Protein 7WN9 (pdb70)

Secondary structu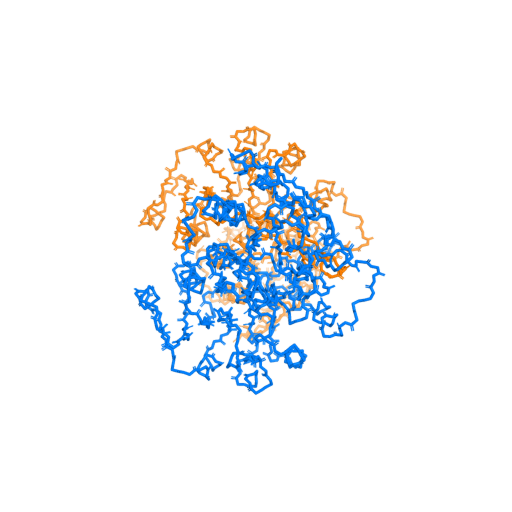re (DSSP, 8-state):
-GGGEEEE-S--HHHHHHHHHH-TT--EEEE--SPSSTTTGGGGTT-SEEEE-TT--B-HHHHHHHHHTT--EEEESSS--TTB-HHHHHHTT--EE------HHHHHHHHHHHHHHHHH-HHHHHHHHHTTB---TT--B--GGGSEEEEE--SHHHHHHHHIIIIIH--EEEEE-SS--HHHHTTTPEE-SSHHHHHHH-SEEEE-PPPSTTTTTSBSHHHHHHSPTTEEEEE-S-GGGB-HHHHHHHHHHTSEEEEEES--TTGGGTTTSB-TTS----HHHHHHHHSTTEEE--S-TT-BHHHHHHHHHHHHHHHHHHHTT---GGGB-S-----/-GGGEEEESS--HHHHHHHHHH--S--EEEE--SPSSTTTGGGGTT-SEEEE-TT--B-HHHHHHHHHTT--EEEESSS--TTB-HHHHHHTT--EE------HHHHHHHHHHHHHHHHH-HHHHHHHHHTTB---TT--B--GGGSEEEEE--SHHHHHHHHIIIIIH--EEEEE-SS--HHHHTTTPEE-SSHHHHHHH-SEEEE-PPPSTTTTTSBSHHHHHHSPTTEEEEE-S-GGGB-HHHHHHHHHHTSEEEEEES--TTGGGTTTSB-TTS----HHHHHHHHSTTEEE--S-TT-BHHHHHHHHHHHHHHHHHHHTT---GGGB-S-----

Nearest PDB structures (foldseek):
  8grv-assembly1_A  TM=9.891E-01  e=3.944E-65  Dictyostelium discoideum
  6abi-assembly1_A  TM=8.634E-01  e=7.869E-42  Fusobacterium nucleatum subsp. nucleatum ATCC 25586
  6abi-assembly1_B-2  TM=9.277E-01  e=2.124E-39  Fusobacterium nucleatum subsp. nucleatum ATCC 25586
  1j49-assembly1_B  TM=9.139E-01  e=1.122E-35  Lactobacillus delbrueckii subsp. bulgaricus
  7jp2-assembly1_B  TM=8.813E-01  e=4.056E-33  Treponema pallidum

Solvent-accessible surface area: 26877 Å² total; per-residue (Å²): 114,91,64,52,48,2,0,0,0,22,8,46,80,8,2,49,108,9,2,82,101,48,30,178,56,88,16,113,26,44,58,9,111,50,38,0,28,102,178,8,2,98,90,0,146,17,0,23,0,0,0,0,10,34,32,1,53,0,31,105,92,1,0,63,36,1,60,94,33,11,0,82,0,0,2,2,0,0,25,27,66,115,60,12,46,47,78,11,0,33,116,49,26,2,10,0,0,60,4,49,73,32,14,48,42,0,7,1,6,0,0,0,2,0,0,2,2,10,2,2,48,1,7,63,0,20,47,48,6,128,95,11,27,0,35,0,53,44,3,60,6,28,6,0,71,65,60,30,1,0,1,0,3,4,43,102,46,0,27,45,0,0,81,5,1,58,62,8,19,51,1,108,3,2,0,39,42,144,130,106,32,155,33,0,55,93,33,56,5,89,30,16,192,65,43,71,54,0,7,126,47,0,27,3,0,2,0,23,16,98,50,69,101,156,17,103,64,20,0,45,67,117,7,9,127,91,5,101,126,34,0,7,0,0,0,8,28,97,5,8,0,2,31,7,56,28,0,9,100,3,13,150,87,42,37,1,50,7,1,0,1,0,3,6,71,78,33,60,98,25,0,14,61,78,51,90,87,70,154,22,178,28,104,41,0,40,72,0,13,57,37,102,47,1,1,5,0,1,23,2,2,2,6,0,126,74,1,0,30,61,2,0,24,38,0,1,67,2,0,39,6,39,92,50,133,126,63,95,189,77,9,58,30,15,89,35,138,75,124,102,109,58,46,44,1,0,0,0,20,8,46,80,9,3,49,103,11,2,84,103,50,35,173,56,95,17,92,26,44,58,9,114,53,38,0,31,94,168,10,4,81,86,0,117,24,0,21,0,0,0,0,9,32,26,1,49,0,32,101,97,0,0,62,38,1,62,94,36,14,0,92,0,0,2,2,0,0,25,27,68,114,62,12,47,48,76,8,0,34,114,50,26,1,10,0,0,59,3,49,69,30,16,46,40,0,7,1,6,0,0,0,3,0,0,1,3,10,1,2,49,2,6,65,0,17,52,51,6,121,96,10,27,0,32,0,54,45,4,60,6,27,6,0,68,67,63,32,2,0,1,0,3,5,46,98,47,0,27,42,0,0,84,6,1,54,61,8,20,52,1,113,4,1,0,41,42,143,131,99,31,153,33,0,56,92,30,59,4,91,15,14,169,66,42,69,54,0,7,134,45,0,25,3,0,2,0,22,17,98,52,73,100,158,17,102,64,20,0,43,69,117,7,10,130,94,5,107,126,35,0,10,1,0,0,7,28,92,5,8,0,1,31,8,56,28,0,9,100,3,13,149,85,41,41,0,57,5,0,0,1,0,3,6,69,78,30,56,97,25,1,14,60,78,50,90,87,72,154,20,177,28,103,43,0,40,71,0,12,57,38,101,47,1,0,4,0,1,24,3,2,1,7,0,120,85,1,0,32,61,2,0,24,32,0,0,66,2,0,38,6,38,91,52,136,126,64,96,185,77,10,57,31,16,87,34,133,72,129

InterPro domains:
  IPR006139 D-isomer specific 2-hydroxyacid dehydrogenase, catalytic domain [PF00389] (6-327)
  IPR006140 D-isomer specific 2-hydroxyacid dehydrogenase, NAD-binding domain [PF02826] (109-298)
  IPR029753 D-isomer specific 2-hydroxyacid dehydrogenase, NAD-binding domain conserved site [PS00670] (195-217)
  IPR029753 D-isomer specific 2-hydroxyacid dehydrogenase, NAD-binding domain conserved site [PS00671] (224-240)
  IPR036291 NAD(P)-binding domain superfamily [SSF51735] (101-300)
  IPR058205 D-lactate dehydrogenase-like [PTHR43026] (1-331)

Radius of gyration: 28.36 Å; Cα contacts (8 Å, |Δi|>4): 1540; chains: 2; bounding box: 59×59×94 Å

Organism: Dictyostelium discoideum (NCBI:txid44689)

GO terms:
  GO:0045335 phagocytic vesicle (C, HDA)

B-factor: mean 32.54, std 12.62, range [12.67, 98.72]

Structure (mmCIF, N/CA/C/O backbone):
data_7WN9
#
_entry.id   7WN9
#
_cell.length_a   156.344
_cell.length_b   156.344
_cell.length_c   183.739
_cell.angle_alpha   90.00
_cell.angle_beta   90.00
_cell.angle_gamma   90.00
#
_symmetry.space_group_name_H-M   'I 41 2 2'
#
loop_
_entity.id
_entity.type
_entity.pdbx_description
1 polymer 'Putative D-lactate dehydrogenase'
2 non-polymer 'ACETATE ION'
3 water water
#
loop_
_atom_site.group_PDB
_atom_site.id
_atom_site.type_symbol
_atom_site.label_atom_id
_atom_site.label_alt_id
_atom_site.label_comp_id
_atom_site.label_asym_id
_atom_site.label_entity_id
_atom_site.label_seq_id
_atom_site.pdbx_PDB_ins_code
_atom_site.Cartn_x
_atom_site.Cartn_y
_atom_site.Cartn_z
_atom_site.occupancy
_atom_site.B_iso_or_equiv
_atom_site.auth_seq_id
_atom_site.auth_comp_id
_atom_site.auth_asym_id
_atom_site.auth_atom_id
_atom_site.pdbx_PDB_model_num
ATOM 1 N N . ALA A 1 2 ? 66.296 7.987 45.927 1.00 74.40 -2 ALA A N 1
ATOM 2 C CA . ALA A 1 2 ? 64.883 7.752 46.226 1.00 79.70 -2 ALA A CA 1
ATOM 3 C C . ALA A 1 2 ? 64.143 7.190 45.010 1.00 68.80 -2 ALA A C 1
ATOM 4 O O . ALA A 1 2 ? 64.107 7.838 43.965 1.00 54.54 -2 ALA A O 1
ATOM 6 N N . MET A 1 3 ? 63.561 5.990 45.162 1.00 72.91 -1 MET A N 1
ATOM 7 C CA . MET A 1 3 ? 62.824 5.359 44.064 1.00 75.77 -1 MET A CA 1
ATOM 8 C C . MET A 1 3 ? 61.827 6.327 43.441 1.00 65.05 -1 MET A C 1
ATOM 9 O O . MET A 1 3 ? 61.595 6.302 42.225 1.00 57.71 -1 MET A O 1
ATOM 14 N N . ASP A 1 4 ? 61.169 7.186 44.208 1.00 63.95 0 ASP A N 1
ATOM 15 C CA . ASP A 1 4 ? 60.092 8.020 43.606 1.00 65.01 0 ASP A CA 1
ATOM 16 C C . ASP A 1 4 ? 60.632 9.018 42.576 1.00 64.07 0 ASP A C 1
ATOM 17 O O . ASP A 1 4 ? 59.806 9.688 41.947 1.00 47.37 0 ASP A O 1
ATOM 22 N N . MET A 1 5 ? 61.953 9.136 42.448 1.00 49.32 1 MET A N 1
ATOM 23 C CA . MET A 1 5 ? 62.527 10.108 41.525 1.00 44.91 1 MET A CA 1
ATOM 24 C C . MET A 1 5 ? 63.375 9.451 40.441 1.00 47.17 1 MET A C 1
ATOM 25 O O . MET A 1 5 ? 64.199 10.124 39.812 1.00 48.23 1 MET A O 1
ATOM 30 N N . LYS A 1 6 ? 63.205 8.153 40.214 1.00 41.95 2 LYS A N 1
ATOM 31 C CA . LYS A 1 6 ? 64.115 7.403 39.370 1.00 39.70 2 LYS A CA 1
ATOM 32 C C . LYS A 1 6 ? 63.377 6.762 38.202 1.00 33.61 2 LYS A C 1
ATOM 33 O O . LYS A 1 6 ? 62.297 6.182 38.362 1.00 30.67 2 LYS A O 1
ATOM 39 N N . ILE A 1 7 ? 63.989 6.862 37.028 1.00 32.33 3 ILE A N 1
ATOM 40 C CA . ILE A 1 7 ? 63.501 6.249 35.803 1.00 25.87 3 ILE A CA 1
ATOM 41 C C . ILE A 1 7 ? 64.565 5.288 35.308 1.00 24.38 3 ILE A C 1
ATOM 42 O O . ILE A 1 7 ? 65.732 5.664 35.169 1.00 30.46 3 ILE A O 1
ATOM 47 N N . THR A 1 8 ? 64.166 4.069 35.012 1.00 27.09 4 THR A N 1
ATOM 48 C CA . THR A 1 8 ? 64.998 3.174 34.232 1.00 29.98 4 THR A CA 1
ATOM 49 C C . THR A 1 8 ? 64.503 3.220 32.791 1.00 25.63 4 THR A C 1
ATOM 50 O O . THR A 1 8 ? 63.344 2.899 32.525 1.00 24.98 4 THR A O 1
ATOM 54 N N . LEU A 1 9 ? 65.374 3.640 31.873 1.00 23.32 5 LEU A N 1
ATOM 55 C CA . LEU A 1 9 ? 65.049 3.760 30.453 1.00 25.03 5 LEU A CA 1
ATOM 56 C C . LEU A 1 9 ? 65.648 2.569 29.709 1.00 23.83 5 LEU A C 1
ATOM 57 O O . LEU A 1 9 ? 66.873 2.447 29.605 1.00 22.92 5 LEU A O 1
ATOM 62 N N . PHE A 1 10 ? 64.790 1.684 29.209 1.00 23.98 6 PHE A N 1
ATOM 63 C CA . PHE A 1 10 ? 65.242 0.509 28.478 1.00 20.65 6 PHE A CA 1
ATOM 64 C C . PHE A 1 10 ? 65.403 0.838 26.996 1.00 26.59 6 PHE A C 1
ATOM 65 O O . PHE A 1 10 ? 64.910 1.858 26.501 1.00 24.24 6 PHE A O 1
ATOM 73 N N . SER A 1 11 ? 66.087 -0.067 26.287 1.00 24.89 7 SER A N 1
ATOM 74 C CA . SER A 1 11 ? 66.406 0.090 24.869 1.00 27.03 7 SER A CA 1
ATOM 75 C C . SER A 1 11 ? 67.070 1.436 24.614 1.00 21.97 7 SER A C 1
ATOM 76 O O . SER A 1 11 ? 66.774 2.127 23.638 1.00 24.23 7 SER A O 1
ATOM 79 N N . SER A 1 12 ? 67.973 1.813 25.513 1.00 21.09 8 SER A N 1
ATOM 80 C CA . SER A 1 12 ? 68.627 3.107 25.414 1.00 19.71 8 SER A CA 1
ATOM 81 C C . SER A 1 12 ? 69.537 3.180 24.190 1.00 26.71 8 SER A C 1
ATOM 82 O O . SER A 1 12 ? 70.076 2.175 23.713 1.00 20.87 8 SER A O 1
ATOM 85 N N . LYS A 1 13 ? 69.689 4.393 23.680 1.00 22.65 9 LYS A N 1
ATOM 86 C CA . LYS A 1 13 ? 70.516 4.716 22.532 1.00 21.48 9 LYS A CA 1
ATOM 87 C C . LYS A 1 13 ? 71.119 6.078 22.811 1.00 25.25 9 LYS A C 1
ATOM 88 O O . LYS A 1 13 ? 70.603 6.827 23.649 1.00 22.88 9 LYS A O 1
ATOM 94 N N . PRO A 1 14 ? 72.205 6.436 22.120 1.00 27.19 10 PRO A N 1
ATOM 95 C CA . PRO A 1 14 ? 72.821 7.748 22.373 1.00 22.54 10 PRO A CA 1
ATOM 96 C C . PRO A 1 14 ? 71.875 8.910 22.139 1.00 22.30 10 PRO A C 1
ATOM 97 O O . PRO A 1 14 ? 72.001 9.932 22.819 1.00 25.84 10 PRO A O 1
ATOM 101 N N . TYR A 1 15 ? 70.925 8.800 21.207 1.00 20.35 11 TYR A N 1
ATOM 102 C CA . TYR A 1 15 ? 70.031 9.931 20.993 1.00 24.76 11 TYR A CA 1
ATOM 103 C C . TYR A 1 15 ? 68.989 10.043 22.111 1.00 28.20 11 TYR A C 1
ATOM 104 O O . TYR A 1 15 ? 68.555 11.153 22.442 1.00 23.55 11 TYR A O 1
ATOM 113 N N . TRP A 1 16 ? 68.596 8.926 22.731 1.00 22.88 12 TRP A N 1
ATOM 114 C CA . TRP A 1 16 ? 67.739 9.048 23.909 1.00 20.50 12 TRP A CA 1
ATOM 115 C C . TRP A 1 16 ? 68.507 9.636 25.083 1.00 23.41 12 TRP A C 1
ATOM 116 O O . TRP A 1 16 ? 67.971 10.467 25.829 1.00 23.50 12 TRP A O 1
ATOM 127 N N . VAL A 1 17 ? 69.760 9.214 25.280 1.00 21.76 13 VAL A N 1
ATOM 128 C CA . VAL A 1 17 ? 70.551 9.793 26.365 1.00 24.83 13 VAL A CA 1
ATOM 129 C C . VAL A 1 17 ? 70.666 11.299 26.187 1.00 28.24 13 VAL A C 1
ATOM 130 O O . VAL A 1 17 ? 70.483 12.080 27.132 1.00 30.87 13 VAL A O 1
ATOM 134 N N . LYS A 1 18 ? 70.976 11.730 24.968 1.00 26.22 14 LYS A N 1
ATOM 135 C CA . LYS A 1 18 ? 71.180 13.145 24.715 1.00 23.10 14 LYS A CA 1
ATOM 136 C C . LYS A 1 18 ? 69.923 13.947 25.050 1.00 29.24 14 LYS A C 1
ATOM 137 O O . LYS A 1 18 ? 69.985 14.971 25.742 1.00 26.03 14 LYS A O 1
ATOM 143 N N . TRP A 1 19 ? 68.766 13.486 24.579 1.00 25.42 15 TRP A N 1
ATOM 144 C CA . TRP A 1 19 ? 67.586 14.331 24.644 1.00 26.60 15 TRP A CA 1
ATOM 145 C C . TRP A 1 19 ? 66.908 14.264 25.999 1.00 30.07 15 TRP A C 1
ATOM 146 O O . TRP A 1 19 ? 66.423 15.291 26.482 1.00 24.03 15 TRP A O 1
ATOM 157 N N . PHE A 1 20 ? 66.892 13.089 26.644 1.00 23.16 16 PHE A N 1
ATOM 158 C CA . PHE A 1 20 ? 66.327 13.030 27.988 1.00 25.67 16 PHE A CA 1
ATOM 159 C C . PHE A 1 20 ? 67.164 13.832 28.975 1.00 29.30 16 PHE A C 1
ATOM 160 O O . PHE A 1 20 ? 66.606 14.533 29.823 1.00 34.92 16 PHE A O 1
ATOM 168 N N . ASN A 1 21 ? 68.499 13.767 28.875 1.00 33.40 17 ASN A N 1
ATOM 169 C CA . ASN A 1 21 ? 69.335 14.586 29.762 1.00 32.00 17 ASN A CA 1
ATOM 170 C C . ASN A 1 21 ? 69.157 16.073 29.476 1.00 30.63 17 ASN A C 1
ATOM 171 O O . ASN A 1 21 ? 69.072 16.887 30.402 1.00 39.16 17 ASN A O 1
ATOM 176 N N . GLU A 1 22 ? 69.108 16.453 28.203 1.00 32.72 18 GLU A N 1
ATOM 177 C CA . GLU A 1 22 ? 68.882 17.856 27.890 1.00 34.26 18 GLU A CA 1
ATOM 178 C C . GLU A 1 22 ? 67.571 18.351 28.492 1.00 37.37 18 GLU A C 1
ATOM 179 O O . GLU A 1 22 ? 67.512 19.454 29.045 1.00 38.70 18 GLU A O 1
ATOM 185 N N . LEU A 1 23 ? 66.510 17.551 28.402 1.00 30.78 19 LEU A N 1
ATOM 186 C CA . LEU A 1 23 ? 65.193 18.022 28.800 1.00 30.66 19 LEU A CA 1
ATOM 187 C C . LEU A 1 23 ? 64.841 17.686 30.248 1.00 32.21 19 LEU A C 1
ATOM 188 O O . LEU A 1 23 ? 63.810 18.154 30.745 1.00 34.62 19 LEU A O 1
ATOM 193 N N . ASN A 1 24 ? 65.674 16.909 30.942 1.00 36.75 20 ASN A N 1
ATOM 194 C CA . ASN A 1 24 ? 65.421 16.541 32.334 1.00 34.83 20 ASN A CA 1
ATOM 195 C C . ASN A 1 24 ? 65.800 17.729 33.213 1.00 45.25 20 ASN A C 1
ATOM 196 O O . ASN A 1 24 ? 66.879 17.795 33.811 1.00 39.69 20 ASN A O 1
ATOM 201 N N . LYS A 1 25 ? 64.897 18.701 33.268 1.00 38.96 21 LYS A N 1
ATOM 202 C CA . LYS A 1 25 ? 65.080 19.845 34.143 1.00 44.71 21 LYS A CA 1
ATOM 203 C C . LYS A 1 25 ? 64.496 19.607 35.530 1.00 47.27 21 LYS A C 1
ATOM 204 O O . LYS A 1 25 ? 64.560 20.499 36.376 1.00 49.70 21 LYS A O 1
ATOM 210 N N . PHE A 1 26 ? 63.958 18.420 35.790 1.00 48.06 22 PHE A N 1
ATOM 211 C CA . PHE A 1 26 ? 63.306 18.115 37.055 1.00 46.91 22 PHE A CA 1
ATOM 212 C C . PHE A 1 26 ? 64.211 17.330 37.999 1.00 45.37 22 PHE A C 1
ATOM 213 O O . PHE A 1 26 ? 63.752 16.880 39.053 1.00 50.59 22 PHE A O 1
ATOM 221 N N . SER A 1 27 ? 65.480 17.145 37.639 1.00 43.85 23 SER A N 1
ATOM 222 C CA . SER A 1 27 ? 66.434 16.414 38.471 1.00 56.98 23 SER A CA 1
ATOM 223 C C . SER A 1 27 ? 65.996 14.969 38.732 1.00 56.52 23 SER A C 1
ATOM 224 O O . SER A 1 27 ? 66.329 14.381 39.766 1.00 47.84 23 SER A O 1
ATOM 227 N N . TYR A 1 28 ? 65.240 14.365 37.823 1.00 43.22 24 TYR A N 1
ATOM 228 C CA . TYR A 1 28 ? 65.067 12.926 37.929 1.00 46.76 24 TYR A CA 1
ATOM 229 C C . TYR A 1 28 ? 66.428 12.262 37.796 1.00 45.58 24 TYR A C 1
ATOM 230 O O . TYR A 1 28 ? 67.355 12.807 37.195 1.00 41.49 24 TYR A O 1
ATOM 239 N N . GLU A 1 29 ? 66.553 11.087 38.383 1.00 35.97 25 GLU A N 1
ATOM 240 C CA . GLU A 1 29 ? 67.704 10.235 38.155 1.00 43.13 25 GLU A CA 1
ATOM 241 C C . GLU A 1 29 ? 67.316 9.227 37.088 1.00 33.14 25 GLU A C 1
ATOM 242 O O . GLU A 1 29 ? 66.255 8.603 37.187 1.00 35.93 25 GLU A O 1
ATOM 248 N N . ILE A 1 30 ? 68.146 9.078 36.061 1.00 31.51 26 ILE A N 1
ATOM 249 C CA . ILE A 1 30 ? 67.800 8.214 34.938 1.00 30.78 26 ILE A CA 1
ATOM 250 C C . ILE A 1 30 ? 68.870 7.144 34.772 1.00 25.05 26 ILE A C 1
ATOM 251 O O . ILE A 1 30 ? 70.048 7.456 34.573 1.00 32.01 26 ILE A O 1
ATOM 256 N N . ASN A 1 31 ? 68.445 5.886 34.843 1.00 22.13 27 ASN A N 1
ATOM 257 C CA . ASN A 1 31 ? 69.294 4.713 34.675 1.00 26.07 27 ASN A CA 1
ATOM 258 C C . ASN A 1 31 ? 69.085 4.179 33.254 1.00 27.96 27 ASN A C 1
ATOM 259 O O . ASN A 1 31 ? 68.077 3.531 32.966 1.00 30.77 27 ASN A O 1
ATOM 264 N N . TYR A 1 32 ? 70.047 4.449 32.370 1.00 29.14 28 TYR A N 1
ATOM 265 C CA . TYR A 1 32 ? 69.959 4.093 30.955 1.00 23.78 28 TYR A CA 1
ATOM 266 C C . TYR A 1 32 ? 70.422 2.663 30.734 1.00 31.66 28 TYR A C 1
ATOM 267 O O . TYR A 1 32 ? 71.590 2.341 30.973 1.00 31.00 28 TYR A O 1
ATOM 276 N N . VAL A 1 33 ? 69.526 1.823 30.231 1.00 27.75 29 VAL A N 1
ATOM 277 C CA . VAL A 1 33 ? 69.802 0.415 29.993 1.00 28.18 29 VAL A CA 1
ATOM 278 C C . VAL A 1 33 ? 69.738 0.168 28.494 1.00 29.74 29 VAL A C 1
ATOM 279 O O . VAL A 1 33 ? 68.725 0.470 27.849 1.00 29.94 29 VAL A O 1
ATOM 283 N N . THR A 1 34 ? 70.818 -0.386 27.944 1.00 28.84 30 THR A N 1
ATOM 284 C CA . THR A 1 34 ? 70.869 -0.680 26.517 1.00 25.05 30 THR A CA 1
ATOM 285 C C . THR A 1 34 ? 69.968 -1.852 26.169 1.00 29.87 30 THR A C 1
ATOM 286 O O . THR A 1 34 ? 69.286 -1.844 25.133 1.00 24.27 30 THR A O 1
ATOM 290 N N . SER A 1 35 ? 69.952 -2.866 27.023 1.00 26.36 31 SER A N 1
ATOM 291 C CA . SER A 1 35 ? 69.125 -4.031 26.769 1.00 32.96 31 SER A CA 1
ATOM 292 C C . SER A 1 35 ? 67.655 -3.634 26.636 1.00 32.01 31 SER A C 1
ATOM 293 O O . SER A 1 35 ? 67.169 -2.716 27.306 1.00 27.01 31 SER A O 1
ATOM 296 N N . ALA A 1 36 ? 66.950 -4.319 25.746 1.00 29.76 32 ALA A N 1
ATOM 297 C CA . ALA A 1 36 ? 65.500 -4.257 25.765 1.00 32.74 32 ALA A CA 1
ATOM 298 C C . ALA A 1 36 ? 64.992 -4.681 27.137 1.00 39.13 32 ALA A C 1
ATOM 299 O O . ALA A 1 36 ? 65.654 -5.422 27.867 1.00 37.30 32 ALA A O 1
ATOM 301 N N . CYS A 1 37 ? 63.809 -4.193 27.498 1.00 36.92 33 CYS A N 1
ATOM 302 C CA . CYS A 1 37 ? 63.144 -4.717 28.679 1.00 31.92 33 CYS A CA 1
ATOM 303 C C . CYS A 1 37 ? 62.581 -6.097 28.354 1.00 39.96 33 CYS A C 1
ATOM 304 O O . CYS A 1 37 ? 61.799 -6.259 27.404 1.00 32.42 33 CYS A O 1
ATOM 307 N N . ASP A 1 38 ? 63.007 -7.093 29.121 1.00 38.53 34 ASP A N 1
ATOM 308 C CA . ASP A 1 38 ? 62.474 -8.445 29.029 1.00 42.46 34 ASP A CA 1
ATOM 309 C C . ASP A 1 38 ? 62.714 -9.118 30.369 1.00 43.80 34 ASP A C 1
ATOM 310 O O . ASP A 1 38 ? 63.200 -8.493 31.318 1.00 47.10 34 ASP A O 1
ATOM 315 N N . ILE A 1 39 ? 62.377 -10.406 30.453 1.00 48.42 35 ILE A N 1
ATOM 316 C CA . ILE A 1 39 ? 62.443 -11.066 31.750 1.00 53.68 35 ILE A CA 1
ATOM 317 C C . ILE A 1 39 ? 63.878 -11.198 32.253 1.00 52.96 35 ILE A C 1
ATOM 318 O O . ILE A 1 39 ? 64.091 -11.353 33.463 1.00 49.43 35 ILE A O 1
ATOM 323 N N . LYS A 1 40 ? 64.873 -11.107 31.361 1.00 50.04 36 LYS A N 1
ATOM 324 C CA . LYS A 1 40 ? 66.271 -11.225 31.770 1.00 49.91 36 LYS A CA 1
ATOM 325 C C . LYS A 1 40 ? 66.849 -9.904 32.275 1.00 45.51 36 LYS A C 1
ATOM 326 O O . LYS A 1 40 ? 67.799 -9.913 33.065 1.00 44.87 36 LYS A O 1
ATOM 332 N N . SER A 1 41 ? 66.308 -8.765 31.835 1.00 48.98 37 SER A N 1
ATOM 333 C CA . SER A 1 41 ? 66.832 -7.456 32.216 1.00 43.46 37 SER A CA 1
ATOM 334 C C . SER A 1 41 ? 65.951 -6.705 33.207 1.00 48.67 37 SER A C 1
ATOM 335 O O . SER A 1 41 ? 66.411 -5.709 33.787 1.00 38.21 37 SER A O 1
ATOM 338 N N . VAL A 1 42 ? 64.702 -7.145 33.404 1.00 39.39 38 VAL A N 1
ATOM 339 C CA . VAL A 1 42 ? 63.734 -6.372 34.180 1.00 43.82 38 VAL A CA 1
ATOM 340 C C . VAL A 1 42 ? 64.299 -5.960 35.530 1.00 43.42 38 VAL A C 1
ATOM 341 O O . VAL A 1 42 ? 63.986 -4.876 36.035 1.00 42.96 38 VAL A O 1
ATOM 345 N N . ASN A 1 43 ? 65.158 -6.794 36.124 1.00 45.19 39 ASN A N 1
ATOM 346 C CA . ASN A 1 43 ? 65.712 -6.480 37.438 1.00 43.60 39 ASN A CA 1
ATOM 347 C C . ASN A 1 43 ? 66.536 -5.206 37.437 1.00 42.78 39 ASN A C 1
ATOM 348 O O . ASN A 1 43 ? 66.769 -4.633 38.509 1.00 40.45 39 ASN A O 1
ATOM 353 N N . GLU A 1 44 ? 66.998 -4.748 36.271 1.00 40.26 40 GLU A N 1
ATOM 354 C CA . GLU A 1 44 ? 67.711 -3.476 36.240 1.00 38.87 40 GLU A CA 1
ATOM 355 C C . GLU A 1 44 ? 66.827 -2.316 36.698 1.00 34.39 40 GLU A C 1
ATOM 356 O O . GLU A 1 44 ? 67.349 -1.273 37.109 1.00 34.27 40 GLU A O 1
ATOM 362 N N . ALA A 1 45 ? 65.506 -2.480 36.643 1.00 32.31 41 ALA A N 1
ATOM 363 C CA . ALA A 1 45 ? 64.556 -1.457 37.065 1.00 40.26 41 ALA A CA 1
ATOM 364 C C . ALA A 1 45 ? 64.192 -1.539 38.542 1.00 43.92 41 ALA A C 1
ATOM 365 O O . ALA A 1 45 ? 63.377 -0.731 39.004 1.00 43.59 41 ALA A O 1
ATOM 367 N N . LYS A 1 46 ? 64.762 -2.485 39.292 1.00 46.06 42 LYS A N 1
ATOM 368 C CA . LYS A 1 46 ? 64.441 -2.608 40.711 1.00 46.37 42 LYS A CA 1
ATOM 369 C C . LYS A 1 46 ? 64.643 -1.273 41.425 1.00 41.27 42 LYS A C 1
ATOM 370 O O . LYS A 1 46 ? 65.710 -0.658 41.338 1.00 40.39 42 LYS A O 1
ATOM 376 N N . GLY A 1 47 ? 63.601 -0.810 42.115 1.00 36.43 43 GLY A N 1
ATOM 377 C CA . GLY A 1 47 ? 63.676 0.472 42.790 1.00 40.47 43 GLY A CA 1
ATOM 378 C C . GLY A 1 47 ? 63.438 1.707 41.932 1.00 46.78 43 GLY A C 1
ATOM 379 O O . GLY A 1 47 ? 63.600 2.826 42.439 1.00 39.02 43 GLY A O 1
ATOM 380 N N . SER A 1 48 ? 63.068 1.556 40.657 1.00 36.93 44 SER A N 1
ATOM 381 C CA . SER A 1 48 ? 62.679 2.692 39.825 1.00 39.39 44 SER A CA 1
ATOM 382 C C . SER A 1 48 ? 61.165 2.863 39.883 1.00 28.15 44 SER A C 1
ATOM 383 O O . SER A 1 48 ? 60.410 1.946 39.536 1.00 28.97 44 SER A O 1
ATOM 386 N N . GLU A 1 49 ? 60.725 4.037 40.321 1.00 26.04 45 GLU A N 1
ATOM 387 C CA . GLU A 1 49 ? 59.301 4.336 40.293 1.00 37.10 45 GLU A CA 1
ATOM 388 C C . GLU A 1 49 ? 58.748 4.250 38.873 1.00 34.57 45 GLU A C 1
ATOM 389 O O . GLU A 1 49 ? 57.604 3.829 38.668 1.00 34.71 45 GLU A O 1
ATOM 395 N N . ALA A 1 50 ? 59.546 4.636 37.882 1.00 30.11 46 ALA A N 1
ATOM 396 C CA . ALA A 1 50 ? 59.118 4.628 36.490 1.00 30.96 46 ALA A CA 1
ATOM 397 C C . ALA A 1 50 ? 60.099 3.846 35.624 1.00 26.91 46 ALA A C 1
ATOM 398 O O . ALA A 1 50 ? 61.308 3.839 35.871 1.00 28.50 46 ALA A O 1
ATOM 400 N N . VAL A 1 51 ? 59.570 3.179 34.607 1.00 24.43 47 VAL A N 1
ATOM 401 C CA . VAL A 1 51 ? 60.396 2.702 33.510 1.00 27.44 47 VAL A CA 1
ATOM 402 C C . VAL A 1 51 ? 59.955 3.435 32.257 1.00 27.47 47 VAL A C 1
ATOM 403 O O . VAL A 1 51 ? 58.786 3.811 32.122 1.00 25.53 47 VAL A O 1
ATOM 407 N N . CYS A 1 52 ? 60.908 3.673 31.355 1.00 29.12 48 CYS A N 1
ATOM 408 C CA . CYS A 1 52 ? 60.634 4.313 30.073 1.00 23.37 48 CYS A CA 1
ATOM 409 C C . CYS A 1 52 ? 60.977 3.332 28.956 1.00 23.78 48 CYS A C 1
ATOM 410 O O . CYS A 1 52 ? 62.123 2.885 28.846 1.00 24.06 48 CYS A O 1
ATOM 413 N N . CYS A 1 53 ? 59.987 2.984 28.137 1.00 17.31 49 CYS A N 1
ATOM 414 C CA . CYS A 1 53 ? 60.168 1.933 27.149 1.00 21.74 49 CYS A CA 1
ATOM 415 C C . CYS A 1 53 ? 59.794 2.423 25.757 1.00 26.59 49 CYS A C 1
ATOM 416 O O . CYS A 1 53 ? 59.111 3.443 25.590 1.00 24.53 49 CYS A O 1
ATOM 419 N N . PHE A 1 54 ? 60.276 1.686 24.756 1.00 26.55 50 PHE A N 1
ATOM 420 C CA . PHE A 1 54 ? 60.049 1.988 23.346 1.00 27.03 50 PHE A CA 1
ATOM 421 C C . PHE A 1 54 ? 59.322 0.802 22.696 1.00 31.83 50 PHE A C 1
ATOM 422 O O . PHE A 1 54 ? 58.877 -0.124 23.377 1.00 32.75 50 PHE A O 1
ATOM 430 N N . VAL A 1 55 ? 59.213 0.828 21.364 1.00 35.61 51 VAL A N 1
ATOM 431 C CA . VAL A 1 55 ? 58.254 -0.043 20.676 1.00 45.56 51 VAL A CA 1
ATOM 432 C C . VAL A 1 55 ? 58.585 -1.521 20.858 1.00 45.56 51 VAL A C 1
ATOM 433 O O . VAL A 1 55 ? 57.681 -2.367 20.867 1.00 49.85 51 VAL A O 1
ATOM 437 N N . ASN A 1 56 ? 59.861 -1.865 21.010 1.00 36.06 52 ASN A N 1
ATOM 438 C CA . ASN A 1 56 ? 60.280 -3.259 21.016 1.00 40.34 52 ASN A CA 1
ATOM 439 C C . ASN A 1 56 ? 60.552 -3.809 22.412 1.00 42.05 52 ASN A C 1
ATOM 440 O O . ASN A 1 56 ? 61.031 -4.940 22.539 1.00 47.84 52 ASN A O 1
ATOM 445 N N . ASP A 1 57 ? 60.243 -3.060 23.464 1.00 41.56 53 ASP A N 1
ATOM 446 C CA . ASP A 1 57 ? 60.470 -3.565 24.808 1.00 35.35 53 ASP A CA 1
ATOM 447 C C . ASP A 1 57 ? 59.376 -4.554 25.178 1.00 38.43 53 ASP A C 1
ATOM 448 O O . ASP A 1 57 ? 58.201 -4.351 24.859 1.00 36.93 53 ASP A O 1
ATOM 453 N N . ASP A 1 58 ? 59.771 -5.644 25.831 1.00 35.30 54 ASP A N 1
ATOM 454 C CA . ASP A 1 58 ? 58.856 -6.761 26.073 1.00 47.39 54 ASP A CA 1
ATOM 455 C C . ASP A 1 58 ? 58.212 -6.575 27.442 1.00 42.40 54 ASP A C 1
ATOM 456 O O . ASP A 1 58 ? 58.721 -7.040 28.464 1.00 41.03 54 ASP A O 1
ATOM 461 N N . LEU A 1 59 ? 57.077 -5.882 27.461 1.00 38.88 55 LEU A N 1
ATOM 462 C CA . LEU A 1 59 ? 56.365 -5.590 28.708 1.00 43.82 55 LEU A CA 1
ATOM 463 C C . LEU A 1 59 ? 55.228 -6.591 28.909 1.00 49.17 55 LEU A C 1
ATOM 464 O O . LEU A 1 59 ? 54.033 -6.267 28.915 1.00 39.67 55 LEU A O 1
ATOM 469 N N . SER A 1 60 ? 55.640 -7.845 29.057 1.00 43.41 56 SER A N 1
ATOM 470 C CA . SER A 1 60 ? 54.726 -8.962 29.183 1.00 51.78 56 SER A CA 1
ATOM 471 C C . SER A 1 60 ? 54.169 -9.032 30.600 1.00 44.66 56 SER A C 1
ATOM 472 O O . SER A 1 60 ? 54.603 -8.317 31.512 1.00 42.74 56 SER A O 1
ATOM 475 N N . LYS A 1 61 ? 53.198 -9.929 30.776 1.00 50.89 57 LYS A N 1
ATOM 476 C CA . LYS A 1 61 ? 52.585 -10.130 32.085 1.00 45.80 57 LYS A CA 1
ATOM 477 C C . LYS A 1 61 ? 53.644 -10.345 33.161 1.00 46.65 57 LYS A C 1
ATOM 478 O O . LYS A 1 61 ? 53.631 -9.683 34.208 1.00 47.19 57 LYS A O 1
ATOM 484 N N . GLU A 1 62 ? 54.585 -11.260 32.909 1.00 50.62 58 GLU A N 1
ATOM 485 C CA . GLU A 1 62 ? 55.575 -11.611 33.926 1.00 43.70 58 GLU A CA 1
ATOM 486 C C . GLU A 1 62 ? 56.552 -10.471 34.160 1.00 42.63 58 GLU A C 1
ATOM 487 O O . GLU A 1 62 ? 57.041 -10.279 35.281 1.00 42.14 58 GLU A O 1
ATOM 493 N N . VAL A 1 63 ? 56.869 -9.721 33.106 1.00 39.10 59 VAL A N 1
ATOM 494 C CA . VAL A 1 63 ? 57.728 -8.555 33.253 1.00 41.66 59 VAL A CA 1
ATOM 495 C C . VAL A 1 63 ? 57.039 -7.490 34.101 1.00 38.98 59 VAL A C 1
ATOM 496 O O . VAL A 1 63 ? 57.621 -6.963 35.059 1.00 31.57 59 VAL A O 1
ATOM 500 N N . ILE A 1 64 ? 55.784 -7.162 33.771 1.00 37.46 60 ILE A N 1
ATOM 501 C CA . ILE A 1 64 ? 55.082 -6.127 34.533 1.00 41.23 60 ILE A CA 1
ATOM 502 C C . ILE A 1 64 ? 54.892 -6.565 35.983 1.00 39.60 60 ILE A C 1
ATOM 503 O O . ILE A 1 64 ? 55.047 -5.764 36.913 1.00 36.34 60 ILE A O 1
ATOM 508 N N . GLU A 1 65 ? 54.589 -7.847 36.206 1.00 42.86 61 GLU A N 1
ATOM 509 C CA . GLU A 1 65 ? 54.486 -8.341 37.580 1.00 45.34 61 GLU A CA 1
ATOM 510 C C . GLU A 1 65 ? 55.795 -8.137 38.327 1.00 39.98 61 GLU A C 1
ATOM 511 O O . GLU A 1 65 ? 55.805 -7.675 39.473 1.00 43.33 61 GLU A O 1
ATOM 517 N N . THR A 1 66 ? 56.917 -8.480 37.691 1.00 38.66 62 THR A N 1
ATOM 518 C CA . THR A 1 66 ? 58.206 -8.288 38.346 1.00 36.99 62 THR A CA 1
ATOM 519 C C . THR A 1 66 ? 58.476 -6.812 38.584 1.00 43.16 62 THR A C 1
ATOM 520 O O . THR A 1 66 ? 58.967 -6.428 39.653 1.00 46.73 62 THR A O 1
ATOM 524 N N . LEU A 1 67 ? 58.172 -5.969 37.590 1.00 42.75 63 LEU A N 1
ATOM 525 C CA . LEU A 1 67 ? 58.330 -4.527 37.762 1.00 41.48 63 LEU A CA 1
ATOM 526 C C . LEU A 1 67 ? 57.575 -4.044 38.983 1.00 33.72 63 LEU A C 1
ATOM 527 O O . LEU A 1 67 ? 58.114 -3.306 39.817 1.00 34.34 63 LEU A O 1
ATOM 532 N N . HIS A 1 68 ? 56.303 -4.430 39.086 1.00 37.65 64 HIS A N 1
ATOM 533 C CA . HIS A 1 68 ? 55.498 -3.996 40.221 1.00 44.27 64 HIS A CA 1
ATOM 534 C C . HIS A 1 68 ? 56.100 -4.472 41.540 1.00 44.13 64 HIS A C 1
ATOM 535 O O . HIS A 1 68 ? 56.184 -3.704 42.508 1.00 40.29 64 HIS A O 1
ATOM 542 N N . SER A 1 69 ? 56.547 -5.733 41.586 1.00 48.19 65 SER A N 1
ATOM 543 C CA . SER A 1 69 ? 57.126 -6.268 42.816 1.00 46.14 65 SER A CA 1
ATOM 544 C C . SER A 1 69 ? 58.307 -5.443 43.279 1.00 53.45 65 SER A C 1
ATOM 545 O O . SER A 1 69 ? 58.564 -5.348 44.485 1.00 55.21 65 SER A O 1
ATOM 548 N N . ASN A 1 70 ? 59.036 -4.839 42.343 1.00 49.64 66 ASN A N 1
ATOM 549 C CA . ASN A 1 70 ? 60.282 -4.159 42.663 1.00 39.69 66 ASN A CA 1
ATOM 550 C C . ASN A 1 70 ? 60.115 -2.657 42.803 1.00 36.21 66 ASN A C 1
ATOM 551 O O . ASN A 1 70 ? 61.117 -1.942 42.907 1.00 43.72 66 ASN A O 1
ATOM 556 N N . GLY A 1 71 ? 58.879 -2.162 42.816 1.00 41.24 67 GLY A N 1
ATOM 557 C CA . GLY A 1 71 ? 58.612 -0.776 43.137 1.00 43.69 67 GLY A CA 1
ATOM 558 C C . GLY A 1 71 ? 58.240 0.132 41.980 1.00 40.62 67 GLY A C 1
ATOM 559 O O . GLY A 1 71 ? 58.113 1.346 42.190 1.00 42.28 67 GLY A O 1
ATOM 560 N N . THR A 1 72 ? 58.059 -0.404 40.779 1.00 36.41 68 THR A N 1
ATOM 561 C CA . THR A 1 72 ? 57.708 0.417 39.627 1.00 37.71 68 THR A CA 1
ATOM 562 C C . THR A 1 72 ? 56.219 0.747 39.664 1.00 29.61 68 THR A C 1
ATOM 563 O O . THR A 1 72 ? 55.381 -0.156 39.728 1.00 30.30 68 THR A O 1
ATOM 567 N N . LYS A 1 73 ? 55.886 2.038 39.597 1.00 27.36 69 LYS A N 1
ATOM 568 C CA . LYS A 1 73 ? 54.493 2.469 39.650 1.00 31.78 69 LYS A CA 1
ATOM 569 C C . LYS A 1 73 ? 53.915 2.929 38.315 1.00 35.86 69 LYS A C 1
ATOM 570 O O . LYS A 1 73 ? 52.686 2.991 38.184 1.00 33.25 69 LYS A O 1
ATOM 576 N N . VAL A 1 74 ? 54.745 3.256 37.328 1.00 27.94 70 VAL A N 1
ATOM 577 C CA . VAL A 1 74 ? 54.243 3.871 36.101 1.00 27.15 70 VAL A CA 1
ATOM 578 C C . VAL A 1 74 ? 55.144 3.468 34.944 1.00 27.82 70 VAL A C 1
ATOM 579 O O . VAL A 1 74 ? 56.366 3.369 35.094 1.00 26.09 70 VAL A O 1
ATOM 583 N N . ILE A 1 75 ? 54.523 3.223 33.790 1.00 28.98 71 ILE A N 1
ATOM 584 C CA . ILE A 1 75 ? 55.211 2.891 32.550 1.00 24.68 71 ILE A CA 1
ATOM 585 C C . ILE A 1 75 ? 55.093 4.091 31.613 1.00 27.29 71 ILE A C 1
ATOM 586 O O . ILE A 1 75 ? 53.982 4.509 31.263 1.00 24.79 71 ILE A O 1
ATOM 591 N N . LEU A 1 76 ? 56.239 4.655 31.221 1.00 22.40 72 LEU A N 1
ATOM 592 C CA . LEU A 1 76 ? 56.306 5.762 30.266 1.00 20.70 72 LEU A CA 1
ATOM 593 C C . LEU A 1 76 ? 56.716 5.201 28.912 1.00 23.18 72 LEU A C 1
ATOM 594 O O . LEU A 1 76 ? 57.879 4.831 28.714 1.00 25.29 72 LEU A O 1
ATOM 599 N N . MET A 1 77 ? 55.762 5.107 27.994 1.00 21.37 73 MET A N 1
ATOM 600 C CA . MET A 1 77 ? 56.071 4.745 26.619 1.00 22.97 73 MET A CA 1
ATOM 601 C C . MET A 1 77 ? 56.516 5.997 25.879 1.00 24.39 73 MET A C 1
ATOM 602 O O . MET A 1 77 ? 55.739 6.949 25.750 1.00 21.54 73 MET A O 1
ATOM 607 N N . ARG A 1 78 ? 57.766 6.014 25.420 1.00 18.52 74 ARG A N 1
ATOM 608 C CA . ARG A 1 78 ? 58.254 7.164 24.665 1.00 20.11 74 ARG A CA 1
ATOM 609 C C . ARG A 1 78 ? 57.923 7.009 23.182 1.00 24.62 74 ARG A C 1
ATOM 610 O O . ARG A 1 78 ? 58.774 7.164 22.311 1.00 23.40 74 ARG A O 1
ATOM 618 N N . CYS A 1 79 ? 56.653 6.712 22.908 1.00 27.51 75 CYS A N 1
ATOM 619 C CA . CYS A 1 79 ? 56.153 6.364 21.581 1.00 29.43 75 CYS A CA 1
ATOM 620 C C . CYS A 1 79 ? 54.635 6.266 21.654 1.00 33.75 75 CYS A C 1
ATOM 621 O O . CYS A 1 79 ? 54.042 6.295 22.736 1.00 27.27 75 CYS A O 1
ATOM 624 N N . ALA A 1 80 ? 54.018 6.135 20.480 1.00 28.02 76 ALA A N 1
ATOM 625 C CA . ALA A 1 80 ? 52.572 6.025 20.358 1.00 31.50 76 ALA A CA 1
ATOM 626 C C . ALA A 1 80 ? 52.082 4.591 20.478 1.00 35.00 76 ALA A C 1
ATOM 627 O O . ALA A 1 80 ? 50.944 4.367 20.916 1.00 35.12 76 ALA A O 1
ATOM 629 N N . GLY A 1 81 ? 52.919 3.612 20.111 1.00 32.98 77 GLY A N 1
ATOM 630 C CA . GLY A 1 81 ? 52.493 2.232 20.094 1.00 29.14 77 GLY A CA 1
ATOM 631 C C . GLY A 1 81 ? 52.695 1.534 21.420 1.00 41.49 77 GLY A C 1
ATOM 632 O O . GLY A 1 81 ? 53.491 1.962 22.257 1.00 36.55 77 GLY A O 1
ATOM 633 N N . PHE A 1 82 ? 51.956 0.429 21.598 1.00 35.31 78 PHE A N 1
ATOM 634 C CA . PHE A 1 82 ? 52.030 -0.305 22.857 1.00 35.70 78 PHE A CA 1
ATOM 635 C C . PHE A 1 82 ? 51.645 -1.774 22.696 1.00 38.30 78 PHE A C 1
ATOM 636 O O . PHE A 1 82 ? 51.267 -2.414 23.689 1.00 34.14 78 PHE A O 1
ATOM 644 N N . ASN A 1 83 ? 51.762 -2.334 21.491 1.00 38.87 79 ASN A N 1
ATOM 645 C CA . ASN A 1 83 ? 51.287 -3.690 21.251 1.00 40.85 79 ASN A CA 1
ATOM 646 C C . ASN A 1 83 ? 52.075 -4.748 22.008 1.00 42.78 79 ASN A C 1
ATOM 647 O O . ASN A 1 83 ? 51.576 -5.869 22.140 1.00 45.27 79 ASN A O 1
ATOM 652 N N . LYS A 1 84 ? 53.248 -4.424 22.554 1.00 43.48 80 LYS A N 1
ATOM 653 C CA . LYS A 1 84 ? 53.984 -5.370 23.384 1.00 34.91 80 LYS A CA 1
ATOM 654 C C . LYS A 1 84 ? 53.811 -5.102 24.870 1.00 37.79 80 LYS A C 1
ATOM 655 O O . LYS A 1 84 ? 54.520 -5.704 25.685 1.00 40.89 80 LYS A O 1
ATOM 661 N N . VAL A 1 85 ? 52.908 -4.205 25.251 1.00 29.57 81 VAL A N 1
ATOM 662 C CA . VAL A 1 85 ? 52.618 -3.960 26.656 1.00 36.39 81 VAL A CA 1
ATOM 663 C C . VAL A 1 85 ? 51.375 -4.754 27.030 1.00 36.03 81 VAL A C 1
ATOM 664 O O . VAL A 1 85 ? 50.342 -4.665 26.352 1.00 38.21 81 VAL A O 1
ATOM 668 N N . ASP A 1 86 ? 51.467 -5.537 28.097 1.00 40.76 82 ASP A N 1
ATOM 669 C CA . ASP A 1 86 ? 50.311 -6.298 28.568 1.00 38.57 82 ASP A CA 1
ATOM 670 C C . ASP A 1 86 ? 49.442 -5.361 29.402 1.00 37.75 82 ASP A C 1
ATOM 671 O O . ASP A 1 86 ? 49.595 -5.255 30.621 1.00 36.94 82 ASP A O 1
ATOM 676 N N . LEU A 1 87 ? 48.525 -4.661 28.724 1.00 34.59 83 LEU A N 1
ATOM 677 C CA . LEU A 1 87 ? 47.718 -3.640 29.390 1.00 41.30 83 LEU A CA 1
ATOM 678 C C . LEU A 1 87 ? 46.880 -4.235 30.514 1.00 43.89 83 LEU A C 1
ATOM 679 O O . LEU A 1 87 ? 46.687 -3.605 31.563 1.00 40.48 83 LEU A O 1
ATOM 684 N N . ASP A 1 88 ? 46.356 -5.441 30.303 1.00 42.02 84 ASP A N 1
ATOM 685 C CA . ASP A 1 88 ? 45.511 -6.064 31.310 1.00 42.15 84 ASP A CA 1
ATOM 686 C C . ASP A 1 88 ? 46.276 -6.281 32.606 1.00 45.63 84 ASP A C 1
ATOM 687 O O . ASP A 1 88 ? 45.736 -6.080 33.702 1.00 43.71 84 ASP A O 1
ATOM 692 N N . THR A 1 89 ? 47.543 -6.687 32.503 1.00 42.43 85 THR A N 1
ATOM 693 C CA . THR A 1 89 ? 48.354 -6.867 33.702 1.00 38.78 85 THR A CA 1
ATOM 694 C C . THR A 1 89 ? 48.662 -5.535 34.366 1.00 34.78 85 THR A C 1
ATOM 695 O O . THR A 1 89 ? 48.733 -5.451 35.596 1.00 35.24 85 THR A O 1
ATOM 699 N N . ALA A 1 90 ? 48.870 -4.485 33.564 1.00 39.05 86 ALA A N 1
ATOM 700 C CA . ALA A 1 90 ? 49.093 -3.161 34.135 1.00 42.22 86 ALA A CA 1
ATOM 701 C C . ALA A 1 90 ? 47.828 -2.639 34.798 1.00 30.99 86 ALA A C 1
ATOM 702 O O . ALA A 1 90 ? 47.889 -2.027 35.868 1.00 29.04 86 ALA A O 1
ATOM 704 N N . ASN A 1 91 ? 46.678 -2.862 34.166 1.00 33.91 87 ASN A N 1
ATOM 705 C CA . ASN A 1 91 ? 45.404 -2.558 34.808 1.00 39.88 87 ASN A CA 1
ATOM 706 C C . ASN A 1 91 ? 45.299 -3.272 36.147 1.00 46.79 87 ASN A C 1
ATOM 707 O O . ASN A 1 91 ? 45.149 -2.636 37.201 1.00 40.16 87 ASN A O 1
ATOM 712 N N . LYS A 1 92 ? 45.411 -4.604 36.126 1.00 45.82 88 LYS A N 1
ATOM 713 C CA . LYS A 1 92 ? 45.205 -5.370 37.351 1.00 43.45 88 LYS A CA 1
ATOM 714 C C . LYS A 1 92 ? 46.123 -4.903 38.463 1.00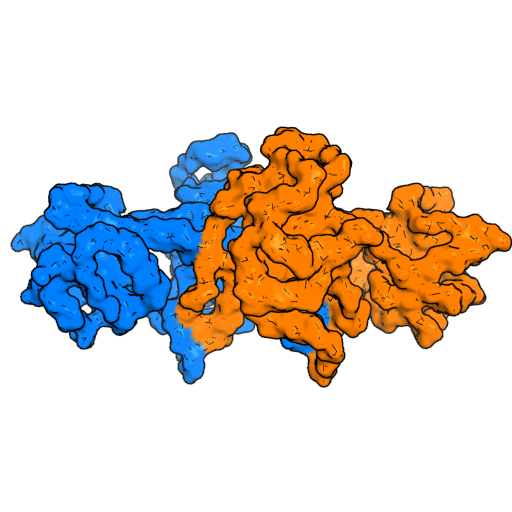 42.78 88 LYS A C 1
ATOM 715 O O . LYS A 1 92 ? 45.755 -4.989 39.639 1.00 49.46 88 LYS A O 1
ATOM 721 N N . LEU A 1 93 ? 47.314 -4.405 38.127 1.00 41.94 89 LEU A N 1
ATOM 722 C CA . LEU A 1 93 ? 48.252 -3.945 39.144 1.00 33.78 89 LEU A CA 1
ATOM 723 C C . LEU A 1 93 ? 48.177 -2.442 39.385 1.00 36.96 89 LEU A C 1
ATOM 724 O O . LEU A 1 93 ? 48.984 -1.913 40.158 1.00 33.90 89 LEU A O 1
ATOM 729 N N . GLY A 1 94 ? 47.239 -1.742 38.745 1.00 34.96 90 GLY A N 1
ATOM 730 C CA . GLY A 1 94 ? 47.120 -0.306 38.937 1.00 32.02 90 GLY A CA 1
ATOM 731 C C . GLY A 1 94 ? 48.295 0.514 38.432 1.00 40.66 90 GLY A C 1
ATOM 732 O O . GLY A 1 94 ? 48.609 1.557 39.018 1.00 29.93 90 GLY A O 1
ATOM 733 N N . ILE A 1 95 ? 48.962 0.070 37.368 1.00 32.95 91 ILE A N 1
ATOM 734 C CA . ILE A 1 95 ? 50.099 0.791 36.801 1.00 29.26 91 ILE A CA 1
ATOM 735 C C . ILE A 1 95 ? 49.608 1.548 35.573 1.00 25.50 91 ILE A C 1
ATOM 736 O O . ILE A 1 95 ? 49.181 0.912 34.593 1.00 29.42 91 ILE A O 1
ATOM 741 N N . PRO A 1 96 ? 49.624 2.875 35.578 1.00 20.94 92 PRO A N 1
ATOM 742 C CA . PRO A 1 96 ? 49.244 3.609 34.369 1.00 26.50 92 PRO A CA 1
ATOM 743 C C . PRO A 1 96 ? 50.301 3.444 33.287 1.00 28.46 92 PRO A C 1
ATOM 744 O O . PRO A 1 96 ? 51.500 3.383 33.564 1.00 23.67 92 PRO A O 1
ATOM 748 N N . VAL A 1 97 ? 49.841 3.356 32.046 1.00 25.55 93 VAL A N 1
ATOM 749 C CA . VAL A 1 97 ? 50.716 3.336 30.884 1.00 21.26 93 VAL A CA 1
ATOM 750 C C . VAL A 1 97 ? 50.502 4.657 30.165 1.00 24.28 93 VAL A C 1
ATOM 751 O O . VAL A 1 97 ? 49.433 4.892 29.585 1.00 25.56 93 VAL A O 1
ATOM 755 N N . LEU A 1 98 ? 51.510 5.529 30.222 1.00 20.23 94 LEU A N 1
ATOM 756 C CA . LEU A 1 98 ? 51.436 6.876 29.676 1.00 21.08 94 LEU A CA 1
ATOM 757 C C . LEU A 1 98 ? 52.278 6.964 28.406 1.00 24.95 94 LEU A C 1
ATOM 758 O O . LEU A 1 98 ? 53.458 6.597 28.412 1.00 22.86 94 LEU A O 1
ATOM 763 N N . ARG A 1 99 ? 51.693 7.480 27.333 1.00 22.45 95 ARG A N 1
ATOM 764 C CA . ARG A 1 99 ? 52.371 7.443 26.043 1.00 23.95 95 ARG A CA 1
ATOM 765 C C . ARG A 1 99 ? 52.522 8.838 25.449 1.00 25.71 95 ARG A C 1
ATOM 766 O O . ARG A 1 99 ? 52.112 9.850 26.024 1.00 19.32 95 ARG A O 1
ATOM 774 N N . VAL A 1 100 ? 53.169 8.863 24.290 1.00 23.20 96 VAL A N 1
ATOM 775 C CA . VAL A 1 100 ? 53.220 10.030 23.417 1.00 24.68 96 VAL A CA 1
ATOM 776 C C . VAL A 1 100 ? 52.229 9.777 22.284 1.00 32.99 96 VAL A C 1
ATOM 777 O O . VAL A 1 100 ? 52.516 8.955 21.395 1.00 31.89 96 VAL A O 1
ATOM 781 N N . PRO A 1 101 ? 51.049 10.404 22.287 1.00 30.51 97 PRO A N 1
ATOM 782 C CA . PRO A 1 101 ? 49.982 9.948 21.376 1.00 33.35 97 PRO A CA 1
ATOM 783 C C . PRO A 1 101 ? 50.208 10.290 19.906 1.00 34.65 97 PRO A C 1
ATOM 784 O O . PRO A 1 101 ? 49.693 9.560 19.050 1.00 39.50 97 PRO A O 1
ATOM 788 N N . ALA A 1 102 ? 50.955 11.345 19.574 1.00 31.45 98 ALA A N 1
ATOM 789 C CA . ALA A 1 102 ? 51.156 11.703 18.174 1.00 36.87 98 ALA A CA 1
ATOM 790 C C . ALA A 1 102 ? 52.564 12.255 17.974 1.00 37.34 98 ALA A C 1
ATOM 791 O O . ALA A 1 102 ? 53.126 12.901 18.868 1.00 33.46 98 ALA A O 1
ATOM 793 N N . TYR A 1 103 ? 53.130 12.017 16.790 1.00 31.93 99 TYR A N 1
ATOM 794 C CA . TYR A 1 103 ? 54.432 12.589 16.458 1.00 32.92 99 TYR A CA 1
ATOM 795 C C . TYR A 1 103 ? 54.249 13.864 15.641 1.00 27.21 99 TYR A C 1
ATOM 796 O O . TYR A 1 103 ? 53.216 14.077 15.007 1.00 25.42 99 TYR A O 1
ATOM 805 N N . SER A 1 104 ? 55.272 14.718 15.668 1.00 34.29 100 SER A N 1
ATOM 806 C CA . SER A 1 104 ? 55.300 15.916 14.837 1.00 30.84 100 SER A CA 1
ATOM 807 C C . SER A 1 104 ? 54.807 15.593 13.432 1.00 29.97 100 SER A C 1
ATOM 808 O O . SER A 1 104 ? 55.420 14.779 12.729 1.00 26.46 100 SER A O 1
ATOM 811 N N . PRO A 1 105 ? 53.693 16.182 12.992 1.00 26.86 101 PRO A N 1
ATOM 812 C CA . PRO A 1 105 ? 53.206 15.858 11.642 1.00 25.78 101 PRO A CA 1
ATOM 813 C C . PRO A 1 105 ? 54.068 16.452 10.538 1.00 25.24 101 PRO A C 1
ATOM 814 O O . PRO A 1 105 ? 54.079 15.912 9.424 1.00 27.29 101 PRO A O 1
ATOM 818 N N . ASN A 1 106 ? 54.800 17.536 10.802 1.00 21.96 102 ASN A N 1
ATOM 819 C CA . ASN A 1 106 ? 55.794 18.000 9.837 1.00 22.29 102 ASN A CA 1
ATOM 820 C C . ASN A 1 106 ? 56.890 16.958 9.634 1.00 22.79 102 ASN A C 1
ATOM 821 O O . ASN A 1 106 ? 57.260 16.642 8.497 1.00 27.18 102 ASN A O 1
ATOM 826 N N . ALA A 1 107 ? 57.418 16.406 10.728 1.00 23.08 103 ALA A N 1
ATOM 827 C CA . ALA A 1 107 ? 58.536 15.471 10.622 1.00 22.74 103 ALA A CA 1
ATOM 828 C C . ALA A 1 107 ? 58.152 14.257 9.786 1.00 21.64 103 ALA A C 1
ATOM 829 O O . ALA A 1 107 ? 58.892 13.849 8.875 1.00 17.27 103 ALA A O 1
ATOM 831 N N . VAL A 1 108 ? 56.985 13.674 10.073 1.00 24.17 104 VAL A N 1
ATOM 832 C CA . VAL A 1 108 ? 56.606 12.416 9.435 1.00 18.28 104 VAL A CA 1
ATOM 833 C C . VAL A 1 108 ? 56.147 12.650 8.009 1.00 18.42 104 VAL A C 1
ATOM 834 O O . VAL A 1 108 ? 56.446 11.852 7.115 1.00 21.22 104 VAL A O 1
ATOM 838 N N . SER A 1 109 ? 55.391 13.725 7.766 1.00 18.12 105 SER A N 1
ATOM 839 C CA . SER A 1 109 ? 54.946 13.982 6.398 1.00 17.78 105 SER A CA 1
ATOM 840 C C . SER A 1 109 ? 56.129 14.327 5.511 1.00 19.87 105 SER A C 1
ATOM 841 O O . SER A 1 109 ? 56.176 13.917 4.342 1.00 22.38 105 SER A O 1
ATOM 844 N N . GLU A 1 110 ? 57.106 15.059 6.059 1.00 18.17 106 GLU A N 1
ATOM 845 C CA . GLU A 1 110 ? 58.279 15.411 5.267 1.00 18.40 106 GLU A CA 1
ATOM 846 C C . GLU A 1 110 ? 59.159 14.196 5.013 1.00 24.21 106 GLU A C 1
ATOM 847 O O . GLU A 1 110 ? 59.789 14.100 3.947 1.00 21.19 106 GLU A O 1
ATOM 853 N N . TYR A 1 111 ? 59.165 13.226 5.939 1.00 18.86 107 TYR A N 1
ATOM 854 C CA . TYR A 1 111 ? 59.881 11.988 5.660 1.00 17.65 107 TYR A CA 1
ATOM 855 C C . TYR A 1 111 ? 59.196 11.195 4.552 1.00 17.88 107 TYR A C 1
ATOM 856 O O . TYR A 1 111 ? 59.867 10.620 3.688 1.00 18.02 107 TYR A O 1
ATOM 865 N N . ALA A 1 112 ? 57.862 11.140 4.553 1.00 14.88 108 ALA A N 1
ATOM 866 C CA . ALA A 1 112 ? 57.198 10.503 3.424 1.00 18.60 108 ALA A CA 1
ATOM 867 C C . ALA A 1 112 ? 57.551 11.218 2.122 1.00 23.20 108 ALA A C 1
ATOM 868 O O . ALA A 1 112 ? 57.762 10.574 1.088 1.00 18.00 108 ALA A O 1
ATOM 870 N N . LEU A 1 113 ? 57.646 12.552 2.158 1.00 18.83 109 LEU A N 1
ATOM 871 C CA . LEU A 1 113 ? 58.046 13.281 0.957 1.00 21.77 109 LEU A CA 1
ATOM 872 C C . LEU A 1 113 ? 59.482 12.937 0.566 1.00 22.46 109 LEU A C 1
ATOM 873 O O . LEU A 1 113 ? 59.791 12.794 -0.623 1.00 21.58 109 LEU A O 1
ATOM 878 N N . SER A 1 114 ? 60.371 12.783 1.553 1.00 20.80 110 SER A N 1
ATOM 879 C CA A SER A 1 114 ? 61.752 12.451 1.228 0.43 19.11 110 SER A CA 1
ATOM 880 C CA B SER A 1 114 ? 61.755 12.437 1.252 0.57 19.07 110 SER A CA 1
ATOM 881 C C . SER A 1 114 ? 61.854 11.080 0.575 1.00 21.98 110 SER A C 1
ATOM 882 O O . SER A 1 114 ? 62.752 10.854 -0.243 1.00 21.01 110 SER A O 1
ATOM 887 N N . LEU A 1 115 ? 60.951 10.160 0.911 1.00 16.91 111 LEU A N 1
ATOM 888 C CA . LEU A 1 115 ? 60.953 8.867 0.233 1.00 20.32 111 LEU A CA 1
ATOM 889 C C . LEU A 1 115 ? 60.469 9.004 -1.209 1.00 19.15 111 LEU A C 1
ATOM 890 O O . LEU A 1 115 ? 61.033 8.384 -2.118 1.00 19.27 111 LEU A O 1
ATOM 895 N N . ILE A 1 116 ? 59.413 9.797 -1.430 1.00 18.28 112 ILE A N 1
ATOM 896 C CA . ILE A 1 116 ? 58.940 10.066 -2.786 1.00 16.72 112 ILE A CA 1
ATOM 897 C C . ILE A 1 116 ? 60.063 10.656 -3.637 1.00 17.80 112 ILE A C 1
ATOM 898 O O . ILE A 1 116 ? 60.326 10.199 -4.748 1.00 16.69 112 ILE A O 1
ATOM 903 N N . MET A 1 117 ? 60.752 11.675 -3.116 1.00 19.80 113 MET A N 1
ATOM 904 C CA A MET A 1 117 ? 61.800 12.352 -3.880 0.58 20.58 113 MET A CA 1
ATOM 905 C CA B MET A 1 117 ? 61.775 12.334 -3.917 0.42 20.56 113 MET A CA 1
ATOM 906 C C . MET A 1 117 ? 62.976 11.423 -4.144 1.00 21.74 113 MET A C 1
ATOM 907 O O . MET A 1 117 ? 63.568 11.448 -5.224 1.00 21.80 113 MET A O 1
ATOM 916 N N . ALA A 1 118 ? 63.319 10.588 -3.166 1.00 18.78 114 ALA A N 1
ATOM 917 C CA . ALA A 1 118 ? 64.395 9.630 -3.362 1.00 19.59 114 ALA A CA 1
ATOM 918 C C . ALA A 1 118 ? 64.043 8.642 -4.465 1.00 21.34 114 ALA A C 1
ATOM 919 O O . ALA A 1 118 ? 64.847 8.396 -5.368 1.00 19.39 114 ALA A O 1
ATOM 921 N N . LEU A 1 119 ? 62.849 8.036 -4.393 1.00 20.47 115 LEU A N 1
ATOM 922 C CA . LEU A 1 119 ? 62.473 7.064 -5.418 1.00 21.15 115 LEU A CA 1
ATOM 923 C C . LEU A 1 119 ? 62.211 7.727 -6.759 1.00 24.88 115 LEU A C 1
ATOM 924 O O . LEU A 1 119 ? 62.287 7.065 -7.796 1.00 22.72 115 LEU A O 1
ATOM 929 N N . ASN A 1 120 ? 61.882 9.014 -6.753 1.00 21.22 116 ASN A N 1
ATOM 930 C CA . ASN A 1 120 ? 61.631 9.746 -7.990 1.00 18.84 116 ASN A CA 1
ATOM 931 C C . ASN A 1 120 ? 62.956 10.124 -8.654 1.00 20.15 116 ASN A C 1
ATOM 932 O O . ASN A 1 120 ? 63.300 9.604 -9.718 1.00 17.89 116 ASN A O 1
ATOM 937 N N . ARG A 1 121 ? 63.735 10.993 -8.007 1.00 17.05 117 ARG A N 1
ATOM 938 C CA . ARG A 1 121 ? 64.978 11.491 -8.586 1.00 22.02 117 ARG A CA 1
ATOM 939 C C . ARG A 1 121 ? 66.181 10.588 -8.317 1.00 23.79 117 ARG A C 1
ATOM 940 O O . ARG A 1 121 ? 67.238 10.812 -8.913 1.00 21.55 117 ARG A O 1
ATOM 948 N N . LYS A 1 122 ? 66.050 9.584 -7.448 1.00 20.13 118 LYS A N 1
ATOM 949 C CA . LYS A 1 122 ? 67.070 8.537 -7.272 1.00 23.61 118 LYS A CA 1
ATOM 950 C C . LYS A 1 122 ? 68.411 9.091 -6.787 1.00 21.63 118 LYS A C 1
ATOM 951 O O . LYS A 1 122 ? 69.481 8.634 -7.203 1.00 22.04 118 LYS A O 1
ATOM 957 N N . THR A 1 123 ? 68.357 10.073 -5.888 1.00 21.76 119 THR A N 1
ATOM 958 C CA . THR A 1 123 ? 69.586 10.623 -5.327 1.00 23.02 119 THR A CA 1
ATOM 959 C C . THR A 1 123 ? 70.428 9.553 -4.642 1.00 20.92 119 THR A C 1
ATOM 960 O O . THR A 1 123 ? 71.660 9.632 -4.672 1.00 24.14 119 THR A O 1
ATOM 964 N N . HIS A 1 124 ? 69.801 8.547 -4.021 1.00 23.82 120 HIS A N 1
ATOM 965 C CA . HIS A 1 124 ? 70.587 7.512 -3.337 1.00 26.51 120 HIS A CA 1
ATOM 966 C C . HIS A 1 124 ? 71.293 6.593 -4.336 1.00 23.49 120 HIS A C 1
ATOM 967 O O . HIS A 1 124 ? 72.434 6.175 -4.107 1.00 26.09 120 HIS A O 1
ATOM 974 N N . LYS A 1 125 ? 70.636 6.281 -5.452 1.00 25.14 121 LYS A N 1
ATOM 975 C CA . LYS A 1 125 ? 71.278 5.535 -6.532 1.00 25.09 121 LYS A CA 1
ATOM 976 C C . LYS A 1 125 ? 72.418 6.332 -7.159 1.00 25.34 121 LYS A C 1
ATOM 977 O O . LYS A 1 125 ? 73.478 5.774 -7.483 1.00 22.37 121 LYS A O 1
ATOM 983 N N . ALA A 1 126 ? 72.214 7.634 -7.353 1.00 21.76 122 ALA A N 1
ATOM 984 C CA . ALA A 1 126 ? 73.284 8.464 -7.888 1.00 18.64 122 ALA A CA 1
ATOM 985 C C . ALA A 1 126 ? 74.459 8.501 -6.923 1.00 23.91 122 ALA A C 1
ATOM 986 O O . ALA A 1 126 ? 75.622 8.417 -7.340 1.00 20.33 122 ALA A O 1
ATOM 988 N N . HIS A 1 127 ? 74.169 8.614 -5.621 1.00 19.56 123 HIS A N 1
ATOM 989 C CA . HIS A 1 127 ? 75.224 8.641 -4.613 1.00 24.01 123 HIS A CA 1
ATOM 990 C C . HIS A 1 127 ? 76.052 7.363 -4.647 1.00 25.10 123 HIS A C 1
ATOM 991 O O . HIS A 1 127 ? 77.286 7.415 -4.611 1.00 26.45 123 HIS A O 1
ATOM 998 N N . ASP A 1 128 ? 75.395 6.206 -4.746 1.00 22.56 124 ASP A N 1
ATOM 999 C CA . ASP A 1 128 ? 76.147 4.954 -4.792 1.00 25.42 124 ASP A CA 1
ATOM 1000 C C . ASP A 1 128 ? 76.974 4.851 -6.067 1.00 24.79 124 ASP A C 1
ATOM 1001 O O . ASP A 1 128 ? 78.114 4.379 -6.035 1.00 28.73 124 ASP A O 1
ATOM 1006 N N . ARG A 1 129 ? 76.431 5.299 -7.199 1.00 21.34 125 ARG A N 1
ATOM 1007 C CA . ARG A 1 129 ? 77.215 5.264 -8.432 1.00 20.52 125 ARG A CA 1
ATOM 1008 C C . ARG A 1 129 ? 78.443 6.157 -8.328 1.00 24.37 125 ARG A C 1
ATOM 1009 O O . ARG A 1 129 ? 79.560 5.741 -8.657 1.00 20.26 125 ARG A O 1
ATOM 1017 N N . VAL A 1 130 ? 78.250 7.398 -7.877 1.00 18.96 126 VAL A N 1
ATOM 1018 C CA . VAL A 1 130 ? 79.338 8.360 -7.893 1.00 21.05 126 VAL A CA 1
ATOM 1019 C C . VAL A 1 130 ? 80.419 7.966 -6.889 1.00 30.11 126 VAL A C 1
ATOM 1020 O O . VAL A 1 130 ? 81.611 8.193 -7.134 1.00 21.79 126 VAL A O 1
ATOM 1024 N N . ARG A 1 131 ? 80.031 7.363 -5.757 1.00 25.14 127 ARG A N 1
ATOM 1025 C CA . ARG A 1 131 ? 81.017 6.818 -4.828 1.00 31.20 127 ARG A CA 1
ATOM 1026 C C . ARG A 1 131 ? 81.928 5.810 -5.511 1.00 31.72 127 ARG A C 1
ATOM 1027 O O . ARG A 1 131 ? 83.082 5.649 -5.106 1.00 28.87 127 ARG A O 1
ATOM 1035 N N . ASP A 1 132 ? 81.429 5.121 -6.537 1.00 27.00 128 ASP A N 1
ATOM 1036 C CA . ASP A 1 132 ? 82.228 4.188 -7.316 1.00 29.18 128 ASP A CA 1
ATOM 1037 C C . ASP A 1 132 ? 82.848 4.833 -8.548 1.00 23.12 128 ASP A C 1
ATOM 1038 O O . ASP A 1 132 ? 83.246 4.118 -9.470 1.00 25.01 128 ASP A O 1
ATOM 1043 N N . ALA A 1 133 ? 82.948 6.163 -8.583 1.00 21.05 129 ALA A N 1
ATOM 1044 C CA . ALA A 1 133 ? 83.442 6.882 -9.763 1.00 22.58 129 ALA A CA 1
ATOM 1045 C C . ALA A 1 133 ? 82.632 6.548 -11.019 1.00 20.86 129 ALA A C 1
ATOM 1046 O O . ALA A 1 133 ? 83.153 6.577 -12.141 1.00 18.55 129 ALA A O 1
ATOM 1048 N N . ASN A 1 134 ? 81.355 6.229 -10.847 1.00 18.69 130 ASN A N 1
ATOM 1049 C CA . ASN A 1 134 ? 80.458 5.965 -11.967 1.00 22.09 130 ASN A CA 1
ATOM 1050 C C . ASN A 1 134 ? 79.540 7.177 -12.084 1.00 22.04 130 ASN A C 1
ATOM 1051 O O . ASN A 1 134 ? 78.603 7.346 -11.289 1.00 18.86 130 ASN A O 1
ATOM 1056 N N . PHE A 1 135 ? 79.820 8.026 -13.072 1.00 18.62 131 PHE A N 1
ATOM 1057 C CA . PHE A 1 135 ? 79.051 9.238 -13.298 1.00 16.79 131 PHE A CA 1
ATOM 1058 C C . PHE A 1 135 ? 78.007 9.065 -14.401 1.00 19.51 131 PHE A C 1
ATOM 1059 O O . PHE A 1 135 ? 77.501 10.059 -14.933 1.00 19.64 131 PHE A O 1
ATOM 1067 N N . GLU A 1 136 ? 77.665 7.828 -14.746 1.00 18.70 132 GLU A N 1
ATOM 1068 C CA . GLU A 1 136 ? 76.585 7.592 -15.699 1.00 20.87 132 GLU A CA 1
ATOM 1069 C C . GLU A 1 136 ? 75.228 7.856 -15.044 1.00 21.01 132 GLU A C 1
ATOM 1070 O O . GLU A 1 136 ? 75.005 7.512 -13.879 1.00 22.05 132 GLU A O 1
ATOM 1076 N N . ILE A 1 137 ? 74.308 8.456 -15.796 1.00 21.77 133 ILE A N 1
ATOM 1077 C CA . ILE A 1 137 ? 72.996 8.808 -15.256 1.00 20.53 133 ILE A CA 1
ATOM 1078 C C . ILE A 1 137 ? 71.863 8.054 -15.917 1.00 22.00 133 ILE A C 1
ATOM 1079 O O . ILE A 1 137 ? 70.708 8.250 -15.519 1.00 24.76 133 ILE A O 1
ATOM 1084 N N . ASN A 1 138 ? 72.142 7.190 -16.897 1.00 19.32 134 ASN A N 1
ATOM 1085 C CA . ASN A 1 138 ? 71.087 6.345 -17.445 1.00 23.02 134 ASN A CA 1
ATOM 1086 C C . ASN A 1 138 ? 70.426 5.546 -16.324 1.00 27.31 134 ASN A C 1
ATOM 1087 O O . ASN A 1 138 ? 71.098 5.016 -15.434 1.00 23.97 134 ASN A O 1
ATOM 1092 N N . GLY A 1 139 ? 69.098 5.459 -16.369 1.00 28.61 135 GLY A N 1
ATOM 1093 C CA . GLY A 1 139 ? 68.341 4.840 -15.298 1.00 19.44 135 GLY A CA 1
ATOM 1094 C C . GLY A 1 139 ? 67.854 5.791 -14.227 1.00 28.91 135 GLY A C 1
ATOM 1095 O O . GLY A 1 139 ? 67.178 5.351 -13.292 1.00 29.09 135 GLY A O 1
ATOM 1096 N N . MET A 1 140 ? 68.156 7.083 -14.328 1.00 22.89 136 MET A N 1
ATOM 1097 C CA . MET A 1 140 ? 67.770 8.021 -13.283 1.00 25.01 136 MET A CA 1
ATOM 1098 C C . MET A 1 140 ? 66.704 9.004 -13.727 1.00 22.35 136 MET A C 1
ATOM 1099 O O . MET A 1 140 ? 66.514 10.032 -13.070 1.00 27.94 136 MET A O 1
ATOM 1104 N N . GLU A 1 141 ? 65.999 8.711 -14.813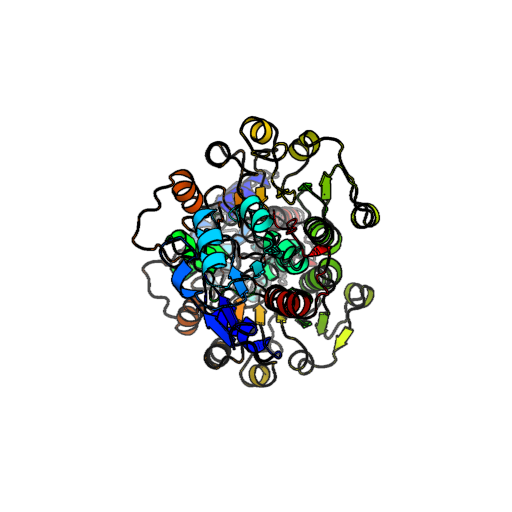 1.00 18.53 137 GLU A N 1
ATOM 1105 C CA . GLU A 1 141 ? 64.935 9.605 -15.249 1.00 28.44 137 GLU A CA 1
ATOM 1106 C C . GLU A 1 141 ? 63.872 9.755 -14.162 1.00 24.97 137 GLU A C 1
ATOM 1107 O O . GLU A 1 141 ? 63.301 8.770 -13.698 1.00 26.59 137 GLU A O 1
ATOM 1113 N N . GLY A 1 142 ? 63.587 10.994 -13.775 1.00 20.49 138 GLY A N 1
ATOM 1114 C CA . GLY A 1 142 ? 62.551 11.281 -12.811 1.00 21.78 138 GLY A CA 1
ATOM 1115 C C . GLY A 1 142 ? 61.291 11.821 -13.465 1.00 22.41 138 GLY A C 1
ATOM 1116 O O . GLY A 1 142 ? 61.096 11.743 -14.679 1.00 20.44 138 GLY A O 1
ATOM 1117 N N . PHE A 1 143 ? 60.412 12.363 -12.624 1.00 17.29 139 PHE A N 1
ATOM 1118 C CA . PHE A 1 143 ? 59.217 13.037 -13.090 1.00 18.22 139 PHE A CA 1
ATOM 1119 C C . PHE A 1 143 ? 59.111 14.378 -12.378 1.00 19.84 139 PHE A C 1
ATOM 1120 O O . PHE A 1 143 ? 59.615 14.547 -11.266 1.00 21.61 139 PHE A O 1
ATOM 1128 N N . ASN A 1 144 ? 58.530 15.357 -13.064 1.00 20.18 140 ASN A N 1
ATOM 1129 C CA . ASN A 1 144 ? 58.136 16.587 -12.395 1.00 23.36 140 ASN A CA 1
ATOM 1130 C C . ASN A 1 144 ? 56.996 16.276 -11.442 1.00 18.25 140 ASN A C 1
ATOM 1131 O O . ASN A 1 144 ? 56.073 15.537 -11.791 1.00 21.33 140 ASN A O 1
ATOM 1136 N N . MET A 1 145 ? 57.065 16.842 -10.236 1.00 16.30 141 MET A N 1
ATOM 1137 C CA . MET A 1 145 ? 56.112 16.467 -9.193 1.00 24.26 141 MET A CA 1
ATOM 1138 C C . MET A 1 145 ? 54.674 16.686 -9.654 1.00 27.06 141 MET A C 1
ATOM 1139 O O . MET A 1 145 ? 53.796 15.855 -9.386 1.00 18.76 141 MET A O 1
ATOM 1144 N N . VAL A 1 146 ? 54.416 17.793 -10.357 1.00 22.07 142 VAL A N 1
ATOM 1145 C CA . VAL A 1 146 ? 53.058 18.121 -10.776 1.00 18.59 142 VAL A CA 1
ATOM 1146 C C . VAL A 1 146 ? 52.525 17.159 -11.820 1.00 22.47 142 VAL A C 1
ATOM 1147 O O . VAL A 1 146 ? 51.322 17.153 -12.073 1.00 25.72 142 VAL A O 1
ATOM 1151 N N . SER A 1 147 ? 53.377 16.307 -12.401 1.00 25.26 143 SER A N 1
ATOM 1152 C CA A SER A 1 147 ? 52.921 15.393 -13.442 0.61 24.59 143 SER A CA 1
ATOM 1153 C CA B SER A 1 147 ? 52.950 15.375 -13.438 0.39 24.60 143 SER A CA 1
ATOM 1154 C C . SER A 1 147 ? 52.145 14.200 -12.903 1.00 23.88 143 SER A C 1
ATOM 1155 O O . SER A 1 147 ? 51.541 13.478 -13.697 1.00 22.89 143 SER A O 1
ATOM 1160 N N . LYS A 1 148 ? 52.131 13.972 -11.593 1.00 24.26 144 LYS A N 1
ATOM 1161 C CA . LYS A 1 148 ? 51.478 12.795 -11.034 1.00 22.88 144 LYS A CA 1
ATOM 1162 C C . LYS A 1 148 ? 50.249 13.176 -10.214 1.00 26.92 144 LYS A C 1
ATOM 1163 O O . LYS A 1 148 ? 50.174 14.273 -9.647 1.00 23.36 144 LYS A O 1
ATOM 1169 N N . VAL A 1 149 ? 49.287 12.250 -10.149 1.00 23.31 145 VAL A N 1
ATOM 1170 C CA . VAL A 1 149 ? 48.164 12.359 -9.218 1.00 23.52 145 VAL A CA 1
ATOM 1171 C C . VAL A 1 149 ? 48.511 11.602 -7.937 1.00 20.92 145 VAL A C 1
ATOM 1172 O O . VAL A 1 149 ? 48.898 10.425 -7.983 1.00 22.22 145 VAL A O 1
ATOM 1176 N N . TYR A 1 150 ? 48.336 12.262 -6.795 1.00 20.34 146 TYR A N 1
ATOM 1177 C CA . TYR A 1 150 ? 48.676 11.711 -5.488 1.00 19.92 146 TYR A CA 1
ATOM 1178 C C . TYR A 1 150 ? 47.415 11.308 -4.734 1.00 25.02 146 TYR A C 1
ATOM 1179 O O . TYR A 1 150 ? 46.424 12.046 -4.720 1.00 26.82 146 TYR A O 1
ATOM 1188 N N . GLY A 1 151 ? 47.456 10.132 -4.119 1.00 22.68 147 GLY A N 1
ATOM 1189 C CA . GLY A 1 151 ? 46.389 9.683 -3.241 1.00 23.40 147 GLY A CA 1
ATOM 1190 C C . GLY A 1 151 ? 46.848 9.567 -1.798 1.00 23.76 147 GLY A C 1
ATOM 1191 O O . GLY A 1 151 ? 47.809 8.853 -1.508 1.00 25.00 147 GLY A O 1
ATOM 1192 N N . ILE A 1 152 ? 46.200 10.302 -0.895 1.00 22.17 148 ILE A N 1
ATOM 1193 C CA . ILE A 1 152 ? 46.499 10.278 0.531 1.00 20.85 148 ILE A CA 1
ATOM 1194 C C . ILE A 1 152 ? 45.410 9.462 1.211 1.00 26.24 148 ILE A C 1
ATOM 1195 O O . ILE A 1 152 ? 44.237 9.855 1.206 1.00 23.01 148 ILE A O 1
ATOM 1200 N N . VAL A 1 153 ? 45.786 8.330 1.791 1.00 21.39 149 VAL A N 1
ATOM 1201 C CA . VAL A 1 153 ? 44.828 7.427 2.419 1.00 23.09 149 VAL A CA 1
ATOM 1202 C C . VAL A 1 153 ? 44.935 7.647 3.923 1.00 27.40 149 VAL A C 1
ATOM 1203 O O . VAL A 1 153 ? 45.894 7.207 4.559 1.00 26.71 149 VAL A O 1
ATOM 1207 N N . GLY A 1 154 ? 43.946 8.340 4.493 1.00 27.65 150 GLY A N 1
ATOM 1208 C CA . GLY A 1 154 ? 44.003 8.736 5.889 1.00 21.08 150 GLY A CA 1
ATOM 1209 C C . GLY A 1 154 ? 44.404 10.191 5.992 1.00 26.25 150 GLY A C 1
ATOM 1210 O O . GLY A 1 154 ? 45.519 10.546 5.594 1.00 22.40 150 GLY A O 1
ATOM 1211 N N . THR A 1 155 ? 43.474 11.016 6.467 1.00 23.46 151 THR A N 1
ATOM 1212 C CA . THR A 1 155 ? 43.662 12.486 6.487 1.00 21.67 151 THR A CA 1
ATOM 1213 C C . THR A 1 155 ? 43.773 13.020 7.915 1.00 25.24 151 THR A C 1
ATOM 1214 O O . THR A 1 155 ? 43.237 14.086 8.189 1.00 27.71 151 THR A O 1
ATOM 1218 N N . GLY A 1 156 ? 44.439 12.288 8.783 1.00 24.96 152 GLY A N 1
ATOM 1219 C CA . GLY A 1 156 ? 44.765 12.824 10.105 1.00 21.02 152 GLY A CA 1
ATOM 1220 C C . GLY A 1 156 ? 45.792 13.922 9.953 1.00 23.15 152 GLY A C 1
ATOM 1221 O O . GLY A 1 156 ? 46.016 14.370 8.839 1.00 26.28 152 GLY A O 1
ATOM 1222 N N . ASN A 1 157 ? 46.443 14.299 11.029 1.00 21.11 153 ASN A N 1
ATOM 1223 C CA . ASN A 1 157 ? 47.359 15.463 10.991 1.00 28.58 153 ASN A CA 1
ATOM 1224 C C . ASN A 1 157 ? 48.532 15.244 10.027 1.00 27.52 153 ASN A C 1
ATOM 1225 O O . ASN A 1 157 ? 48.894 16.188 9.349 1.00 27.15 153 ASN A O 1
ATOM 1230 N N . ILE A 1 158 ? 49.090 14.040 10.005 1.00 23.83 154 ILE A N 1
ATOM 1231 C CA . ILE A 1 158 ? 50.228 13.761 9.127 1.00 28.81 154 ILE A CA 1
ATOM 1232 C C . ILE A 1 158 ? 49.793 13.755 7.659 1.00 24.29 154 ILE A C 1
ATOM 1233 O O . ILE A 1 158 ? 50.429 14.379 6.803 1.00 21.89 154 ILE A O 1
ATOM 1238 N N . GLY A 1 159 ? 48.720 13.030 7.342 1.00 19.00 155 GLY A N 1
ATOM 1239 C CA . GLY A 1 159 ? 48.234 13.017 5.976 1.00 16.17 155 GLY A CA 1
ATOM 1240 C C . GLY A 1 159 ? 47.813 14.394 5.502 1.00 28.02 155 GLY A C 1
ATOM 1241 O O . GLY A 1 159 ? 48.014 14.750 4.334 1.00 23.61 155 GLY A O 1
ATOM 1242 N N . GLU A 1 160 ? 47.194 15.173 6.396 1.00 24.84 156 GLU A N 1
ATOM 1243 C CA . GLU A 1 160 ? 46.856 16.557 6.082 1.00 23.46 156 GLU A CA 1
ATOM 1244 C C . GLU A 1 160 ? 48.092 17.342 5.681 1.00 21.19 156 GLU A C 1
ATOM 1245 O O . GLU A 1 160 ? 48.079 18.056 4.673 1.00 22.94 156 GLU A O 1
ATOM 1251 N N . GLN A 1 161 ? 49.171 17.240 6.473 1.00 22.10 157 GLN A N 1
ATOM 1252 C CA . GLN A 1 161 ? 50.379 18.011 6.177 1.00 24.38 157 GLN A CA 1
ATOM 1253 C C . GLN A 1 161 ? 50.995 17.593 4.847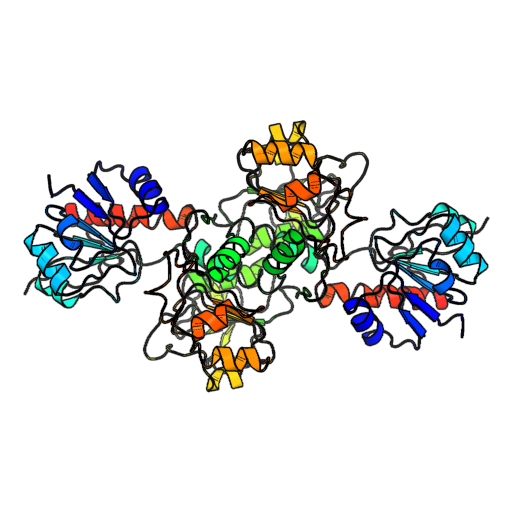 1.00 22.92 157 GLN A C 1
ATOM 1254 O O . GLN A 1 161 ? 51.509 18.434 4.107 1.00 23.01 157 GLN A O 1
ATOM 1260 N N . LEU A 1 162 ? 50.959 16.299 4.524 1.00 22.99 158 LEU A N 1
ATOM 1261 C CA . LEU A 1 162 ? 51.430 15.878 3.210 1.00 25.09 158 LEU A CA 1
ATOM 1262 C C . LEU A 1 162 ? 50.523 16.413 2.103 1.00 28.28 158 LEU A C 1
ATOM 1263 O O . LEU A 1 162 ? 51.012 16.873 1.067 1.00 23.37 158 LEU A O 1
ATOM 1268 N N . CYS A 1 163 ? 49.199 16.374 2.303 1.00 23.55 159 CYS A N 1
ATOM 1269 C CA . CYS A 1 163 ? 48.291 17.004 1.347 1.00 25.10 159 CYS A CA 1
ATOM 1270 C C . CYS A 1 163 ? 48.727 18.429 1.036 1.00 25.23 159 CYS A C 1
ATOM 1271 O O . CYS A 1 163 ? 48.845 18.812 -0.131 1.00 25.23 159 CYS A O 1
ATOM 1274 N N . ARG A 1 164 ? 48.979 19.223 2.080 1.00 22.47 160 ARG A N 1
ATOM 1275 C CA . ARG A 1 164 ? 49.321 20.628 1.896 1.00 24.77 160 ARG A CA 1
ATOM 1276 C C . ARG A 1 164 ? 50.625 20.792 1.130 1.00 28.77 160 ARG A C 1
ATOM 1277 O O . ARG A 1 164 ? 50.731 21.662 0.259 1.00 30.27 160 ARG A O 1
ATOM 1285 N N . VAL A 1 165 ? 51.638 19.988 1.452 1.00 22.44 161 VAL A N 1
ATOM 1286 C CA . VAL A 1 165 ? 52.921 20.118 0.766 1.00 27.58 161 VAL A CA 1
ATOM 1287 C C . VAL A 1 165 ? 52.755 19.849 -0.725 1.00 22.45 161 VAL A C 1
ATOM 1288 O O . VAL A 1 165 ? 53.266 20.590 -1.573 1.00 25.39 161 VAL A O 1
ATOM 1292 N N . LEU A 1 166 ? 52.048 18.771 -1.064 1.00 22.12 162 LEU A N 1
ATOM 1293 C CA . LEU A 1 166 ? 51.885 18.387 -2.459 1.00 25.82 162 LEU A CA 1
ATOM 1294 C C . LEU A 1 166 ? 51.041 19.407 -3.220 1.00 28.88 162 LEU A C 1
ATOM 1295 O O . LEU A 1 166 ? 51.393 19.820 -4.333 1.00 24.50 162 LEU A O 1
ATOM 1300 N N . LYS A 1 167 ? 49.921 19.823 -2.632 1.00 26.20 163 LYS A N 1
ATOM 1301 C CA . LYS A 1 167 ? 48.983 20.714 -3.303 1.00 27.56 163 LYS A CA 1
ATOM 1302 C C . LYS A 1 167 ? 49.505 22.142 -3.346 1.00 23.68 163 LYS A C 1
ATOM 1303 O O . LYS A 1 167 ? 49.567 22.756 -4.412 1.00 25.33 163 LYS A O 1
ATOM 1309 N N . LEU A 1 168 ? 49.867 22.692 -2.196 1.00 25.79 164 LEU A N 1
ATOM 1310 C CA . LEU A 1 168 ? 50.301 24.079 -2.150 1.00 28.38 164 LEU A CA 1
ATOM 1311 C C . LEU A 1 168 ? 51.745 24.246 -2.594 1.00 30.86 164 LEU A C 1
ATOM 1312 O O . LEU A 1 168 ? 52.094 25.290 -3.146 1.00 28.78 164 LEU A O 1
ATOM 1317 N N . GLY A 1 169 ? 52.599 23.253 -2.354 1.00 32.40 165 GLY A N 1
ATOM 1318 C CA . GLY A 1 169 ? 53.999 23.387 -2.708 1.00 26.35 165 GLY A CA 1
ATOM 1319 C C . GLY A 1 169 ? 54.293 23.124 -4.171 1.00 29.37 165 GLY A C 1
ATOM 1320 O O . GLY A 1 169 ? 55.083 23.841 -4.784 1.00 26.35 165 GLY A O 1
ATOM 1321 N N . PHE A 1 170 ? 53.680 22.091 -4.745 1.00 26.07 166 PHE A N 1
ATOM 1322 C CA . PHE A 1 170 ? 53.912 21.740 -6.137 1.00 28.88 166 PHE A CA 1
ATOM 1323 C C . PHE A 1 170 ? 52.698 21.986 -7.015 1.00 31.85 166 PHE A C 1
ATOM 1324 O O . PHE A 1 170 ? 52.783 21.787 -8.231 1.00 27.41 166 PHE A O 1
ATOM 1332 N N . GLY A 1 171 ? 51.566 22.383 -6.437 1.00 29.23 167 GLY A N 1
ATOM 1333 C CA . GLY A 1 171 ? 50.365 22.524 -7.235 1.00 26.86 167 GLY A CA 1
ATOM 1334 C C . GLY A 1 171 ? 49.871 21.227 -7.825 1.00 26.28 167 GLY A C 1
ATOM 1335 O O . GLY A 1 171 ? 49.136 21.245 -8.812 1.00 27.01 167 GLY A O 1
ATOM 1336 N N . ALA A 1 172 ? 50.247 20.090 -7.243 1.00 24.82 168 ALA A N 1
ATOM 1337 C CA . ALA A 1 172 ? 49.823 18.811 -7.793 1.00 27.27 168 ALA A CA 1
ATOM 1338 C C . ALA A 1 172 ? 48.339 18.559 -7.522 1.00 25.22 168 ALA A C 1
ATOM 1339 O O . ALA A 1 172 ? 47.744 19.104 -6.597 1.00 27.07 168 ALA A O 1
ATOM 1341 N N . LYS A 1 173 ? 47.750 17.694 -8.333 1.00 21.91 169 LYS A N 1
ATOM 1342 C CA . LYS A 1 173 ? 46.442 17.149 -8.015 1.00 24.31 169 LYS A CA 1
ATOM 1343 C C . LYS A 1 173 ? 46.560 16.084 -6.926 1.00 25.73 169 LYS A C 1
ATOM 1344 O O . LYS A 1 173 ? 47.322 15.120 -7.064 1.00 24.44 169 LYS A O 1
ATOM 1350 N N . VAL A 1 174 ? 45.792 16.259 -5.850 1.00 26.25 170 VAL A N 1
ATOM 1351 C CA . VAL A 1 174 ? 45.767 15.350 -4.710 1.00 26.21 170 VAL A CA 1
ATOM 1352 C C . VAL A 1 174 ? 44.334 14.886 -4.484 1.00 29.32 170 VAL A C 1
ATOM 1353 O O . VAL A 1 174 ? 43.412 15.708 -4.466 1.00 24.50 170 VAL A O 1
ATOM 1357 N N . ILE A 1 175 ? 44.161 13.572 -4.296 1.00 29.37 171 ILE A N 1
ATOM 1358 C CA . ILE A 1 175 ? 42.893 12.923 -3.960 1.00 25.87 171 ILE A CA 1
ATOM 1359 C C . ILE A 1 175 ? 43.040 12.277 -2.585 1.00 30.31 171 ILE A C 1
ATOM 1360 O O . ILE A 1 175 ? 44.087 11.695 -2.277 1.00 23.90 171 ILE A O 1
ATOM 1365 N N . ALA A 1 176 ? 41.991 12.350 -1.766 1.00 21.72 172 ALA A N 1
ATOM 1366 C CA . ALA A 1 176 ? 42.064 11.851 -0.398 1.00 21.86 172 ALA A CA 1
ATOM 1367 C C . ALA A 1 176 ? 40.990 10.804 -0.119 1.00 25.58 172 ALA A C 1
ATOM 1368 O O . ALA A 1 176 ? 39.924 10.783 -0.746 1.00 24.82 172 ALA A O 1
ATOM 1370 N N . TYR A 1 177 ? 41.289 9.904 0.812 1.00 24.99 173 TYR A N 1
ATOM 1371 C CA . TYR A 1 177 ? 40.310 8.934 1.270 1.00 25.73 173 TYR A CA 1
ATOM 1372 C C . TYR A 1 177 ? 40.353 8.862 2.784 1.00 29.43 173 TYR A C 1
ATOM 1373 O O . TYR A 1 177 ? 41.426 8.718 3.377 1.00 26.01 173 TYR A O 1
ATOM 1382 N N . ASP A 1 178 ? 39.179 8.951 3.395 1.00 29.60 174 ASP A N 1
ATOM 1383 C CA . ASP A 1 178 ? 39.011 8.834 4.834 1.00 30.14 174 ASP A CA 1
ATOM 1384 C C . ASP A 1 178 ? 37.516 8.872 5.127 1.00 34.73 174 ASP A C 1
ATOM 1385 O O . ASP A 1 178 ? 36.784 9.664 4.524 1.00 31.15 174 ASP A O 1
ATOM 1390 N N . ILE A 1 179 ? 37.062 7.993 6.022 1.00 30.92 175 ILE A N 1
ATOM 1391 C CA . ILE A 1 179 ? 35.660 8.025 6.432 1.00 39.03 175 ILE A CA 1
ATOM 1392 C C . ILE A 1 179 ? 35.303 9.399 6.981 1.00 31.39 175 ILE A C 1
ATOM 1393 O O . ILE A 1 179 ? 34.190 9.893 6.781 1.00 30.36 175 ILE A O 1
ATOM 1398 N N . ILE A 1 180 ? 36.247 10.039 7.663 1.00 25.89 176 ILE A N 1
ATOM 1399 C CA . ILE A 1 180 ? 36.063 11.341 8.288 1.00 26.30 176 ILE A CA 1
ATOM 1400 C C . ILE A 1 180 ? 36.790 12.377 7.439 1.00 26.67 176 ILE A C 1
ATOM 1401 O O . ILE A 1 180 ? 38.026 12.403 7.401 1.00 28.84 176 ILE A O 1
ATOM 1406 N N . GLU A 1 181 ? 36.039 13.249 6.779 1.00 25.91 177 GLU A N 1
ATOM 1407 C CA . GLU A 1 181 ? 36.668 14.306 6.003 1.00 32.27 177 GLU A CA 1
ATOM 1408 C C . GLU A 1 181 ? 37.293 15.339 6.926 1.00 33.34 177 GLU A C 1
ATOM 1409 O O . GLU A 1 181 ? 36.722 15.706 7.957 1.00 35.53 177 GLU A O 1
ATOM 1415 N N . ASN A 1 182 ? 38.481 15.796 6.552 1.00 27.88 178 ASN A N 1
ATOM 1416 C CA . ASN A 1 182 ? 39.225 16.795 7.304 1.00 26.30 178 ASN A CA 1
ATOM 1417 C C . ASN A 1 182 ? 38.995 18.151 6.646 1.00 36.33 178 ASN A C 1
ATOM 1418 O O . ASN A 1 182 ? 39.352 18.352 5.479 1.00 34.27 178 ASN A O 1
ATOM 1423 N N . LYS A 1 183 ? 38.398 19.078 7.394 1.00 41.31 179 LYS A N 1
ATOM 1424 C CA . LYS A 1 183 ? 38.039 20.370 6.822 1.00 34.25 179 LYS A CA 1
ATOM 1425 C C . LYS A 1 183 ? 39.259 21.119 6.284 1.00 35.69 179 LYS A C 1
ATOM 1426 O O . LYS A 1 183 ? 39.145 21.843 5.289 1.00 34.30 179 LYS A O 1
ATOM 1432 N N . ALA A 1 184 ? 40.432 20.955 6.909 1.00 30.65 180 ALA A N 1
ATOM 1433 C CA . ALA A 1 184 ? 41.630 21.624 6.405 1.00 33.07 180 ALA A CA 1
ATOM 1434 C C . ALA A 1 184 ? 42.055 21.101 5.040 1.00 33.51 180 ALA A C 1
ATOM 1435 O O . ALA A 1 184 ? 42.741 21.810 4.301 1.00 40.28 180 ALA A O 1
ATOM 1437 N N . VAL A 1 185 ? 41.646 19.888 4.683 1.00 32.51 181 VAL A N 1
ATOM 1438 C CA . VAL A 1 185 ? 41.974 19.348 3.371 1.00 30.21 181 VAL A CA 1
ATOM 1439 C C . VAL A 1 185 ? 41.004 19.872 2.319 1.00 30.92 181 VAL A C 1
ATOM 1440 O O . VAL A 1 185 ? 41.417 20.369 1.264 1.00 29.44 181 VAL A O 1
ATOM 1444 N N . THR A 1 186 ? 39.699 19.788 2.590 1.00 29.25 182 THR A N 1
ATOM 1445 C CA . THR A 1 186 ? 38.732 20.335 1.640 1.00 32.14 182 THR A CA 1
ATOM 1446 C C . THR A 1 186 ? 38.930 21.836 1.444 1.00 29.80 182 THR A C 1
ATOM 1447 O O . THR A 1 186 ? 38.760 22.339 0.328 1.00 34.57 182 THR A O 1
ATOM 1451 N N . ASP A 1 187 ? 39.341 22.556 2.494 1.00 29.61 183 ASP A N 1
ATOM 1452 C CA . ASP A 1 187 ? 39.567 23.996 2.378 1.00 31.75 183 ASP A CA 1
ATOM 1453 C C . ASP A 1 187 ? 40.636 24.378 1.355 1.00 39.66 183 ASP A C 1
ATOM 1454 O O . ASP A 1 187 ? 40.626 25.514 0.876 1.00 39.22 183 ASP A O 1
ATOM 1459 N N . ILE A 1 188 ? 41.579 23.500 1.023 1.00 35.47 184 ILE A N 1
ATOM 1460 C CA . ILE A 1 188 ? 42.571 23.829 0.001 1.00 35.39 184 ILE A CA 1
ATOM 1461 C C . ILE A 1 188 ? 42.247 23.148 -1.326 1.00 31.27 184 ILE A C 1
ATOM 1462 O O . ILE A 1 188 ? 43.123 22.984 -2.172 1.00 37.01 184 ILE A O 1
ATOM 1467 N N . GLY A 1 189 ? 41.001 22.735 -1.514 1.00 29.92 185 GLY A N 1
ATOM 1468 C CA . GLY A 1 189 ? 40.560 22.289 -2.815 1.00 33.09 185 GLY A CA 1
ATOM 1469 C C . GLY A 1 189 ? 40.777 20.829 -3.102 1.00 36.30 185 GLY A C 1
ATOM 1470 O O . GLY A 1 189 ? 40.690 20.428 -4.268 1.00 38.47 185 GLY A O 1
ATOM 1471 N N . ILE A 1 190 ? 41.051 20.014 -2.087 1.00 33.15 186 ILE A N 1
ATOM 1472 C CA . ILE A 1 190 ? 41.336 18.600 -2.297 1.00 34.02 186 ILE A CA 1
ATOM 1473 C C . ILE A 1 190 ? 40.041 17.811 -2.189 1.00 27.40 186 ILE A C 1
ATOM 1474 O O . ILE A 1 190 ? 39.278 17.971 -1.230 1.00 32.29 186 ILE A O 1
ATOM 1479 N N . GLU A 1 191 ? 39.796 16.960 -3.172 1.00 28.36 187 GLU A N 1
ATOM 1480 C CA . GLU A 1 191 ? 38.579 16.168 -3.239 1.00 31.27 187 GLU A CA 1
ATOM 1481 C C . GLU A 1 191 ? 38.764 14.828 -2.529 1.00 37.86 187 GLU A C 1
ATOM 1482 O O . GLU A 1 191 ? 39.830 14.204 -2.610 1.00 31.08 187 GLU A O 1
ATOM 1488 N N . TYR A 1 192 ? 37.716 14.394 -1.826 1.00 30.94 188 TYR A N 1
ATOM 1489 C CA . TYR A 1 192 ? 37.655 13.062 -1.243 1.00 28.89 188 TYR A CA 1
ATOM 1490 C C . TYR A 1 192 ? 36.901 12.134 -2.184 1.00 28.19 188 TYR A C 1
ATOM 1491 O O . TYR A 1 192 ? 35.983 12.554 -2.889 1.00 37.58 188 TYR A O 1
ATOM 1500 N N . VAL A 1 193 ? 37.310 10.872 -2.215 1.00 26.20 189 VAL A N 1
ATOM 1501 C CA . VAL A 1 193 ? 36.607 9.861 -2.991 1.00 33.11 189 VAL A CA 1
ATOM 1502 C C . VAL A 1 193 ? 35.925 8.897 -2.029 1.00 36.15 189 VAL A C 1
ATOM 1503 O O . VAL A 1 193 ? 36.310 8.758 -0.860 1.00 35.24 189 VAL A O 1
ATOM 1507 N N . LYS A 1 194 ? 34.888 8.224 -2.540 1.00 35.96 190 LYS A N 1
ATOM 1508 C CA . LYS A 1 194 ? 34.001 7.418 -1.705 1.00 45.89 190 LYS A CA 1
ATOM 1509 C C . LYS A 1 194 ? 34.600 6.063 -1.352 1.00 47.47 190 LYS A C 1
ATOM 1510 O O . LYS A 1 194 ? 34.318 5.524 -0.273 1.00 44.01 190 LYS A O 1
ATOM 1516 N N . THR A 1 195 ? 35.396 5.490 -2.252 1.00 32.21 191 THR A N 1
ATOM 1517 C CA . THR A 1 195 ? 35.932 4.150 -2.084 1.00 36.41 191 THR A CA 1
ATOM 1518 C C . THR A 1 195 ? 37.442 4.158 -2.278 1.00 38.08 191 THR A C 1
ATOM 1519 O O . THR A 1 195 ? 37.991 5.007 -2.985 1.00 36.91 191 THR A O 1
ATOM 1523 N N . LEU A 1 196 ? 38.106 3.189 -1.646 1.00 38.25 192 LEU A N 1
ATOM 1524 C CA . LEU A 1 196 ? 39.506 2.944 -1.954 1.00 36.21 192 LEU A CA 1
ATOM 1525 C C . LEU A 1 196 ? 39.702 2.590 -3.417 1.00 35.09 192 LEU A C 1
ATOM 1526 O O . LEU A 1 196 ? 40.755 2.900 -3.990 1.00 33.80 192 LEU A O 1
ATOM 1531 N N . ASP A 1 197 ? 38.709 1.940 -4.039 1.00 31.31 193 ASP A N 1
ATOM 1532 C CA . ASP A 1 197 ? 38.830 1.591 -5.453 1.00 33.71 193 ASP A CA 1
ATOM 1533 C C . ASP A 1 197 ? 39.101 2.815 -6.316 1.00 33.03 193 ASP A C 1
ATOM 1534 O O . ASP A 1 197 ? 39.750 2.701 -7.361 1.00 35.54 193 ASP A O 1
ATOM 1539 N N . GLU A 1 198 ? 38.591 3.983 -5.927 1.00 28.35 194 GLU A N 1
ATOM 1540 C CA A GLU A 1 198 ? 38.865 5.180 -6.713 0.64 32.98 194 GLU A CA 1
ATOM 1541 C CA B GLU A 1 198 ? 38.857 5.195 -6.693 0.36 32.97 194 GLU A CA 1
ATOM 1542 C C . GLU A 1 198 ? 40.288 5.682 -6.506 1.00 33.39 194 GLU A C 1
ATOM 1543 O O . GLU A 1 198 ? 40.857 6.285 -7.423 1.00 30.88 194 GLU A O 1
ATOM 1554 N N . ILE A 1 199 ? 40.877 5.455 -5.322 1.00 29.68 195 ILE A N 1
ATOM 1555 C CA . ILE A 1 199 ? 42.296 5.757 -5.142 1.00 27.22 195 ILE A CA 1
ATOM 1556 C C . ILE A 1 199 ? 43.129 4.878 -6.068 1.00 25.27 195 ILE A C 1
ATOM 1557 O O . ILE A 1 199 ? 44.024 5.356 -6.772 1.00 22.93 195 ILE A O 1
ATOM 1562 N N . TRP A 1 200 ? 42.855 3.571 -6.075 1.00 24.71 196 TRP A N 1
ATOM 1563 C CA . TRP A 1 200 ? 43.623 2.694 -6.949 1.00 26.12 196 TRP A CA 1
ATOM 1564 C C . TRP A 1 200 ? 43.505 3.148 -8.394 1.00 31.84 196 TRP A C 1
ATOM 1565 O O . TRP A 1 200 ? 44.489 3.153 -9.145 1.00 31.58 196 TRP A O 1
ATOM 1576 N N . LYS A 1 201 ? 42.306 3.555 -8.794 1.00 30.24 197 LYS A N 1
ATOM 1577 C CA . LYS A 1 201 ? 42.040 3.830 -10.197 1.00 29.32 197 LYS A CA 1
ATOM 1578 C C . LYS A 1 201 ? 42.715 5.110 -10.665 1.00 29.36 197 LYS A C 1
ATOM 1579 O O . LYS A 1 201 ? 43.161 5.186 -11.814 1.00 27.99 197 LYS A O 1
ATOM 1585 N N . GLN A 1 202 ? 42.832 6.109 -9.794 1.00 27.45 198 GLN A N 1
ATOM 1586 C CA . GLN A 1 202 ? 43.198 7.447 -10.228 1.00 31.53 198 GLN A CA 1
ATOM 1587 C C . GLN A 1 202 ? 44.611 7.879 -9.867 1.00 29.04 198 GLN A C 1
ATOM 1588 O O . GLN A 1 202 ? 45.121 8.814 -10.482 1.00 32.12 198 GLN A O 1
ATOM 1594 N N . CYS A 1 203 ? 45.249 7.251 -8.895 1.00 26.89 199 CYS A N 1
ATOM 1595 C CA . CYS A 1 203 ? 46.451 7.811 -8.292 1.00 28.59 199 CYS A CA 1
ATOM 1596 C C . CYS A 1 203 ? 47.710 7.142 -8.833 1.00 24.90 199 CYS A C 1
ATOM 1597 O O . CYS A 1 203 ? 47.769 5.913 -8.928 1.00 21.80 199 CYS A O 1
ATOM 1600 N N . ASP A 1 204 ? 48.712 7.962 -9.177 1.00 23.55 200 ASP A N 1
ATOM 1601 C CA . ASP A 1 204 ? 50.029 7.484 -9.599 1.00 25.64 200 ASP A CA 1
ATOM 1602 C C . ASP A 1 204 ? 50.970 7.255 -8.424 1.00 26.30 200 ASP A C 1
ATOM 1603 O O . ASP A 1 204 ? 51.895 6.435 -8.519 1.00 21.37 200 ASP A O 1
ATOM 1608 N N . VAL A 1 205 ? 50.757 7.988 -7.334 1.00 18.27 201 VAL A N 1
ATOM 1609 C CA . VAL A 1 205 ? 51.573 7.925 -6.132 1.00 20.17 201 VAL A CA 1
ATOM 1610 C C . VAL A 1 205 ? 50.606 7.835 -4.967 1.00 23.75 201 VAL A C 1
ATOM 1611 O O . VAL A 1 205 ? 49.694 8.664 -4.855 1.00 22.99 201 VAL A O 1
ATOM 1615 N N . ILE A 1 206 ? 50.764 6.812 -4.134 1.00 22.86 202 ILE A N 1
ATOM 1616 C CA . ILE A 1 206 ? 49.864 6.577 -3.012 1.00 20.99 202 ILE A CA 1
ATOM 1617 C C . ILE A 1 206 ? 50.674 6.532 -1.728 1.00 24.18 202 ILE A C 1
ATOM 1618 O O . ILE A 1 206 ? 51.663 5.789 -1.634 1.00 20.96 202 ILE A O 1
ATOM 1623 N N . SER A 1 207 ? 50.246 7.317 -0.738 1.00 18.86 203 SER A N 1
ATOM 1624 C CA . SER A 1 207 ? 50.898 7.386 0.561 1.00 18.91 203 SER A CA 1
ATOM 1625 C C . SER A 1 207 ? 49.880 7.018 1.627 1.00 24.20 203 SER A C 1
ATOM 1626 O O . SER A 1 207 ? 48.769 7.565 1.646 1.00 24.32 203 SER A O 1
ATOM 1629 N N . LEU A 1 208 ? 50.252 6.090 2.502 1.00 24.67 204 LEU A N 1
ATOM 1630 C CA . LEU A 1 208 ? 49.330 5.511 3.473 1.00 25.45 204 LEU A CA 1
ATOM 1631 C C . LEU A 1 208 ? 49.534 6.161 4.834 1.00 25.22 204 LEU A C 1
ATOM 1632 O O . LEU A 1 208 ? 50.671 6.286 5.303 1.00 20.13 204 LEU A O 1
ATOM 1637 N N . HIS A 1 209 ? 48.427 6.561 5.469 1.00 21.77 205 HIS A N 1
ATOM 1638 C CA . HIS A 1 209 ? 48.482 7.235 6.758 1.00 27.44 205 HIS A CA 1
ATOM 1639 C C . HIS A 1 209 ? 47.312 6.837 7.657 1.00 30.52 205 HIS A C 1
ATOM 1640 O O . HIS A 1 209 ? 46.877 7.627 8.498 1.00 35.54 205 HIS A O 1
ATOM 1647 N N . THR A 1 210 ? 46.787 5.651 7.488 1.00 30.47 206 THR A N 1
ATOM 1648 C CA . THR A 1 210 ? 45.739 5.164 8.366 1.00 28.51 206 THR A CA 1
ATOM 1649 C C . THR A 1 210 ? 46.337 4.336 9.488 1.00 34.99 206 THR A C 1
ATOM 1650 O O . THR A 1 210 ? 47.444 3.801 9.358 1.00 26.55 206 THR A O 1
ATOM 1654 N N . PRO A 1 211 ? 45.609 4.173 10.593 1.00 31.79 207 PRO A N 1
ATOM 1655 C CA . PRO A 1 211 ? 46.027 3.199 11.601 1.00 31.73 207 PRO A CA 1
ATOM 1656 C C . PRO A 1 211 ? 45.872 1.780 11.074 1.00 22.48 207 PRO A C 1
ATOM 1657 O O . PRO A 1 211 ? 45.161 1.513 10.101 1.00 26.16 207 PRO A O 1
ATOM 1661 N N . LEU A 1 212 ? 46.558 0.857 11.740 1.00 26.11 208 LEU A N 1
ATOM 1662 C CA . LEU A 1 212 ? 46.420 -0.564 11.447 1.00 29.13 208 LEU A CA 1
ATOM 1663 C C . LEU A 1 212 ? 45.280 -1.159 12.267 1.00 28.15 208 LEU A C 1
ATOM 1664 O O . LEU A 1 212 ? 45.240 -1.013 13.489 1.00 26.14 208 LEU A O 1
ATOM 1669 N N . ASN A 1 213 ? 44.361 -1.834 11.591 1.00 25.31 209 ASN A N 1
ATOM 1670 C CA . ASN A 1 213 ? 43.263 -2.512 12.252 1.00 35.37 209 ASN A CA 1
ATOM 1671 C C . ASN A 1 213 ? 42.785 -3.603 11.313 1.00 34.31 209 ASN A C 1
ATOM 1672 O O . ASN A 1 213 ? 43.333 -3.785 10.221 1.00 31.31 209 ASN A O 1
ATOM 1677 N N . SER A 1 214 ? 41.749 -4.333 11.733 1.00 32.54 210 SER A N 1
ATOM 1678 C CA . SER A 1 214 ? 41.299 -5.455 10.917 1.00 30.99 210 SER A CA 1
ATOM 1679 C C . SER A 1 214 ? 40.788 -5.010 9.551 1.00 33.81 210 SER A C 1
ATOM 1680 O O . SER A 1 214 ? 40.715 -5.836 8.636 1.00 31.81 210 SER A O 1
ATOM 1683 N N . GLN A 1 215 ? 40.446 -3.729 9.373 1.00 32.64 211 GLN A N 1
ATOM 1684 C CA . GLN A 1 215 ? 39.960 -3.289 8.071 1.00 31.84 211 GLN A CA 1
ATOM 1685 C C . GLN A 1 215 ? 41.063 -2.731 7.177 1.00 32.29 211 GLN A C 1
ATOM 1686 O O . GLN A 1 215 ? 40.922 -2.769 5.950 1.00 26.77 211 GLN A O 1
ATOM 1692 N N . THR A 1 216 ? 42.162 -2.238 7.751 1.00 27.83 212 THR A N 1
ATOM 1693 C CA . THR A 1 216 ? 43.242 -1.687 6.944 1.00 27.76 212 THR A CA 1
ATOM 1694 C C . THR A 1 216 ? 44.407 -2.654 6.766 1.00 32.18 212 THR A C 1
ATOM 1695 O O . THR A 1 216 ? 45.246 -2.436 5.883 1.00 25.56 212 THR A O 1
ATOM 1699 N N . LYS A 1 217 ? 44.457 -3.726 7.550 1.00 26.64 213 LYS A N 1
ATOM 1700 C CA . LYS A 1 217 ? 45.497 -4.727 7.389 1.00 31.74 213 LYS A CA 1
ATOM 1701 C C . LYS A 1 217 ? 45.514 -5.257 5.960 1.00 27.72 213 LYS A C 1
ATOM 1702 O O . LYS A 1 217 ? 44.477 -5.635 5.407 1.00 28.63 213 LYS A O 1
ATOM 1708 N N . TYR A 1 218 ? 46.705 -5.273 5.362 1.00 25.41 214 TYR A N 1
ATOM 1709 C CA . TYR A 1 218 ? 46.887 -5.733 3.982 1.00 28.89 214 TYR A CA 1
ATOM 1710 C C . TYR A 1 218 ? 45.995 -4.972 3.006 1.00 27.36 214 TYR A C 1
ATOM 1711 O O . TYR A 1 218 ? 45.564 -5.511 1.987 1.00 28.60 214 TYR A O 1
ATOM 1720 N N . MET A 1 219 ? 45.703 -3.713 3.326 1.00 24.93 215 MET A N 1
ATOM 1721 C CA . MET A 1 219 ? 45.044 -2.832 2.368 1.00 26.69 215 MET A CA 1
ATOM 1722 C C . MET A 1 219 ? 45.706 -2.911 0.997 1.00 26.11 215 MET A C 1
ATOM 1723 O O . MET A 1 219 ? 45.028 -2.889 -0.038 1.00 26.47 215 MET A O 1
ATOM 1728 N N . VAL A 1 220 ? 47.035 -2.970 0.969 1.00 24.74 216 VAL A N 1
ATOM 1729 C CA . VAL A 1 220 ? 47.785 -3.195 -0.262 1.00 23.70 216 VAL A CA 1
ATOM 1730 C C . VAL A 1 220 ? 48.011 -4.695 -0.363 1.00 25.83 216 VAL A C 1
ATOM 1731 O O . VAL A 1 220 ? 48.759 -5.266 0.435 1.00 24.61 216 VAL A O 1
ATOM 1735 N N . ASN A 1 221 ? 47.359 -5.339 -1.326 1.00 24.15 217 ASN A N 1
ATOM 1736 C CA . ASN A 1 221 ? 47.518 -6.775 -1.514 1.00 23.38 217 ASN A CA 1
ATOM 1737 C C . ASN A 1 221 ? 47.243 -7.097 -2.977 1.00 22.65 217 ASN A C 1
ATOM 1738 O O . ASN A 1 221 ? 47.057 -6.197 -3.805 1.00 26.58 217 ASN A O 1
ATOM 1743 N N . SER A 1 222 ? 47.222 -8.394 -3.300 1.00 25.83 218 SER A N 1
ATOM 1744 C CA . SER A 1 222 ? 47.129 -8.805 -4.703 1.00 35.29 218 SER A CA 1
ATOM 1745 C C . SER A 1 222 ? 45.900 -8.211 -5.372 1.00 26.90 218 SER A C 1
ATOM 1746 O O . SER A 1 222 ? 45.969 -7.720 -6.506 1.00 30.62 218 SER A O 1
ATOM 1749 N N . GLU A 1 223 ? 44.759 -8.264 -4.684 1.00 34.70 219 GLU A N 1
ATOM 1750 C CA . GLU A 1 223 ? 43.525 -7.751 -5.258 1.00 37.66 219 GLU A CA 1
ATOM 1751 C C . GLU A 1 223 ? 43.628 -6.257 -5.545 1.00 30.01 219 GLU A C 1
ATOM 1752 O O . GLU A 1 223 ? 43.287 -5.801 -6.643 1.00 31.59 219 GLU A O 1
ATOM 1758 N N . SER A 1 224 ? 44.081 -5.469 -4.565 1.00 26.66 220 SER A N 1
ATOM 1759 C CA . SER A 1 224 ? 44.144 -4.029 -4.797 1.00 26.80 220 SER A CA 1
ATOM 1760 C C . SER A 1 224 ? 45.312 -3.660 -5.711 1.00 27.84 220 SER A C 1
ATOM 1761 O O . SER A 1 224 ? 45.187 -2.757 -6.548 1.00 23.64 220 SER A O 1
ATOM 1764 N N . ILE A 1 225 ? 46.455 -4.343 -5.581 1.00 27.83 221 ILE A N 1
ATOM 1765 C CA . ILE A 1 225 ? 47.558 -4.071 -6.505 1.00 27.32 221 ILE A CA 1
ATOM 1766 C C . ILE A 1 225 ? 47.087 -4.234 -7.944 1.00 26.23 221 ILE A C 1
ATOM 1767 O O . ILE A 1 225 ? 47.462 -3.458 -8.830 1.00 26.52 221 ILE A O 1
ATOM 1772 N N . GLU A 1 226 ? 46.227 -5.226 -8.193 1.00 27.84 222 GLU A N 1
ATOM 1773 C CA . GLU A 1 226 ? 45.754 -5.474 -9.553 1.00 28.32 222 GLU A CA 1
ATOM 1774 C C . GLU A 1 226 ? 44.918 -4.315 -10.091 1.00 30.54 22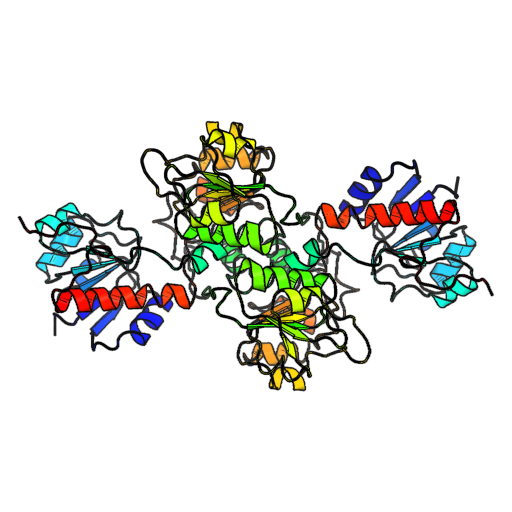2 GLU A C 1
ATOM 1775 O O . GLU A 1 226 ? 44.875 -4.090 -11.307 1.00 31.78 222 GLU A O 1
ATOM 1781 N N . LYS A 1 227 ? 44.269 -3.558 -9.218 1.00 28.03 223 LYS A N 1
ATOM 1782 C CA . LYS A 1 227 ? 43.457 -2.431 -9.657 1.00 29.53 223 LYS A CA 1
ATOM 1783 C C . LYS A 1 227 ? 44.252 -1.140 -9.796 1.00 30.93 223 LYS A C 1
ATOM 1784 O O . LYS A 1 227 ? 43.732 -0.172 -10.356 1.00 30.26 223 LYS A O 1
ATOM 1790 N N . MET A 1 228 ? 45.487 -1.096 -9.296 1.00 26.15 224 MET A N 1
ATOM 1791 C CA . MET A 1 228 ? 46.243 0.140 -9.303 1.00 25.59 224 MET A CA 1
ATOM 1792 C C . MET A 1 228 ? 46.743 0.455 -10.710 1.00 21.50 224 MET A C 1
ATOM 1793 O O . MET A 1 228 ? 46.710 -0.374 -11.616 1.00 24.48 224 MET A O 1
ATOM 1798 N N . ARG A 1 229 ? 47.222 1.678 -10.883 1.00 22.89 225 ARG A N 1
ATOM 1799 C CA . ARG A 1 229 ? 47.773 2.089 -12.165 1.00 27.78 225 ARG A CA 1
ATOM 1800 C C . ARG A 1 229 ? 49.125 1.426 -12.418 1.00 32.14 225 ARG A C 1
ATOM 1801 O O . ARG A 1 229 ? 49.917 1.216 -11.491 1.00 23.68 225 ARG A O 1
ATOM 1809 N N . ASP A 1 230 ? 49.361 1.040 -13.673 1.00 30.79 226 ASP A N 1
ATOM 1810 C CA . ASP A 1 230 ? 50.682 0.574 -14.086 1.00 29.61 226 ASP A CA 1
ATOM 1811 C C . ASP A 1 230 ? 51.739 1.584 -13.666 1.00 31.70 226 ASP A C 1
ATOM 1812 O O . ASP A 1 230 ? 51.637 2.772 -13.984 1.00 31.26 226 ASP A O 1
ATOM 1817 N N . GLY A 1 231 ? 52.760 1.109 -12.958 1.00 26.12 227 GLY A N 1
ATOM 1818 C CA . GLY A 1 231 ? 53.818 1.996 -12.533 1.00 26.16 227 GLY A CA 1
ATOM 1819 C C . GLY A 1 231 ? 53.533 2.786 -11.275 1.00 27.24 227 GLY A C 1
ATOM 1820 O O . GLY A 1 231 ? 54.201 3.795 -11.033 1.00 27.27 227 GLY A O 1
ATOM 1821 N N . VAL A 1 232 ? 52.568 2.358 -10.453 1.00 24.07 228 VAL A N 1
ATOM 1822 C CA . VAL A 1 232 ? 52.241 3.118 -9.256 1.00 18.86 228 VAL A CA 1
ATOM 1823 C C . VAL A 1 232 ? 53.437 3.142 -8.299 1.00 22.96 228 VAL A C 1
ATOM 1824 O O . VAL A 1 232 ? 54.214 2.182 -8.205 1.00 18.22 228 VAL A O 1
ATOM 1828 N N . MET A 1 233 ? 53.599 4.266 -7.604 1.00 20.08 229 MET A N 1
ATOM 1829 C CA . MET A 1 233 ? 54.537 4.381 -6.498 1.00 20.51 229 MET A CA 1
ATOM 1830 C C . MET A 1 233 ? 53.761 4.325 -5.182 1.00 25.97 229 MET A C 1
ATOM 1831 O O . MET A 1 233 ? 52.759 5.038 -5.011 1.00 19.29 229 MET A O 1
ATOM 1836 N N . ILE A 1 234 ? 54.224 3.487 -4.252 1.00 19.11 230 ILE A N 1
ATOM 1837 C CA . ILE A 1 234 ? 53.533 3.259 -2.987 1.00 14.63 230 ILE A CA 1
ATOM 1838 C C . ILE A 1 234 ? 54.451 3.637 -1.841 1.00 22.08 230 ILE A C 1
ATOM 1839 O O . ILE A 1 234 ? 55.588 3.146 -1.759 1.00 21.18 230 ILE A O 1
ATOM 1844 N N . ILE A 1 235 ? 53.940 4.486 -0.945 1.00 19.41 231 ILE A N 1
ATOM 1845 C CA . ILE A 1 235 ? 54.669 4.996 0.211 1.00 18.82 231 ILE A CA 1
ATOM 1846 C C . ILE A 1 235 ? 53.929 4.583 1.479 1.00 25.18 231 ILE A C 1
ATOM 1847 O O . ILE A 1 235 ? 52.700 4.712 1.557 1.00 18.17 231 ILE A O 1
ATOM 1852 N N . ASN A 1 236 ? 54.675 4.107 2.480 1.00 18.97 232 ASN A N 1
ATOM 1853 C CA . ASN A 1 236 ? 54.079 3.665 3.743 1.00 19.28 232 ASN A CA 1
ATOM 1854 C C . ASN A 1 236 ? 55.015 4.018 4.900 1.00 18.33 232 ASN A C 1
ATOM 1855 O O . ASN A 1 236 ? 55.968 3.284 5.183 1.00 22.00 232 ASN A O 1
ATOM 1860 N N . VAL A 1 237 ? 54.739 5.140 5.565 1.00 18.47 233 VAL A N 1
ATOM 1861 C CA . VAL A 1 237 ? 55.417 5.506 6.806 1.00 15.06 233 VAL A CA 1
ATOM 1862 C C . VAL A 1 237 ? 54.531 5.268 8.031 1.00 21.61 233 VAL A C 1
ATOM 1863 O O . VAL A 1 237 ? 54.868 5.714 9.134 1.00 21.39 233 VAL A O 1
ATOM 1867 N N . SER A 1 238 ? 53.405 4.575 7.867 1.00 18.92 234 SER A N 1
ATOM 1868 C CA . SER A 1 238 ? 52.434 4.494 8.953 1.00 21.26 234 SER A CA 1
ATOM 1869 C C . SER A 1 238 ? 52.557 3.199 9.763 1.00 18.80 234 SER A C 1
ATOM 1870 O O . SER A 1 238 ? 53.014 3.231 10.904 1.00 25.18 234 SER A O 1
ATOM 1873 N N . ARG A 1 239 ? 52.160 2.059 9.195 1.00 20.32 235 ARG A N 1
ATOM 1874 C CA A ARG A 1 239 ? 52.194 0.774 9.890 0.58 25.69 235 ARG A CA 1
ATOM 1875 C CA B ARG A 1 239 ? 52.241 0.790 9.897 0.42 25.63 235 ARG A CA 1
ATOM 1876 C C . ARG A 1 239 ? 52.610 -0.307 8.909 1.00 21.09 235 ARG A C 1
ATOM 1877 O O . ARG A 1 239 ? 52.062 -0.379 7.800 1.00 18.45 235 ARG A O 1
ATOM 1892 N N . GLY A 1 240 ? 53.547 -1.159 9.329 1.00 22.18 236 GLY A N 1
ATOM 1893 C CA . GLY A 1 240 ? 54.072 -2.182 8.434 1.00 19.61 236 GLY A CA 1
ATOM 1894 C C . GLY A 1 240 ? 52.994 -2.985 7.734 1.00 26.42 236 GLY A C 1
ATOM 1895 O O . GLY A 1 240 ? 53.014 -3.142 6.507 1.00 23.19 236 GLY A O 1
ATOM 1896 N N . ALA A 1 241 ? 52.021 -3.488 8.497 1.00 23.05 237 ALA A N 1
ATOM 1897 C CA . ALA A 1 241 ? 51.098 -4.480 7.959 1.00 23.13 237 ALA A CA 1
ATOM 1898 C C . ALA A 1 241 ? 49.962 -3.883 7.131 1.00 22.12 237 ALA A C 1
ATOM 1899 O O . ALA A 1 241 ? 49.061 -4.633 6.742 1.00 25.17 237 ALA A O 1
ATOM 1901 N N . LEU A 1 242 ? 49.970 -2.577 6.844 1.00 20.13 238 LEU A N 1
ATOM 1902 C CA . LEU A 1 242 ? 49.093 -2.085 5.783 1.00 19.13 238 LEU A CA 1
ATOM 1903 C C . LEU A 1 242 ? 49.451 -2.697 4.441 1.00 21.99 238 LEU A C 1
ATOM 1904 O O . LEU A 1 242 ? 48.594 -2.765 3.552 1.00 21.31 238 LEU A O 1
ATOM 1909 N N . VAL A 1 243 ? 50.687 -3.161 4.275 1.00 20.68 239 VAL A N 1
ATOM 1910 C CA . VAL A 1 243 ? 51.149 -3.736 3.017 1.00 20.50 239 VAL A CA 1
ATOM 1911 C C . VAL A 1 243 ? 51.421 -5.218 3.219 1.00 22.65 239 VAL A C 1
ATOM 1912 O O . VAL A 1 243 ? 52.119 -5.608 4.160 1.00 25.13 239 VAL A O 1
ATOM 1916 N N . ASN A 1 244 ? 50.886 -6.042 2.332 1.00 24.82 240 ASN A N 1
ATOM 1917 C CA . ASN A 1 244 ? 51.240 -7.456 2.297 1.00 28.03 240 ASN A CA 1
ATOM 1918 C C . ASN A 1 244 ? 52.531 -7.567 1.491 1.00 22.77 240 ASN A C 1
ATOM 1919 O O . ASN A 1 244 ? 52.520 -7.467 0.263 1.00 22.49 240 ASN A O 1
ATOM 1924 N N . ALA A 1 245 ? 53.651 -7.763 2.193 1.00 21.21 241 ALA A N 1
ATOM 1925 C CA . ALA A 1 245 ? 54.958 -7.745 1.536 1.00 23.65 241 ALA A CA 1
ATOM 1926 C C . ALA A 1 245 ? 55.060 -8.802 0.441 1.00 26.30 241 ALA A C 1
ATOM 1927 O O . ALA A 1 245 ? 55.639 -8.545 -0.620 1.00 27.46 241 ALA A O 1
ATOM 1929 N N . SER A 1 246 ? 54.521 -10.002 0.680 1.00 24.92 242 SER A N 1
ATOM 1930 C CA A SER A 1 246 ? 54.538 -11.037 -0.352 0.73 27.57 242 SER A CA 1
ATOM 1931 C CA B SER A 1 246 ? 54.549 -11.033 -0.350 0.27 27.59 242 SER A CA 1
ATOM 1932 C C . SER A 1 246 ? 53.878 -10.544 -1.628 1.00 23.54 242 SER A C 1
ATOM 1933 O O . SER A 1 246 ? 54.413 -10.715 -2.728 1.00 31.20 242 SER A O 1
ATOM 1938 N N . ASP A 1 247 ? 52.700 -9.934 -1.502 1.00 27.35 243 ASP A N 1
ATOM 1939 C CA . ASP A 1 247 ? 51.996 -9.447 -2.685 1.00 27.34 243 ASP A CA 1
ATOM 1940 C C . ASP A 1 247 ? 52.718 -8.253 -3.311 1.00 25.99 243 ASP A C 1
ATOM 1941 O O . ASP A 1 247 ? 52.776 -8.128 -4.539 1.00 24.88 243 ASP A O 1
ATOM 1946 N N . ALA A 1 248 ? 53.245 -7.349 -2.483 1.00 20.29 244 ALA A N 1
ATOM 1947 C CA . ALA A 1 248 ? 54.027 -6.226 -3.001 1.00 24.14 244 ALA A CA 1
ATOM 1948 C C . ALA A 1 248 ? 55.178 -6.725 -3.869 1.00 23.28 244 ALA A C 1
ATOM 1949 O O . ALA A 1 248 ? 55.429 -6.187 -4.953 1.00 26.09 244 ALA A O 1
ATOM 1951 N N . ILE A 1 249 ? 55.876 -7.768 -3.412 1.00 24.85 245 ILE A N 1
ATOM 1952 C CA . ILE A 1 249 ? 56.985 -8.328 -4.184 1.00 24.92 245 ILE A CA 1
ATOM 1953 C C . ILE A 1 249 ? 56.496 -8.805 -5.547 1.00 25.96 245 ILE A C 1
ATOM 1954 O O . ILE A 1 249 ? 57.088 -8.479 -6.587 1.00 25.26 245 ILE A O 1
ATOM 1959 N N . VAL A 1 250 ? 55.390 -9.559 -5.572 1.00 22.95 246 VAL A N 1
ATOM 1960 C CA . VAL A 1 250 ? 54.820 -9.955 -6.859 1.00 24.01 246 VAL A CA 1
ATOM 1961 C C . VAL A 1 250 ? 54.577 -8.733 -7.736 1.00 23.46 246 VAL A C 1
ATOM 1962 O O . VAL A 1 250 ? 54.874 -8.740 -8.935 1.00 26.46 246 VAL A O 1
ATOM 1966 N N . GLY A 1 251 ? 54.034 -7.659 -7.158 1.00 24.88 247 GLY A N 1
ATOM 1967 C CA . GLY A 1 251 ? 53.749 -6.483 -7.965 1.00 23.18 247 GLY A CA 1
ATOM 1968 C C . GLY A 1 251 ? 54.995 -5.739 -8.412 1.00 25.50 247 GLY A C 1
ATOM 1969 O O . GLY A 1 251 ? 55.020 -5.161 -9.503 1.00 22.47 247 GLY A O 1
ATOM 1970 N N . LEU A 1 252 ? 56.039 -5.722 -7.578 1.00 23.99 248 LEU A N 1
ATOM 1971 C CA . LEU A 1 252 ? 57.308 -5.136 -8.008 1.00 26.13 248 LEU A CA 1
ATOM 1972 C C . LEU A 1 252 ? 57.928 -5.941 -9.145 1.00 26.56 248 LEU A C 1
ATOM 1973 O O . LEU A 1 252 ? 58.385 -5.367 -10.143 1.00 21.66 248 LEU A O 1
ATOM 1978 N N . LYS A 1 253 ? 57.923 -7.274 -9.025 1.00 27.31 249 LYS A N 1
ATOM 1979 C CA . LYS A 1 253 ? 58.502 -8.120 -10.069 1.00 28.09 249 LYS A CA 1
ATOM 1980 C C . LYS A 1 253 ? 57.820 -7.907 -11.415 1.00 28.79 249 LYS A C 1
ATOM 1981 O O . LYS A 1 253 ? 58.489 -7.837 -12.452 1.00 31.57 249 LYS A O 1
ATOM 1987 N N . SER A 1 254 ? 56.491 -7.823 -11.430 1.00 32.48 250 SER A N 1
ATOM 1988 C CA . SER A 1 254 ? 55.812 -7.705 -12.716 1.00 28.42 250 SER A CA 1
ATOM 1989 C C . SER A 1 254 ? 55.943 -6.312 -13.299 1.00 34.10 250 SER A C 1
ATOM 1990 O O . SER A 1 254 ? 55.657 -6.125 -14.482 1.00 29.42 250 SER A O 1
ATOM 1993 N N . GLY A 1 255 ? 56.350 -5.326 -12.503 1.00 30.26 251 GLY A N 1
ATOM 1994 C CA . GLY A 1 255 ? 56.353 -3.958 -12.977 1.00 23.35 251 GLY A CA 1
ATOM 1995 C C . GLY A 1 255 ? 55.077 -3.187 -12.706 1.00 26.77 251 GLY A C 1
ATOM 1996 O O . GLY A 1 255 ? 55.031 -1.984 -12.983 1.00 29.81 251 GLY A O 1
ATOM 1997 N N . LYS A 1 256 ? 54.039 -3.835 -12.176 1.00 26.01 252 LYS A N 1
ATOM 1998 C CA . LYS A 1 256 ? 52.831 -3.102 -11.817 1.00 25.99 252 LYS A CA 1
ATOM 1999 C C . LYS A 1 256 ? 53.154 -1.979 -10.831 1.00 28.15 252 LYS A C 1
ATOM 2000 O O . LYS A 1 256 ? 52.752 -0.824 -11.029 1.00 26.12 252 LYS A O 1
ATOM 2006 N N . ILE A 1 257 ? 53.886 -2.304 -9.767 1.00 24.52 253 ILE A N 1
ATOM 2007 C CA . ILE A 1 257 ? 54.404 -1.320 -8.818 1.00 25.77 253 ILE A CA 1
ATOM 2008 C C . ILE A 1 257 ? 55.779 -0.877 -9.294 1.00 21.12 253 ILE A C 1
ATOM 2009 O O . ILE A 1 257 ? 56.707 -1.685 -9.361 1.00 24.79 253 ILE A O 1
ATOM 2014 N N . SER A 1 258 ? 55.926 0.402 -9.600 1.00 22.27 254 SER A N 1
ATOM 2015 C CA A SER A 1 258 ? 57.229 0.876 -10.049 0.53 24.18 254 SER A CA 1
ATOM 2016 C CA B SER A 1 258 ? 57.216 0.913 -10.046 0.47 24.17 254 SER A CA 1
ATOM 2017 C C . SER A 1 258 ? 58.190 1.082 -8.888 1.00 22.63 254 SER A C 1
ATOM 2018 O O . SER A 1 258 ? 59.402 0.920 -9.067 1.00 20.49 254 SER A O 1
ATOM 2023 N N . SER A 1 259 ? 57.687 1.415 -7.701 1.00 18.46 255 SER A N 1
ATOM 2024 C CA . SER A 1 259 ? 58.589 1.583 -6.571 1.00 19.76 255 SER A CA 1
ATOM 2025 C C . SER A 1 259 ? 57.798 1.569 -5.271 1.00 21.60 255 SER A C 1
ATOM 2026 O O . SER A 1 259 ? 56.590 1.825 -5.250 1.00 18.40 255 SER A O 1
ATOM 2029 N N . LEU A 1 260 ? 58.513 1.275 -4.183 1.00 16.49 256 LEU A N 1
ATOM 2030 C CA . LEU A 1 260 ? 57.935 1.114 -2.857 1.00 18.01 256 LEU A CA 1
ATOM 2031 C C . LEU A 1 260 ? 58.870 1.773 -1.859 1.00 20.32 256 LEU A C 1
ATOM 2032 O O . LEU A 1 260 ? 60.061 1.446 -1.820 1.00 22.16 256 LEU A O 1
ATOM 2037 N N . GLY A 1 261 ? 58.349 2.709 -1.077 1.00 16.52 257 GLY A N 1
ATOM 2038 C CA . GLY A 1 261 ? 59.120 3.274 0.011 1.00 17.13 257 GLY A CA 1
ATOM 2039 C C . GLY A 1 261 ? 58.408 3.035 1.328 1.00 23.40 257 GLY A C 1
ATOM 2040 O O . GLY A 1 261 ? 57.271 3.488 1.485 1.00 20.73 257 GLY A O 1
ATOM 2041 N N . MET A 1 262 ? 59.032 2.326 2.277 1.00 17.31 258 MET A N 1
ATOM 2042 C CA . MET A 1 262 ? 58.417 2.113 3.582 1.00 20.49 258 MET A CA 1
ATOM 2043 C C . MET A 1 262 ? 59.393 2.448 4.699 1.00 22.07 258 MET A C 1
ATOM 2044 O O . MET A 1 262 ? 60.572 2.099 4.625 1.00 21.68 258 MET A O 1
ATOM 2049 N N . ASP A 1 263 ? 58.886 3.122 5.734 1.00 17.58 259 ASP A N 1
ATOM 2050 C CA . ASP A 1 263 ? 59.611 3.400 6.970 1.00 17.61 259 ASP A CA 1
ATOM 2051 C C . ASP A 1 263 ? 59.166 2.456 8.086 1.00 19.39 259 ASP A C 1
ATOM 2052 O O . ASP A 1 263 ? 59.502 2.676 9.262 1.00 19.29 259 ASP A O 1
ATOM 2057 N N . VAL A 1 264 ? 58.401 1.419 7.730 1.00 19.45 260 VAL A N 1
ATOM 2058 C CA . VAL A 1 264 ? 57.809 0.474 8.672 1.00 20.24 260 VAL A CA 1
ATOM 2059 C C . VAL A 1 264 ? 57.776 -0.880 7.979 1.00 23.06 260 VAL A C 1
ATOM 2060 O O . VAL A 1 264 ? 57.891 -0.969 6.758 1.00 24.27 260 VAL A O 1
ATOM 2064 N N . TYR A 1 265 ? 57.609 -1.945 8.762 1.00 20.58 261 TYR A N 1
ATOM 2065 C CA . TYR A 1 265 ? 57.570 -3.274 8.166 1.00 22.19 261 TYR A CA 1
ATOM 2066 C C . TYR A 1 265 ? 56.877 -4.233 9.131 1.00 22.37 261 TYR A C 1
ATOM 2067 O O . TYR A 1 265 ? 57.077 -4.150 10.342 1.00 26.51 261 TYR A O 1
ATOM 2076 N N . GLU A 1 266 ? 56.075 -5.143 8.581 1.00 25.35 262 GLU A N 1
ATOM 2077 C CA . GLU A 1 266 ? 55.221 -5.991 9.410 1.00 29.05 262 GLU A CA 1
ATOM 2078 C C . GLU A 1 266 ? 56.016 -6.733 10.483 1.00 33.49 262 GLU A C 1
ATOM 2079 O O . GLU A 1 266 ? 55.561 -6.869 11.624 1.00 27.06 262 GLU A O 1
ATOM 2085 N N . ASN A 1 267 ? 57.198 -7.241 10.143 1.00 25.04 263 ASN A N 1
ATOM 2086 C CA . ASN A 1 267 ? 57.945 -7.956 11.170 1.00 36.67 263 ASN A CA 1
ATOM 2087 C C . ASN A 1 267 ? 59.150 -7.157 11.648 1.00 34.65 263 ASN A C 1
ATOM 2088 O O . ASN A 1 267 ? 60.246 -7.717 11.760 1.00 31.39 263 ASN A O 1
ATOM 2093 N N . GLU A 1 268 ? 58.969 -5.860 11.940 1.00 29.26 264 GLU A N 1
ATOM 2094 C CA . GLU A 1 268 ? 60.131 -5.013 12.201 1.00 31.07 264 GLU A CA 1
ATOM 2095 C C . GLU A 1 268 ? 60.785 -5.315 13.547 1.00 33.46 264 GLU A C 1
ATOM 2096 O O . GLU A 1 268 ? 61.968 -4.998 13.731 1.00 30.43 264 GLU A O 1
ATOM 2102 N N . THR A 1 269 ? 60.076 -6.005 14.443 1.00 35.53 265 THR A N 1
ATOM 2103 C CA . THR A 1 269 ? 60.523 -6.176 15.827 1.00 39.24 265 THR A CA 1
ATOM 2104 C C . THR A 1 269 ? 61.937 -6.739 15.922 1.00 31.55 265 THR A C 1
ATOM 2105 O O . THR A 1 269 ? 62.744 -6.270 16.733 1.00 34.19 265 THR A O 1
ATOM 2109 N N . ASP A 1 270 ? 62.245 -7.776 15.143 1.00 32.58 266 ASP A N 1
ATOM 2110 C CA . ASP A 1 270 ? 63.558 -8.403 15.259 1.00 36.59 266 ASP A CA 1
ATOM 2111 C C . ASP A 1 270 ? 64.662 -7.631 14.557 1.00 37.24 266 ASP A C 1
ATOM 2112 O O . ASP A 1 270 ? 65.814 -8.076 14.592 1.00 31.73 266 ASP A O 1
ATOM 2117 N N . TYR A 1 271 ? 64.361 -6.500 13.922 1.00 22.79 267 TYR A N 1
ATOM 2118 C CA . TYR A 1 271 ? 65.389 -5.909 13.084 1.00 26.02 267 TYR A CA 1
ATOM 2119 C C . TYR A 1 271 ? 65.632 -4.440 13.383 1.00 21.54 267 TYR A C 1
ATOM 2120 O O . TYR A 1 271 ? 66.786 -4.021 13.512 1.00 24.73 267 TYR A O 1
ATOM 2129 N N . PHE A 1 272 ? 64.558 -3.656 13.486 1.00 21.16 268 PHE A N 1
ATOM 2130 C CA . PHE A 1 272 ? 64.677 -2.207 13.544 1.00 21.41 268 PHE A CA 1
ATOM 2131 C C . PHE A 1 272 ? 65.491 -1.754 14.755 1.00 23.32 268 PHE A C 1
ATOM 2132 O O . PHE A 1 272 ? 65.449 -2.368 15.823 1.00 22.90 268 PHE A O 1
ATOM 2140 N N . TYR A 1 273 ? 66.279 -0.691 14.554 1.00 18.88 269 TYR A N 1
ATOM 2141 C CA . TYR A 1 273 ? 67.081 0.010 15.551 1.00 28.20 269 TYR A CA 1
ATOM 2142 C C . TYR A 1 273 ? 68.343 -0.750 15.941 1.00 27.24 269 TYR A C 1
ATOM 2143 O O . TYR A 1 273 ? 69.148 -0.210 16.700 1.00 30.95 269 TYR A O 1
ATOM 2152 N N . GLN A 1 274 ? 68.563 -1.957 15.430 1.00 23.23 270 GLN A N 1
ATOM 2153 C CA A GLN A 1 274 ? 69.680 -2.819 15.802 0.54 27.15 270 GLN A CA 1
ATOM 2154 C CA B GLN A 1 274 ? 69.735 -2.722 15.814 0.46 27.12 270 GLN A CA 1
ATOM 2155 C C . GLN A 1 274 ? 70.597 -3.006 14.596 1.00 27.16 270 GLN A C 1
ATOM 2156 O O . GLN A 1 274 ? 70.114 -3.141 13.462 1.00 22.12 270 GLN A O 1
ATOM 2167 N N . ASP A 1 275 ? 71.899 -3.043 14.843 1.00 26.07 271 ASP A N 1
ATOM 2168 C CA . ASP A 1 275 ? 72.887 -3.314 13.804 1.00 25.36 271 ASP A CA 1
ATOM 2169 C C . ASP A 1 275 ? 73.047 -4.827 13.696 1.00 27.41 271 ASP A C 1
ATOM 2170 O O . ASP A 1 275 ? 73.689 -5.456 14.535 1.00 29.75 271 ASP A O 1
ATOM 2175 N N . HIS A 1 276 ? 72.474 -5.412 12.646 1.00 29.95 272 HIS A N 1
ATOM 2176 C CA . HIS A 1 276 ? 72.510 -6.851 12.431 1.00 29.09 272 HIS A CA 1
ATOM 2177 C C . HIS A 1 276 ? 73.443 -7.246 11.294 1.00 31.67 272 HIS A C 1
ATOM 2178 O O . HIS A 1 276 ? 73.264 -8.314 10.704 1.00 28.23 272 HIS A O 1
ATOM 2185 N N . ASN A 1 277 ? 74.429 -6.410 10.964 1.00 27.52 273 ASN A N 1
ATOM 2186 C CA . ASN A 1 277 ? 75.359 -6.784 9.903 1.00 32.77 273 ASN A CA 1
ATOM 2187 C C . ASN A 1 277 ? 76.085 -8.063 10.300 1.00 33.27 273 ASN A C 1
ATOM 2188 O O . ASN A 1 277 ? 76.359 -8.302 11.479 1.00 35.59 273 ASN A O 1
ATOM 2193 N N . GLY A 1 278 ? 76.366 -8.908 9.314 1.00 30.46 274 GLY A N 1
ATOM 2194 C CA . GLY A 1 278 ? 76.999 -10.179 9.601 1.00 38.01 274 GLY A CA 1
ATOM 2195 C C . GLY A 1 278 ? 76.071 -11.301 10.019 1.00 33.21 274 GLY A C 1
ATOM 2196 O O . GLY A 1 278 ? 76.520 -12.444 10.097 1.00 43.11 274 GLY A O 1
ATOM 2197 N N . SER A 1 279 ? 74.797 -11.026 10.293 1.00 35.80 275 SER A N 1
ATOM 2198 C CA . SER A 1 279 ? 73.795 -12.064 10.500 1.00 34.71 275 SER A CA 1
ATOM 2199 C C . SER A 1 279 ? 72.845 -12.109 9.309 1.00 30.73 275 SER A C 1
ATOM 2200 O O . SER A 1 279 ? 72.512 -11.072 8.724 1.00 32.91 275 SER A O 1
ATOM 2203 N N . ILE A 1 280 ? 72.410 -13.311 8.947 1.00 22.96 276 ILE A N 1
ATOM 2204 C CA . ILE A 1 280 ? 71.408 -13.439 7.899 1.00 24.25 276 ILE A CA 1
ATOM 2205 C C . ILE A 1 280 ? 70.076 -12.917 8.414 1.00 25.08 276 ILE A C 1
ATOM 2206 O O . ILE A 1 280 ? 69.625 -13.292 9.500 1.00 27.26 276 ILE A O 1
ATOM 2211 N N . ILE A 1 281 ? 69.448 -12.036 7.640 1.00 27.72 277 ILE A N 1
ATOM 2212 C CA . ILE A 1 281 ? 68.042 -11.687 7.837 1.00 29.64 277 ILE A CA 1
ATOM 2213 C C . ILE A 1 281 ? 67.204 -12.901 7.441 1.00 28.62 277 ILE A C 1
ATOM 2214 O O . ILE A 1 281 ? 67.104 -13.226 6.256 1.00 27.32 277 ILE A O 1
ATOM 2219 N N . LYS A 1 282 ? 66.602 -13.579 8.418 1.00 28.37 278 LYS A N 1
ATOM 2220 C CA . LYS A 1 282 ? 65.875 -14.810 8.118 1.00 29.06 278 LYS A CA 1
ATOM 2221 C C . LYS A 1 282 ? 64.525 -14.568 7.458 1.00 29.35 278 LYS A C 1
ATOM 2222 O O . LYS A 1 282 ? 64.021 -15.463 6.768 1.00 27.59 278 LYS A O 1
ATOM 2228 N N . ASP A 1 283 ? 63.934 -13.390 7.645 1.00 29.53 279 ASP A N 1
ATOM 2229 C CA . ASP A 1 283 ? 62.690 -13.020 6.967 1.00 25.09 279 ASP A CA 1
ATOM 2230 C C . ASP A 1 283 ? 62.985 -12.798 5.479 1.00 25.46 279 ASP A C 1
ATOM 2231 O O . ASP A 1 283 ? 63.533 -11.762 5.092 1.00 23.70 279 ASP A O 1
ATOM 2236 N N . ASP A 1 284 ? 62.598 -13.759 4.627 1.00 23.17 280 ASP A N 1
ATOM 2237 C CA . ASP A 1 284 ? 62.919 -13.677 3.200 1.00 20.88 280 ASP A CA 1
ATOM 2238 C C . ASP A 1 284 ? 62.318 -12.434 2.550 1.00 23.30 280 ASP A C 1
ATOM 2239 O O . ASP A 1 284 ? 62.952 -11.814 1.688 1.00 24.27 280 ASP A O 1
ATOM 2244 N N . ASN A 1 285 ? 61.079 -12.077 2.910 1.00 25.35 281 ASN A N 1
ATOM 2245 C CA . ASN A 1 285 ? 60.436 -10.934 2.263 1.00 24.40 281 ASN A CA 1
ATOM 2246 C C . ASN A 1 285 ? 61.220 -9.657 2.522 1.00 21.46 281 ASN A C 1
ATOM 2247 O O . ASN A 1 285 ? 61.361 -8.814 1.634 1.00 22.90 281 ASN A O 1
ATOM 2252 N N . LEU A 1 286 ? 61.717 -9.494 3.744 1.00 18.46 282 LEU A N 1
ATOM 2253 C CA . LEU A 1 286 ? 62.513 -8.324 4.077 1.00 23.74 282 LEU A CA 1
ATOM 2254 C C . LEU A 1 286 ? 63.842 -8.346 3.327 1.00 20.39 282 LEU A C 1
ATOM 2255 O O . LEU A 1 286 ? 64.246 -7.336 2.741 1.00 21.21 282 LEU A O 1
ATOM 2260 N N . SER A 1 287 ? 64.531 -9.495 3.320 1.00 19.90 283 SER A N 1
ATOM 2261 C CA . SER A 1 287 ? 65.773 -9.609 2.549 1.00 26.66 283 SER A CA 1
ATOM 2262 C C . SER A 1 287 ? 65.552 -9.211 1.099 1.00 20.49 283 SER A C 1
ATOM 2263 O O . SER A 1 287 ? 66.334 -8.448 0.521 1.00 22.16 283 SER A O 1
ATOM 2266 N N . LEU A 1 288 ? 64.488 -9.746 0.492 1.00 22.94 284 LEU A N 1
ATOM 2267 C CA . LEU A 1 288 ? 64.192 -9.458 -0.906 1.00 20.13 284 LEU A CA 1
ATOM 2268 C C . LEU A 1 288 ? 63.907 -7.979 -1.112 1.00 22.02 284 LEU A C 1
ATOM 2269 O O . LEU A 1 288 ? 64.556 -7.318 -1.933 1.00 25.22 284 LEU A O 1
ATOM 2274 N N . LEU A 1 289 ? 62.953 -7.434 -0.352 1.00 22.47 285 LEU A N 1
ATOM 2275 C CA . LEU A 1 289 ? 62.600 -6.025 -0.499 1.00 22.04 285 LEU A CA 1
ATOM 2276 C C . LEU A 1 289 ? 63.826 -5.133 -0.381 1.00 24.22 285 LEU A C 1
ATOM 2277 O O . LEU A 1 289 ? 64.071 -4.279 -1.240 1.00 24.40 285 LEU A O 1
ATOM 2282 N N . ILE A 1 290 ? 64.624 -5.328 0.674 1.00 21.48 286 ILE A N 1
ATOM 2283 C CA . ILE A 1 290 ? 65.822 -4.512 0.836 1.00 19.05 286 ILE A CA 1
ATOM 2284 C C . ILE A 1 290 ? 66.740 -4.626 -0.379 1.00 27.24 286 ILE A C 1
ATOM 2285 O O . ILE A 1 290 ? 67.432 -3.663 -0.732 1.00 24.81 286 ILE A O 1
ATOM 2290 N N . SER A 1 291 ? 66.765 -5.789 -1.042 1.00 24.12 287 SER A N 1
ATOM 2291 C CA . SER A 1 291 ? 67.717 -6.007 -2.125 1.00 27.06 287 SER A CA 1
ATOM 2292 C C . SER A 1 291 ? 67.266 -5.409 -3.461 1.00 28.17 287 SER A C 1
ATOM 2293 O O . SER A 1 291 ? 68.065 -5.362 -4.402 1.00 23.34 287 SER A O 1
ATOM 2296 N N . TYR A 1 292 ? 66.017 -4.946 -3.573 1.00 24.97 288 TYR A N 1
ATOM 2297 C CA . TYR A 1 292 ? 65.504 -4.511 -4.868 1.00 22.35 288 TYR A CA 1
ATOM 2298 C C . TYR A 1 292 ? 65.928 -3.075 -5.151 1.00 22.42 288 TYR A C 1
ATOM 2299 O O . TYR A 1 292 ? 66.007 -2.255 -4.233 1.00 19.12 288 TYR A O 1
ATOM 2308 N N . PRO A 1 293 ? 66.207 -2.745 -6.414 1.00 20.21 289 PRO A N 1
ATOM 2309 C CA . PRO A 1 293 ? 66.743 -1.411 -6.719 1.00 25.44 289 PRO A CA 1
ATOM 2310 C C . PRO A 1 293 ? 65.714 -0.297 -6.607 1.00 27.64 289 PRO A C 1
ATOM 2311 O O . PRO A 1 293 ? 66.113 0.863 -6.451 1.00 24.62 289 PRO A O 1
ATOM 2315 N N . ASN A 1 294 ? 64.414 -0.607 -6.695 1.00 19.17 290 ASN A N 1
ATOM 2316 C CA . ASN A 1 294 ? 63.349 0.390 -6.659 1.00 22.91 290 ASN A CA 1
ATOM 2317 C C . ASN A 1 294 ? 62.584 0.363 -5.335 1.00 22.38 290 ASN A C 1
ATOM 2318 O O . ASN A 1 294 ? 61.403 0.707 -5.283 1.00 22.19 290 ASN A O 1
ATOM 2323 N N . VAL A 1 295 ? 63.237 -0.066 -4.262 1.00 20.77 291 VAL A N 1
ATOM 2324 C CA . VAL A 1 295 ? 62.604 -0.192 -2.959 1.00 21.62 291 VAL A CA 1
ATOM 2325 C C . VAL A 1 295 ? 63.470 0.489 -1.918 1.00 22.02 291 VAL A C 1
ATOM 2326 O O . VAL A 1 295 ? 64.699 0.349 -1.922 1.00 20.47 291 VAL A O 1
ATOM 2330 N N . MET A 1 296 ? 62.821 1.219 -1.019 1.00 21.99 292 MET A N 1
ATOM 2331 C CA A MET A 1 296 ? 63.475 1.824 0.132 0.70 22.10 292 MET A CA 1
ATOM 2332 C CA B MET A 1 296 ? 63.477 1.818 0.132 0.30 22.21 292 MET A CA 1
ATOM 2333 C C . MET A 1 296 ? 62.764 1.344 1.390 1.00 25.48 292 MET A C 1
ATOM 2334 O O . MET A 1 296 ? 61.555 1.561 1.545 1.00 23.90 292 MET A O 1
ATOM 2343 N N . ILE A 1 297 ? 63.507 0.681 2.269 1.00 22.31 293 ILE A N 1
ATOM 2344 C CA . ILE A 1 297 ? 63.040 0.294 3.595 1.00 19.30 293 ILE A CA 1
ATOM 2345 C C . ILE A 1 297 ? 63.943 1.009 4.581 1.00 22.17 293 ILE A C 1
ATOM 2346 O O . ILE A 1 297 ? 65.168 0.859 4.512 1.00 21.86 293 ILE A O 1
ATOM 2351 N N . THR A 1 298 ? 63.363 1.795 5.488 1.00 16.49 294 THR A N 1
ATOM 2352 C CA . THR A 1 298 ? 64.179 2.419 6.517 1.00 19.33 294 THR A CA 1
ATOM 2353 C C . THR A 1 298 ? 63.585 2.093 7.880 1.00 21.46 294 THR A C 1
ATOM 2354 O O . THR A 1 298 ? 62.436 1.664 7.994 1.00 20.86 294 THR A O 1
ATOM 2358 N N . SER A 1 299 ? 64.396 2.266 8.918 1.00 20.45 295 SER A N 1
ATOM 2359 C CA . SER A 1 299 ? 64.099 1.651 10.211 1.00 23.09 295 SER A CA 1
ATOM 2360 C C . SER A 1 299 ? 63.286 2.587 11.101 1.00 20.26 295 SER A C 1
ATOM 2361 O O . SER A 1 299 ? 63.691 2.960 12.200 1.00 19.22 295 SER A O 1
ATOM 2364 N N . HIS A 1 300 ? 62.109 2.941 10.605 1.00 23.97 296 HIS A N 1
ATOM 2365 C CA . HIS A 1 300 ? 61.138 3.728 11.352 1.00 23.51 296 HIS A CA 1
ATOM 2366 C C . HIS A 1 300 ? 61.791 4.970 11.955 1.00 21.98 296 HIS A C 1
ATOM 2367 O O . HIS A 1 300 ? 61.817 5.178 13.170 1.00 19.99 296 HIS A O 1
ATOM 2374 N N . GLN A 1 301 ? 62.322 5.811 11.073 1.00 21.87 297 GLN A N 1
ATOM 2375 C CA . GLN A 1 301 ? 63.008 7.021 11.500 1.00 18.68 297 GLN A CA 1
ATOM 2376 C C . GLN A 1 301 ? 62.269 8.288 11.088 1.00 16.45 297 GLN A C 1
ATOM 2377 O O . GLN A 1 301 ? 62.840 9.381 11.178 1.00 17.97 297 GLN A O 1
ATOM 2383 N N . ALA A 1 302 ? 61.000 8.176 10.673 1.00 16.22 298 ALA A N 1
ATOM 2384 C CA . ALA A 1 302 ? 60.290 9.349 10.154 1.00 18.20 298 ALA A CA 1
ATOM 2385 C C . ALA A 1 302 ? 60.142 10.459 11.205 1.00 19.88 298 ALA A C 1
ATOM 2386 O O . ALA A 1 302 ? 60.106 11.644 10.851 1.00 21.62 298 ALA A O 1
ATOM 2388 N N . TRP A 1 303 ? 60.072 10.105 12.491 1.00 17.92 299 TRP A N 1
ATOM 2389 C CA . TRP A 1 303 ? 59.925 11.057 13.599 1.00 16.83 299 TRP A CA 1
ATOM 2390 C C . TRP A 1 303 ? 61.252 11.646 14.063 1.00 22.47 299 TRP A C 1
ATOM 2391 O O . TRP A 1 303 ? 61.265 12.439 15.009 1.00 23.56 299 TRP A O 1
ATOM 2402 N N . TYR A 1 304 ? 62.367 11.262 13.451 1.00 21.56 300 TYR A N 1
ATOM 2403 C CA . TYR A 1 304 ? 63.685 11.582 14.000 1.00 23.97 300 TYR A CA 1
ATOM 2404 C C . TYR A 1 304 ? 64.187 12.910 13.430 1.00 21.87 300 TYR A C 1
ATOM 2405 O O . TYR A 1 304 ? 65.147 12.979 12.666 1.00 23.85 300 TYR A O 1
ATOM 2414 N N . THR A 1 305 ? 63.522 13.986 13.836 1.00 19.41 301 THR A N 1
ATOM 2415 C CA . THR A 1 305 ? 64.051 15.330 13.658 1.00 20.78 301 THR A CA 1
ATOM 2416 C C . THR A 1 305 ? 64.283 15.948 15.025 1.00 26.14 301 THR A C 1
ATOM 2417 O O . THR A 1 305 ? 63.754 15.484 16.041 1.00 24.61 301 THR A O 1
ATOM 2421 N N . LYS A 1 306 ? 65.097 17.003 15.041 1.00 22.75 302 LYS A N 1
ATOM 2422 C CA . LYS A 1 306 ? 65.368 17.698 16.290 1.00 25.32 302 LYS A CA 1
ATOM 2423 C C . LYS A 1 306 ? 64.068 18.072 17.005 1.00 30.14 302 LYS A C 1
ATOM 2424 O O . LYS A 1 306 ? 63.876 17.758 18.188 1.00 24.28 302 LYS A O 1
ATOM 2430 N N . GLU A 1 307 ? 63.146 18.717 16.283 1.00 25.63 303 GLU A N 1
ATOM 2431 C CA . GLU A 1 307 ? 61.882 19.133 16.883 1.00 24.84 303 GLU A CA 1
ATOM 2432 C C . GLU A 1 307 ? 61.054 17.936 17.338 1.00 26.58 303 GLU A C 1
ATOM 2433 O O . GLU A 1 307 ? 60.447 17.967 18.415 1.00 25.68 303 GLU A O 1
ATOM 2439 N N . ALA A 1 308 ? 60.994 16.878 16.525 1.00 23.46 304 ALA A N 1
ATOM 2440 C CA . ALA A 1 308 ? 60.077 15.783 16.836 1.00 24.56 304 ALA A CA 1
ATOM 2441 C C . ALA A 1 308 ? 60.576 14.954 18.018 1.00 28.54 304 ALA A C 1
ATOM 2442 O O . ALA A 1 308 ? 59.783 14.543 18.873 1.00 24.92 304 ALA A O 1
ATOM 2444 N N . ILE A 1 309 ? 61.885 14.712 18.100 1.00 23.83 305 ILE A N 1
ATOM 2445 C CA . ILE A 1 309 ? 62.379 13.888 19.195 1.00 23.08 305 ILE A CA 1
ATOM 2446 C C . ILE A 1 309 ? 62.413 14.700 20.476 1.00 26.62 305 ILE A C 1
ATOM 2447 O O . ILE A 1 309 ? 62.224 14.158 21.571 1.00 24.77 305 ILE A O 1
ATOM 2452 N N . SER A 1 310 ? 62.628 16.008 20.365 1.00 24.28 306 SER A N 1
ATOM 2453 C CA . SER A 1 310 ? 62.477 16.868 21.529 1.00 28.37 306 SER A CA 1
ATOM 2454 C C . SER A 1 310 ? 61.081 16.726 22.139 1.00 29.78 306 SER A C 1
ATOM 2455 O O . SER A 1 310 ? 60.936 16.623 23.361 1.00 22.12 306 SER A O 1
ATOM 2458 N N . CYS A 1 311 ? 60.042 16.708 21.302 1.00 24.16 307 CYS A N 1
ATOM 2459 C CA A CYS A 1 311 ? 58.681 16.586 21.813 0.53 30.07 307 CYS A CA 1
ATOM 2460 C CA B CYS A 1 311 ? 58.695 16.596 21.842 0.47 30.05 307 CYS A CA 1
ATOM 2461 C C . CYS A 1 311 ? 58.441 15.211 22.429 1.00 27.21 307 CYS A C 1
ATOM 2462 O O . CYS A 1 311 ? 57.747 15.089 23.439 1.00 27.82 307 CYS A O 1
ATOM 2467 N N . ILE A 1 312 ? 58.984 14.159 21.811 1.00 26.28 308 ILE A N 1
ATOM 2468 C CA . ILE A 1 312 ? 58.799 12.807 22.339 1.00 23.75 308 ILE A CA 1
ATOM 2469 C C . ILE A 1 312 ? 59.388 12.701 23.742 1.00 28.88 308 ILE A C 1
ATOM 2470 O O . ILE A 1 312 ? 58.741 12.200 24.672 1.00 23.56 308 ILE A O 1
ATOM 2475 N N . CYS A 1 313 ? 60.620 13.188 23.920 1.00 23.14 309 CYS A N 1
ATOM 2476 C CA . CYS A 1 313 ? 61.272 13.072 25.222 1.00 26.27 309 CYS A CA 1
ATOM 2477 C C . CYS A 1 313 ? 60.641 14.013 26.235 1.00 29.12 309 CYS A C 1
ATOM 2478 O O . CYS A 1 313 ? 60.413 13.626 27.391 1.00 24.72 309 CYS A O 1
ATOM 2481 N N . GLY A 1 314 ? 60.344 15.250 25.814 1.00 28.95 310 GLY A N 1
ATOM 2482 C CA . GLY A 1 314 ? 59.684 16.189 26.703 1.00 25.20 310 GLY A CA 1
ATOM 2483 C C . GLY A 1 314 ? 58.334 15.679 27.174 1.00 24.46 310 GLY A C 1
ATOM 2484 O O . GLY A 1 314 ? 57.990 15.800 28.348 1.00 23.69 310 GLY A O 1
ATOM 2485 N N . THR A 1 315 ? 57.559 15.086 26.267 1.00 27.19 311 THR A N 1
ATOM 2486 C CA . THR A 1 315 ? 56.254 14.565 26.651 1.00 23.35 311 THR A CA 1
ATOM 2487 C C . THR A 1 315 ? 56.395 13.404 27.631 1.00 27.56 311 THR A C 1
ATOM 2488 O O . THR A 1 315 ? 55.618 13.296 28.586 1.00 25.49 311 THR A O 1
ATOM 2492 N N . SER A 1 316 ? 57.377 12.524 27.413 1.00 26.05 312 SER A N 1
ATOM 2493 C CA . SER A 1 316 ? 57.566 11.408 28.332 1.00 23.73 312 SER A CA 1
ATOM 2494 C C . SER A 1 316 ? 57.993 11.898 29.710 1.00 22.45 312 SER A C 1
ATOM 2495 O O . SER A 1 316 ? 57.540 11.366 30.730 1.00 21.31 312 SER A O 1
ATOM 2498 N N . LEU A 1 317 ? 58.893 12.881 29.764 1.00 21.98 313 LEU A N 1
ATOM 2499 C CA . LEU A 1 317 ? 59.262 13.455 31.055 1.00 29.84 313 LEU A CA 1
ATOM 2500 C C . LEU A 1 317 ? 58.068 14.138 31.705 1.00 29.26 313 LEU A C 1
ATOM 2501 O O . LEU A 1 317 ? 57.829 13.982 32.907 1.00 34.15 313 LEU A O 1
ATOM 2506 N N . GLN A 1 318 ? 57.300 14.892 30.921 1.00 26.38 314 GLN A N 1
ATOM 2507 C CA . GLN A 1 318 ? 56.114 15.538 31.462 1.00 29.25 314 GLN A CA 1
ATOM 2508 C C . GLN A 1 318 ? 55.091 14.510 31.958 1.00 28.78 314 GLN A C 1
ATOM 2509 O O . GLN A 1 318 ? 54.401 14.752 32.954 1.00 27.87 314 GLN A O 1
ATOM 2515 N N . ASN A 1 319 ? 54.981 13.353 31.286 1.00 26.31 315 ASN A N 1
ATOM 2516 C CA . ASN A 1 319 ? 54.090 12.293 31.770 1.00 24.98 315 ASN A CA 1
ATOM 2517 C C . ASN A 1 319 ? 54.465 11.847 33.182 1.00 27.61 315 ASN A C 1
ATOM 2518 O O . ASN A 1 319 ? 53.586 11.557 34.002 1.00 23.30 315 ASN A O 1
ATOM 2523 N N . PHE A 1 320 ? 55.768 11.774 33.482 1.00 22.29 316 PHE A N 1
ATOM 2524 C CA . PHE A 1 320 ? 56.193 11.441 34.841 1.00 29.82 316 PHE A CA 1
ATOM 2525 C C . PHE A 1 320 ? 55.854 12.571 35.815 1.00 32.30 316 PHE A C 1
ATOM 2526 O O . PHE A 1 320 ? 55.374 12.319 36.930 1.00 29.05 316 PHE A O 1
ATOM 2534 N N . VAL A 1 321 ? 56.090 13.822 35.407 1.00 28.43 317 VAL A N 1
ATOM 2535 C CA . VAL A 1 321 ? 55.675 14.973 36.210 1.00 26.52 317 VAL A CA 1
ATOM 2536 C C . VAL A 1 321 ? 54.189 14.880 36.526 1.00 32.49 317 VAL A C 1
ATOM 2537 O O . VAL A 1 321 ? 53.769 15.044 37.677 1.00 30.37 317 VAL A O 1
ATOM 2541 N N . ASP A 1 322 ? 53.377 14.620 35.489 1.00 27.77 318 ASP A N 1
ATOM 2542 C CA . ASP A 1 322 ? 51.931 14.505 35.649 1.00 29.02 318 ASP A CA 1
ATOM 2543 C C . ASP A 1 322 ? 51.569 13.341 36.554 1.00 30.29 318 ASP A C 1
ATOM 2544 O O . ASP A 1 322 ? 50.647 13.443 37.366 1.00 27.09 318 ASP A O 1
ATOM 2549 N N . PHE A 1 323 ? 52.252 12.208 36.398 1.00 26.85 319 PHE A N 1
ATOM 2550 C CA . PHE A 1 323 ? 51.967 11.076 37.266 1.00 30.02 319 PHE A CA 1
ATOM 2551 C C . PHE A 1 323 ? 52.271 11.414 38.718 1.00 30.37 319 PHE A C 1
ATOM 2552 O O . PHE A 1 323 ? 51.489 11.088 39.617 1.00 31.00 319 PHE A O 1
ATOM 2560 N N . ARG A 1 324 ? 53.402 12.068 38.962 1.00 32.14 320 ARG A N 1
ATOM 2561 C CA . ARG A 1 324 ? 53.810 12.345 40.331 1.00 38.83 320 ARG A CA 1
ATOM 2562 C C . ARG A 1 324 ? 52.888 13.354 40.994 1.00 38.95 320 ARG A C 1
ATOM 2563 O O . ARG A 1 324 ? 52.692 13.299 42.212 1.00 39.32 320 ARG A O 1
ATOM 2571 N N . SER A 1 325 ? 52.301 14.259 40.217 1.00 33.76 321 SER A N 1
ATOM 2572 C CA . SER A 1 325 ? 51.415 15.290 40.734 1.00 33.97 321 SER A CA 1
ATOM 2573 C C . SER A 1 325 ? 49.943 14.920 40.589 1.00 36.82 321 SER A C 1
ATOM 2574 O O . SER A 1 325 ? 49.075 15.768 40.813 1.00 36.57 321 SER A O 1
ATOM 2577 N N . ASN A 1 326 ? 49.646 13.689 40.171 1.00 28.06 322 ASN A N 1
ATOM 2578 C CA . ASN A 1 326 ? 48.272 13.221 40.006 1.00 34.20 322 ASN A CA 1
ATOM 2579 C C . ASN A 1 326 ? 47.484 14.028 38.983 1.00 37.59 322 ASN A C 1
ATOM 2580 O O . ASN A 1 326 ? 46.261 14.128 39.088 1.00 38.81 322 ASN A O 1
ATOM 2585 N N . GLN A 1 327 ? 48.146 14.596 37.976 1.00 34.68 323 GLN A N 1
ATOM 2586 C CA . GLN A 1 327 ? 47.408 15.286 36.920 1.00 35.07 323 GLN A CA 1
ATOM 2587 C C . GLN A 1 327 ? 47.643 14.658 35.551 1.00 33.29 323 GLN A C 1
ATOM 2588 O O . GLN A 1 327 ? 48.041 15.334 34.594 1.00 29.91 323 GLN A O 1
ATOM 2594 N N . ILE A 1 328 ? 47.378 13.356 35.452 1.00 31.94 324 ILE A N 1
ATOM 2595 C CA . ILE A 1 328 ? 47.574 12.646 34.198 1.00 28.71 324 ILE A CA 1
ATOM 2596 C C . ILE A 1 328 ? 46.647 13.212 33.131 1.00 33.59 324 ILE A C 1
ATOM 2597 O O . ILE A 1 328 ? 45.479 13.519 33.399 1.00 33.13 324 ILE A O 1
ATOM 2602 N N . LYS A 1 329 ? 47.159 13.345 31.904 1.00 28.48 325 LYS A N 1
ATOM 2603 C CA . LYS A 1 329 ? 46.337 13.808 30.789 1.00 26.11 325 LYS A CA 1
ATOM 2604 C C . LYS A 1 329 ? 45.598 12.628 30.169 1.00 30.47 325 LYS A C 1
ATOM 2605 O O . LYS A 1 329 ? 46.190 11.574 29.914 1.00 28.54 325 LYS A O 1
ATOM 2611 N N . LYS A 1 330 ? 44.296 12.795 29.939 1.00 29.95 326 LYS A N 1
ATOM 2612 C CA . LYS A 1 330 ? 43.516 11.680 29.411 1.00 37.43 326 LYS A CA 1
ATOM 2613 C C . LYS A 1 330 ? 44.050 11.218 28.059 1.00 30.28 326 LYS A C 1
ATOM 2614 O O . LYS A 1 330 ? 44.085 10.016 27.776 1.00 35.83 326 LYS A O 1
ATOM 2620 N N . SER A 1 331 ? 44.467 12.159 27.210 1.00 26.90 327 SER A N 1
ATOM 2621 C CA . SER A 1 331 ? 44.940 11.793 25.880 1.00 33.46 327 SER A CA 1
ATOM 2622 C C . SER A 1 331 ? 46.182 10.914 25.936 1.00 34.56 327 SER A C 1
ATOM 2623 O O . SER A 1 331 ? 46.422 10.124 25.012 1.00 33.57 327 SER A O 1
ATOM 2626 N N . ASN A 1 332 ? 46.972 11.016 27.005 1.00 28.43 328 ASN A N 1
ATOM 2627 C CA . ASN A 1 332 ? 48.215 10.261 27.099 1.00 26.49 328 ASN A CA 1
ATOM 2628 C C . ASN A 1 332 ? 48.067 8.926 27.809 1.00 31.54 328 ASN A C 1
ATOM 2629 O O . ASN A 1 332 ? 49.007 8.119 27.762 1.00 26.26 328 ASN A O 1
ATOM 2634 N N . LEU A 1 333 ? 46.928 8.671 28.462 1.00 26.12 329 LEU A N 1
ATOM 2635 C CA . LEU A 1 333 ? 46.760 7.450 29.242 1.00 28.41 329 LEU A CA 1
ATOM 2636 C C . LEU A 1 333 ? 46.286 6.332 28.327 1.00 31.71 329 LEU A C 1
ATOM 2637 O O . LEU A 1 333 ? 45.242 6.449 27.676 1.00 33.10 329 LEU A O 1
ATOM 2642 N N . VAL A 1 334 ? 47.046 5.243 28.290 1.00 28.03 330 VAL A N 1
ATOM 2643 C CA . VAL A 1 334 ? 46.716 4.152 27.382 1.00 25.24 330 VAL A CA 1
ATOM 2644 C C . VAL A 1 334 ? 45.692 3.206 27.998 1.00 33.42 330 VAL A C 1
ATOM 2645 O O . VAL A 1 334 ? 44.764 2.758 27.322 1.00 30.37 330 VAL A O 1
ATOM 2649 N N . ASN A 1 335 ? 45.877 2.829 29.263 1.00 30.17 331 ASN A N 1
ATOM 2650 C CA . ASN A 1 335 ? 45.170 1.704 29.846 1.00 29.07 331 ASN A CA 1
ATOM 2651 C C . ASN A 1 335 ? 44.134 2.195 30.860 1.00 28.92 331 ASN A C 1
ATOM 2652 O O . ASN A 1 335 ? 43.662 3.345 30.772 1.00 26.27 331 ASN A O 1
ATOM 2657 N N . ASN A 1 336 ? 43.800 1.346 31.822 1.00 32.54 332 ASN A N 1
ATOM 2658 C CA . ASN A 1 336 ? 42.736 1.620 32.783 1.00 35.83 332 ASN A CA 1
ATOM 2659 C C . ASN A 1 336 ? 43.192 1.106 34.137 1.00 33.75 332 ASN A C 1
ATOM 2660 O O . ASN A 1 336 ? 42.726 0.069 34.623 1.00 38.27 332 ASN A O 1
ATOM 2665 N N . PRO A 1 337 ? 44.084 1.845 34.804 1.00 31.39 333 PRO A N 1
ATOM 2666 C CA . PRO A 1 337 ? 44.788 1.342 35.991 1.00 40.82 333 PRO A CA 1
ATOM 2667 C C . PRO A 1 337 ? 43.993 1.460 37.294 1.00 46.97 333 PRO A C 1
ATOM 2668 O O . PRO A 1 337 ? 44.489 1.965 38.307 1.00 42.07 333 PRO A O 1
ATOM 2672 N N . ILE A 1 338 ? 42.748 1.005 37.263 1.00 44.31 334 ILE A N 1
ATOM 2673 C CA . ILE A 1 338 ? 41.980 0.761 38.477 1.00 45.13 334 ILE A CA 1
ATOM 2674 C C . ILE A 1 338 ? 42.313 -0.664 38.909 1.00 50.31 334 ILE A C 1
ATOM 2675 O O . ILE A 1 338 ? 41.891 -1.629 38.263 1.00 49.09 334 ILE A O 1
ATOM 2680 N N . SER A 1 339 ? 43.099 -0.801 39.977 1.00 45.42 335 SER A N 1
ATOM 2681 C CA . SER A 1 339 ? 43.582 -2.122 40.379 1.00 57.53 335 SER A CA 1
ATOM 2682 C C . SER A 1 339 ? 42.423 -3.038 40.776 1.00 61.67 335 SER A C 1
ATOM 2683 O O . SER A 1 339 ? 41.458 -2.613 41.420 1.00 68.11 335 SER A O 1
ATOM 2686 N N . SER A 1 340 ? 42.528 -4.308 40.388 1.00 63.04 336 SER A N 1
ATOM 2687 C CA . SER A 1 340 ? 41.490 -5.302 40.673 1.00 74.51 336 SER A CA 1
ATOM 2688 C C . SER A 1 340 ? 41.189 -5.422 42.171 1.00 79.83 336 SER A C 1
ATOM 2689 O O . SER A 1 340 ? 41.769 -6.248 42.877 1.00 82.81 336 SER A O 1
ATOM 2692 N N . ALA B 1 2 ? 69.895 11.836 -47.701 1.00 52.94 -2 ALA B N 1
ATOM 2693 C CA . ALA B 1 2 ? 70.222 13.172 -48.206 1.00 56.14 -2 ALA B CA 1
ATOM 2694 C C . ALA B 1 2 ? 70.920 13.989 -47.132 1.00 55.67 -2 ALA B C 1
ATOM 2695 O O . ALA B 1 2 ? 70.490 14.014 -45.971 1.00 45.68 -2 ALA B O 1
ATOM 2697 N N . MET B 1 3 ? 71.986 14.677 -47.552 1.00 57.28 -1 MET B N 1
ATOM 2698 C CA . MET B 1 3 ? 72.903 15.316 -46.612 1.00 47.04 -1 MET B CA 1
ATOM 2699 C C . MET B 1 3 ? 72.198 16.349 -45.733 1.00 40.08 -1 MET B C 1
ATOM 2700 O O . MET B 1 3 ? 72.463 16.425 -44.527 1.00 36.67 -1 MET B O 1
ATOM 2705 N N . ASP B 1 4 ? 71.297 17.149 -46.310 1.00 31.77 0 ASP B N 1
ATOM 2706 C CA . ASP B 1 4 ? 70.656 18.237 -45.579 1.00 36.62 0 ASP B CA 1
ATOM 2707 C C . ASP B 1 4 ? 69.513 17.769 -44.679 1.00 38.87 0 ASP B C 1
ATOM 2708 O O . ASP B 1 4 ? 68.795 18.613 -44.135 1.00 30.88 0 ASP B O 1
ATOM 2713 N N . MET B 1 5 ? 69.313 16.457 -44.532 1.00 30.89 1 MET B N 1
ATOM 2714 C CA . MET B 1 5 ? 68.335 15.908 -43.599 1.00 32.83 1 MET B CA 1
ATOM 2715 C C . MET B 1 5 ? 69.004 15.106 -42.493 1.00 28.53 1 MET B C 1
ATOM 2716 O O . MET B 1 5 ? 68.314 14.427 -41.726 1.00 27.22 1 MET B O 1
ATOM 2721 N N . LYS B 1 6 ? 70.328 15.122 -42.427 1.00 26.08 2 LYS B N 1
ATOM 2722 C CA . LYS B 1 6 ? 71.072 14.209 -41.581 1.00 28.16 2 LYS B CA 1
ATOM 2723 C C . LYS B 1 6 ? 71.665 14.956 -40.388 1.00 27.71 2 LYS B C 1
ATOM 2724 O O . LYS B 1 6 ? 72.208 16.061 -40.531 1.00 28.12 2 LYS B O 1
ATOM 2730 N N . ILE B 1 7 ? 71.525 14.355 -39.208 1.00 27.98 3 ILE B N 1
ATOM 2731 C CA . ILE B 1 7 ? 72.114 14.843 -37.964 1.00 21.56 3 ILE B CA 1
ATOM 2732 C C . ILE B 1 7 ? 73.085 13.789 -37.469 1.00 24.13 3 ILE B C 1
ATOM 2733 O O . ILE B 1 7 ? 72.723 12.610 -37.378 1.00 24.08 3 ILE B O 1
ATOM 2738 N N . THR B 1 8 ? 74.301 14.205 -37.120 1.00 24.92 4 THR B N 1
ATOM 2739 C CA . THR B 1 8 ? 75.198 13.359 -36.351 1.00 20.66 4 THR B CA 1
ATOM 2740 C C . THR B 1 8 ? 75.165 13.819 -34.902 1.00 20.79 4 THR B C 1
ATOM 2741 O O . THR B 1 8 ? 75.513 14.964 -34.599 1.00 20.35 4 THR B O 1
ATOM 2745 N N . LEU B 1 9 ? 74.740 12.928 -34.013 1.00 21.96 5 LEU B N 1
ATOM 2746 C CA . LEU B 1 9 ? 74.565 13.240 -32.601 1.00 20.15 5 LEU B CA 1
ATOM 2747 C C . LEU B 1 9 ? 75.734 12.636 -31.825 1.00 20.66 5 LEU B C 1
ATOM 2748 O O . LEU B 1 9 ? 75.849 11.409 -31.716 1.00 21.32 5 LEU B O 1
ATOM 2753 N N . PHE B 1 10 ? 76.602 13.499 -31.303 1.00 20.77 6 PHE B N 1
ATOM 2754 C CA . PHE B 1 10 ? 77.764 13.087 -30.530 1.00 20.43 6 PHE B CA 1
ATOM 2755 C C . PHE B 1 10 ? 77.401 12.911 -29.055 1.00 22.61 6 PHE B C 1
ATOM 2756 O O . PHE B 1 10 ? 76.367 13.387 -28.574 1.00 22.38 6 PHE B O 1
ATOM 2764 N N . SER B 1 11 ? 78.295 12.243 -28.323 1.00 26.76 7 SER B N 1
ATOM 2765 C CA . SER B 1 11 ? 78.072 11.937 -26.916 1.00 25.86 7 SER B CA 1
ATOM 2766 C C . SER B 1 11 ? 76.723 11.259 -26.729 1.00 21.61 7 SER B C 1
ATOM 2767 O O . SER B 1 11 ? 75.983 11.558 -25.795 1.00 21.97 7 SER B O 1
ATOM 2770 N N . SER B 1 12 ? 76.391 10.352 -27.646 1.00 21.79 8 SER B N 1
ATOM 2771 C CA . SER B 1 12 ? 75.107 9.670 -27.570 1.00 23.05 8 SER B CA 1
ATOM 2772 C C . SER B 1 12 ? 75.031 8.778 -26.332 1.00 30.23 8 SER B C 1
ATOM 2773 O O . SER B 1 12 ? 76.040 8.258 -25.843 1.00 21.46 8 SER B O 1
ATOM 2776 N N . LYS B 1 13 ? 73.813 8.612 -25.832 1.00 22.49 9 LYS B N 1
ATOM 2777 C CA . LYS B 1 13 ? 73.490 7.742 -24.715 1.00 17.25 9 LYS B CA 1
ATOM 2778 C C . LYS B 1 13 ? 72.149 7.086 -24.999 1.00 24.74 9 LYS B C 1
ATOM 2779 O O . LYS B 1 13 ? 71.390 7.549 -25.857 1.00 26.07 9 LYS B O 1
ATOM 2785 N N . PRO B 1 14 ? 71.830 6.004 -24.293 1.00 26.49 10 PRO B N 1
ATOM 2786 C CA . PRO B 1 14 ? 70.512 5.378 -24.485 1.00 23.11 10 PRO B CA 1
ATOM 2787 C C . PRO B 1 14 ? 69.339 6.336 -24.309 1.00 23.29 10 PRO B C 1
ATOM 2788 O O . PRO B 1 14 ? 68.349 6.215 -25.038 1.00 23.70 10 PRO B O 1
ATOM 2792 N N . TYR B 1 15 ? 69.405 7.282 -23.366 1.00 20.14 11 TYR B N 1
ATOM 2793 C CA . TYR B 1 15 ? 68.267 8.177 -23.181 1.00 21.62 11 TYR B CA 1
ATOM 2794 C C . TYR B 1 15 ? 68.166 9.218 -24.301 1.00 22.61 11 TYR B C 1
ATOM 2795 O O . TYR B 1 15 ? 67.059 9.654 -24.630 1.00 24.58 11 TYR B O 1
ATOM 2804 N N . TRP B 1 16 ? 69.286 9.630 -24.900 1.00 21.01 12 TRP B N 1
ATOM 2805 C CA . TRP B 1 16 ? 69.190 10.504 -26.067 1.00 23.61 12 TRP B CA 1
ATOM 2806 C C . TRP B 1 16 ? 68.608 9.747 -27.257 1.00 21.62 12 TRP B C 1
ATOM 2807 O O . TRP B 1 16 ? 67.713 10.250 -27.949 1.00 21.04 12 TRP B O 1
ATOM 2818 N N . VAL B 1 17 ? 69.098 8.529 -27.504 1.00 21.00 13 VAL B N 1
ATOM 2819 C CA . VAL B 1 17 ? 68.547 7.721 -28.590 1.00 26.42 13 VAL B CA 1
ATOM 2820 C C . VAL B 1 17 ? 67.042 7.589 -28.432 1.00 25.17 13 VAL B C 1
ATOM 2821 O O . VAL B 1 17 ? 66.270 7.843 -29.363 1.00 26.59 13 VAL B O 1
ATOM 2825 N N . LYS B 1 18 ? 66.607 7.190 -27.240 1.00 24.34 14 LYS B N 1
ATOM 2826 C CA . LYS B 1 18 ? 65.190 6.958 -27.005 1.00 25.65 14 LYS B CA 1
ATOM 2827 C C . LYS B 1 18 ? 64.366 8.203 -27.324 1.00 27.16 14 LYS B C 1
ATOM 2828 O O . LYS B 1 18 ? 63.357 8.131 -28.030 1.00 26.53 14 LYS B O 1
ATOM 2834 N N . TRP B 1 19 ? 64.792 9.362 -26.819 1.00 28.02 15 TRP B N 1
ATOM 2835 C CA . TRP B 1 19 ? 63.949 10.547 -26.912 1.00 26.11 15 TRP B CA 1
ATOM 2836 C C . TRP B 1 19 ? 64.031 11.218 -28.274 1.00 27.01 15 TRP B C 1
ATOM 2837 O O . TRP B 1 19 ? 63.013 11.710 -28.769 1.00 22.18 15 TRP B O 1
ATOM 2848 N N . PHE B 1 20 ? 65.218 11.246 -28.902 1.00 22.87 16 PHE B N 1
ATOM 2849 C CA . PHE B 1 20 ? 65.300 11.809 -30.249 1.00 25.42 16 PHE B CA 1
ATOM 2850 C C . PHE B 1 20 ? 64.550 10.941 -31.253 1.00 24.34 16 PHE B C 1
ATOM 2851 O O . PHE B 1 20 ? 63.907 11.464 -32.166 1.00 24.28 16 PHE B O 1
ATOM 2859 N N . ASN B 1 21 ? 64.604 9.613 -31.096 1.00 28.58 17 ASN B N 1
ATOM 2860 C CA . ASN B 1 21 ? 63.843 8.738 -31.986 1.00 28.34 17 ASN B CA 1
ATOM 2861 C C . ASN B 1 21 ? 62.351 8.898 -31.768 1.00 30.49 17 ASN B C 1
ATOM 2862 O O . ASN B 1 21 ? 61.577 8.926 -32.730 1.00 31.13 17 ASN B O 1
ATOM 2867 N N . GLU B 1 22 ? 61.927 9.010 -30.512 1.00 26.26 18 GLU B N 1
ATOM 2868 C CA . GLU B 1 22 ? 60.509 9.191 -30.255 1.00 27.83 18 GLU B CA 1
ATOM 2869 C C . GLU B 1 22 ? 59.989 10.479 -30.883 1.00 31.26 18 GLU B C 1
ATOM 2870 O O . GLU B 1 22 ? 58.897 10.499 -31.461 1.00 31.44 18 GLU B O 1
ATOM 2876 N N . LEU B 1 23 ? 60.755 11.563 -30.790 1.00 29.34 19 LEU B N 1
ATOM 2877 C CA . LEU B 1 23 ? 60.266 12.872 -31.206 1.00 24.41 19 LEU B CA 1
ATOM 2878 C C . LEU B 1 23 ? 60.631 13.233 -32.644 1.00 26.28 19 LEU B C 1
ATOM 2879 O O . LEU B 1 23 ? 60.203 14.286 -33.127 1.00 25.51 19 LEU B O 1
ATOM 2884 N N . ASN B 1 24 ? 61.393 12.393 -33.349 1.00 27.39 20 ASN B N 1
ATOM 2885 C CA . ASN B 1 24 ? 61.791 12.697 -34.726 1.00 27.40 20 ASN B CA 1
ATOM 2886 C C . ASN B 1 24 ? 60.648 12.312 -35.663 1.00 32.10 20 ASN B C 1
ATOM 2887 O O . ASN B 1 24 ? 60.597 11.216 -36.228 1.00 26.23 20 ASN B O 1
ATOM 2892 N N . LYS B 1 25 ? 59.701 13.238 -35.810 1.00 25.28 21 LYS B N 1
ATOM 2893 C CA . LYS B 1 25 ? 58.616 13.097 -36.767 1.00 31.63 21 LYS B CA 1
ATOM 2894 C C . LYS B 1 25 ? 58.874 13.890 -38.040 1.00 34.22 21 LYS B C 1
ATOM 2895 O O . LYS B 1 25 ? 57.931 14.222 -38.762 1.00 34.46 21 LYS B O 1
ATOM 2901 N N . PHE B 1 26 ? 60.128 14.218 -38.317 1.00 29.49 22 PHE B N 1
ATOM 2902 C CA . PHE B 1 26 ? 60.464 15.100 -39.420 1.00 30.11 22 PHE B CA 1
ATOM 2903 C C . PHE B 1 26 ? 61.227 14.372 -40.514 1.00 24.18 22 PHE B C 1
ATOM 2904 O O . PHE B 1 26 ? 61.701 15.012 -41.456 1.00 29.42 22 PHE B O 1
ATOM 2912 N N . SER B 1 27 ? 61.375 13.053 -40.396 1.00 21.89 23 SER B N 1
ATOM 2913 C CA . SER B 1 27 ? 62.106 12.246 -41.367 1.00 33.56 23 SER B CA 1
ATOM 2914 C C . SER B 1 27 ? 63.596 12.562 -41.378 1.00 34.22 23 SER B C 1
ATOM 2915 O O . SER B 1 27 ? 64.261 12.398 -42.413 1.00 28.17 23 SER B O 1
ATOM 2918 N N . TYR B 1 28 ? 64.133 13.045 -40.256 1.00 23.68 24 TYR B N 1
ATOM 2919 C CA . TYR B 1 28 ? 65.575 13.232 -40.190 1.00 27.67 24 TYR B CA 1
ATOM 2920 C C . TYR B 1 28 ? 66.258 11.887 -40.038 1.00 26.67 24 TYR B C 1
ATOM 2921 O O . TYR B 1 28 ? 65.732 10.962 -39.421 1.00 29.04 24 TYR B O 1
ATOM 2930 N N . GLU B 1 29 ? 67.429 11.782 -40.632 1.00 25.90 25 GLU B N 1
ATOM 2931 C CA . GLU B 1 29 ? 68.305 10.652 -40.398 1.00 31.55 25 GLU B CA 1
ATOM 2932 C C . GLU B 1 29 ? 69.281 11.039 -39.297 1.00 25.84 25 GLU B C 1
ATOM 2933 O O . GLU B 1 29 ? 69.910 12.100 -39.368 1.00 28.96 25 GLU B O 1
ATOM 2939 N N . ILE B 1 30 ? 69.390 10.205 -38.268 1.00 27.02 26 ILE B N 1
ATOM 2940 C CA . ILE B 1 30 ? 70.202 10.532 -37.100 1.00 23.85 26 ILE B CA 1
ATOM 2941 C C . ILE B 1 30 ? 71.268 9.461 -36.927 1.00 27.52 26 ILE B C 1
ATOM 2942 O O . ILE B 1 30 ? 70.953 8.288 -36.693 1.00 27.33 26 ILE B O 1
ATOM 2947 N N . ASN B 1 31 ? 72.524 9.876 -37.009 1.00 25.86 27 ASN B N 1
ATOM 2948 C CA . ASN B 1 31 ? 73.673 9.012 -36.782 1.00 25.75 27 ASN B CA 1
ATOM 2949 C C . ASN B 1 31 ? 74.149 9.224 -35.339 1.00 26.14 27 ASN B C 1
ATOM 2950 O O . ASN B 1 31 ? 74.671 10.292 -35.003 1.00 26.59 27 ASN B O 1
ATOM 2955 N N . TYR B 1 32 ? 73.933 8.224 -34.476 1.00 26.06 28 TYR B N 1
ATOM 2956 C CA . TYR B 1 32 ? 74.258 8.337 -33.055 1.00 25.54 28 TYR B CA 1
ATOM 2957 C C . TYR B 1 32 ? 75.696 7.902 -32.824 1.00 28.77 28 TYR B C 1
ATOM 2958 O O . TYR B 1 32 ? 76.043 6.742 -33.065 1.00 29.87 28 TYR B O 1
ATOM 2967 N N . VAL B 1 33 ? 76.522 8.822 -32.338 1.00 25.85 29 VAL B N 1
ATOM 2968 C CA . VAL B 1 33 ? 77.939 8.571 -32.113 1.00 28.08 29 VAL B CA 1
ATOM 2969 C C . VAL B 1 33 ? 78.206 8.616 -30.613 1.00 31.12 29 VAL B C 1
ATOM 2970 O O . VAL B 1 33 ? 77.966 9.635 -29.953 1.00 27.92 29 VAL B O 1
ATOM 2974 N N . THR B 1 34 ? 78.709 7.505 -30.078 1.00 32.27 30 THR B N 1
ATOM 2975 C CA . THR B 1 34 ? 78.994 7.420 -28.652 1.00 27.41 30 THR B CA 1
ATOM 2976 C C . THR B 1 34 ? 80.138 8.345 -28.251 1.00 29.55 30 THR B C 1
ATOM 2977 O O . THR B 1 34 ? 80.085 8.969 -27.186 1.00 26.01 30 THR B O 1
ATOM 2981 N N . SER B 1 35 ? 81.172 8.463 -29.087 1.00 27.45 31 SER B N 1
ATOM 2982 C CA . SER B 1 35 ? 82.304 9.306 -28.719 1.00 31.10 31 SER B CA 1
ATOM 2983 C C . SER B 1 35 ? 81.872 10.758 -28.581 1.00 30.53 31 SER B C 1
ATOM 2984 O O . SER B 1 35 ? 81.010 11.254 -29.320 1.00 25.97 31 SER B O 1
ATOM 2987 N N . ALA B 1 36 ? 82.504 11.447 -27.638 1.00 28.01 32 ALA B N 1
ATOM 2988 C CA . ALA B 1 36 ? 82.442 12.897 -27.625 1.00 33.95 32 ALA B CA 1
ATOM 2989 C C . ALA B 1 36 ? 82.942 13.437 -28.957 1.00 35.43 32 ALA B C 1
ATOM 2990 O O . ALA B 1 36 ? 83.767 12.815 -29.632 1.00 34.27 32 ALA B O 1
ATOM 2992 N N . CYS B 1 37 ? 82.429 14.603 -29.344 1.00 32.37 33 CYS B N 1
ATOM 2993 C CA . CYS B 1 37 ? 82.975 15.290 -30.504 1.00 33.60 33 CYS B CA 1
ATOM 2994 C C . CYS B 1 37 ? 84.343 15.863 -30.148 1.00 32.79 33 CYS B C 1
ATOM 2995 O O . CYS B 1 37 ? 84.477 16.627 -29.187 1.00 33.26 33 CYS B O 1
ATOM 2998 N N . ASP B 1 38 ? 85.359 15.468 -30.902 1.00 37.74 34 ASP B N 1
ATOM 2999 C CA . ASP B 1 38 ? 86.700 16.023 -30.766 1.00 42.88 34 ASP B CA 1
ATOM 3000 C C . ASP B 1 38 ? 87.422 15.759 -32.078 1.00 39.46 34 ASP B C 1
ATOM 3001 O O . ASP B 1 38 ? 86.838 15.237 -33.035 1.00 37.60 34 ASP B O 1
ATOM 3006 N N . ILE B 1 39 ? 88.706 16.119 -32.122 1.00 42.49 35 ILE B N 1
ATOM 3007 C CA . ILE B 1 39 ? 89.394 16.109 -33.405 1.00 41.16 35 ILE B CA 1
ATOM 3008 C C . ILE B 1 39 ? 89.568 14.694 -33.945 1.00 45.75 35 ILE B C 1
ATOM 3009 O O . ILE B 1 39 ? 89.736 14.513 -35.157 1.00 44.95 35 ILE B O 1
ATOM 3014 N N . LYS B 1 40 ? 89.496 13.676 -33.089 1.00 47.49 36 LYS B N 1
ATOM 3015 C CA . LYS B 1 40 ? 89.625 12.300 -33.557 1.00 40.64 36 LYS B CA 1
ATOM 3016 C C . LYS B 1 40 ? 88.309 11.705 -34.046 1.00 39.92 36 LYS B C 1
ATOM 3017 O O . LYS B 1 40 ? 88.334 10.747 -34.825 1.00 48.42 36 LYS B O 1
ATOM 3023 N N . SER B 1 41 ? 87.158 12.243 -33.623 1.00 42.96 37 SER B N 1
ATOM 3024 C CA . SER B 1 41 ? 85.869 11.684 -34.024 1.00 38.78 37 SER B CA 1
ATOM 3025 C C . SER B 1 41 ? 85.099 12.538 -35.017 1.00 38.60 37 SER B C 1
ATOM 3026 O O . SER B 1 41 ? 84.181 12.017 -35.663 1.00 37.39 37 SER B O 1
ATOM 3029 N N . VAL B 1 42 ? 85.452 13.821 -35.158 1.00 35.47 38 VAL B N 1
ATOM 3030 C CA . VAL B 1 42 ? 84.683 14.759 -35.978 1.00 38.59 38 VAL B CA 1
ATOM 3031 C C . VAL B 1 42 ? 84.375 14.191 -37.354 1.00 41.17 38 VAL B C 1
ATOM 3032 O O . VAL B 1 42 ? 83.338 14.509 -37.949 1.00 41.48 38 VAL B O 1
ATOM 3036 N N . ASN B 1 43 ? 85.251 13.333 -37.877 1.00 42.24 39 ASN B N 1
ATOM 3037 C CA . ASN B 1 43 ? 85.006 12.734 -39.183 1.00 45.40 39 ASN B CA 1
ATOM 3038 C C . ASN B 1 43 ? 83.742 11.892 -39.211 1.00 46.09 39 ASN B C 1
ATOM 3039 O O . ASN B 1 43 ? 83.232 11.602 -40.301 1.00 39.02 39 ASN B O 1
ATOM 3044 N N . GLU B 1 44 ? 83.236 11.472 -38.048 1.00 41.14 40 GLU B N 1
ATOM 3045 C CA . GLU B 1 44 ? 81.972 10.742 -38.021 1.00 37.29 40 GLU B CA 1
ATOM 3046 C C . GLU B 1 44 ? 80.827 11.577 -38.592 1.00 31.63 40 GLU B C 1
ATOM 3047 O O . GLU B 1 44 ? 79.829 11.024 -39.069 1.00 28.48 40 GLU B O 1
ATOM 3053 N N . ALA B 1 45 ? 80.946 12.906 -38.530 1.00 31.41 41 ALA B N 1
ATOM 3054 C CA . ALA B 1 45 ? 79.912 13.831 -38.988 1.00 37.20 41 ALA B CA 1
ATOM 3055 C C . ALA B 1 45 ? 80.034 14.190 -40.461 1.00 38.15 41 ALA B C 1
ATOM 3056 O O . ALA B 1 45 ? 79.215 14.971 -40.959 1.00 33.75 41 ALA B O 1
ATOM 3058 N N . LYS B 1 46 ? 81.035 13.660 -41.160 1.00 44.50 42 LYS B N 1
ATOM 3059 C CA . LYS B 1 46 ? 81.204 13.947 -42.577 1.00 43.21 42 LYS B CA 1
ATOM 3060 C C . LYS B 1 46 ? 79.885 13.768 -43.314 1.00 34.83 42 LYS B C 1
ATOM 3061 O O . LYS B 1 46 ? 79.243 12.718 -43.218 1.00 36.15 42 LYS B O 1
ATOM 3067 N N . GLY B 1 47 ? 79.459 14.814 -44.020 1.00 35.90 43 GLY B N 1
ATOM 3068 C CA . GLY B 1 47 ? 78.233 14.753 -44.789 1.00 34.76 43 GLY B CA 1
ATOM 3069 C C . GLY B 1 47 ? 76.949 15.024 -44.031 1.00 45.34 43 GLY B C 1
ATOM 3070 O O . GLY B 1 47 ? 75.872 14.975 -44.642 1.00 47.51 43 GLY B O 1
ATOM 3071 N N . SER B 1 48 ? 77.010 15.301 -42.729 1.00 36.93 44 SER B N 1
ATOM 3072 C CA . SER B 1 48 ? 75.819 15.653 -41.967 1.00 34.69 44 SER B CA 1
ATOM 3073 C C . SER B 1 48 ? 75.634 17.163 -42.020 1.00 26.83 44 SER B C 1
ATOM 3074 O O . SER B 1 48 ? 76.532 17.918 -41.643 1.00 32.75 44 SER B O 1
ATOM 3077 N N . GLU B 1 49 ? 74.463 17.599 -42.466 1.00 25.53 45 GLU B N 1
ATOM 3078 C CA . GLU B 1 49 ? 74.145 19.018 -42.408 1.00 33.92 45 GLU B CA 1
ATOM 3079 C C . GLU B 1 49 ? 74.197 19.547 -40.977 1.00 29.29 45 GLU B C 1
ATOM 3080 O O . GLU B 1 49 ? 74.580 20.702 -40.741 1.00 26.26 45 GLU B O 1
ATOM 3086 N N . ALA B 1 50 ? 73.805 18.720 -40.007 1.00 21.69 46 ALA B N 1
ATOM 3087 C CA . ALA B 1 50 ? 73.704 19.137 -38.617 1.00 24.01 46 ALA B CA 1
ATOM 3088 C C . ALA B 1 50 ? 74.507 18.215 -37.706 1.00 25.10 46 ALA B C 1
ATOM 3089 O O . ALA B 1 50 ? 74.544 16.995 -37.909 1.00 21.71 46 ALA B O 1
ATOM 3091 N N . VAL B 1 51 ? 75.132 18.797 -36.682 1.00 22.07 47 VAL B N 1
ATOM 3092 C CA . VAL B 1 51 ? 75.654 18.030 -35.557 1.00 25.27 47 VAL B CA 1
ATOM 3093 C C . VAL B 1 51 ? 74.857 18.428 -34.326 1.00 29.01 47 VAL B C 1
ATOM 3094 O O . VAL B 1 51 ? 74.439 19.588 -34.192 1.00 23.62 47 VAL B O 1
ATOM 3098 N N . CYS B 1 52 ? 74.622 17.461 -33.440 1.00 23.27 48 CYS B N 1
ATOM 3099 C CA . CYS B 1 52 ? 73.938 17.714 -32.179 1.00 22.63 48 CYS B CA 1
ATOM 3100 C C . CYS B 1 52 ? 74.878 17.358 -31.039 1.00 18.94 48 CYS B C 1
ATOM 3101 O O . CYS B 1 52 ? 75.323 16.210 -30.936 1.00 21.76 48 CYS B O 1
ATOM 3104 N N . CYS B 1 53 ? 75.172 18.332 -30.182 1.00 19.44 49 CYS B N 1
ATOM 3105 C CA . CYS B 1 53 ? 76.227 18.172 -29.189 1.00 21.65 49 CYS B CA 1
ATOM 3106 C C . CYS B 1 53 ? 75.717 18.528 -27.804 1.00 23.32 49 CYS B C 1
ATOM 3107 O O . CYS B 1 53 ? 74.722 19.248 -27.647 1.00 22.13 49 CYS B O 1
ATOM 3110 N N . PHE B 1 54 ? 76.432 18.024 -26.795 1.00 24.98 50 PHE B N 1
ATOM 3111 C CA . PHE B 1 54 ? 76.100 18.241 -25.390 1.00 22.28 50 PHE B CA 1
ATOM 3112 C C . PHE B 1 54 ? 77.288 18.931 -24.698 1.00 30.64 50 PHE B C 1
ATOM 3113 O O . PHE B 1 54 ? 78.246 19.350 -25.350 1.00 28.77 50 PHE B O 1
ATOM 3121 N N . VAL B 1 55 ? 77.237 19.022 -23.362 1.00 28.68 51 VAL B N 1
ATOM 3122 C CA . VAL B 1 55 ? 78.095 19.972 -22.642 1.00 36.12 51 VAL B CA 1
ATOM 3123 C C . VAL B 1 55 ? 79.581 19.620 -22.756 1.00 38.18 51 VAL B C 1
ATOM 3124 O O . VAL B 1 55 ? 80.437 20.511 -22.707 1.00 45.63 51 VAL B O 1
ATOM 3128 N N . ASN B 1 56 ? 79.926 18.347 -22.922 1.00 32.42 52 ASN B N 1
ATOM 3129 C CA . ASN B 1 56 ? 81.327 17.948 -22.910 1.00 32.30 52 ASN B CA 1
ATOM 3130 C C . ASN B 1 56 ? 81.913 17.742 -24.300 1.00 38.23 52 ASN B C 1
ATOM 3131 O O . ASN B 1 56 ? 83.042 17.258 -24.419 1.00 44.62 52 ASN B O 1
ATOM 3136 N N . ASP B 1 57 ? 81.196 18.114 -25.351 1.00 35.43 53 ASP B N 1
ATOM 3137 C CA . ASP B 1 57 ? 81.730 17.951 -26.693 1.00 39.27 53 ASP B CA 1
ATOM 3138 C C . ASP B 1 57 ? 82.722 19.063 -27.007 1.00 35.69 53 ASP B C 1
ATOM 3139 O O . ASP B 1 57 ? 82.517 20.223 -26.639 1.00 34.19 53 ASP B O 1
ATOM 3144 N N . ASP B 1 58 ? 83.810 18.695 -27.681 1.00 33.04 54 ASP B N 1
ATOM 3145 C CA . ASP B 1 58 ? 84.948 19.590 -27.895 1.00 44.34 54 ASP B CA 1
ATOM 3146 C C . ASP B 1 58 ? 84.775 20.266 -29.250 1.00 34.77 54 ASP B C 1
ATOM 3147 O O . ASP B 1 58 ? 85.287 19.801 -30.267 1.00 35.25 54 ASP B O 1
ATOM 3152 N N . LEU B 1 59 ? 84.051 21.379 -29.261 1.00 35.26 55 LEU B N 1
ATOM 3153 C CA . LEU B 1 59 ? 83.795 22.101 -30.508 1.00 40.67 55 LEU B CA 1
ATOM 3154 C C . LEU B 1 59 ? 84.793 23.252 -30.660 1.00 46.56 55 LEU B C 1
ATOM 3155 O O . LEU B 1 59 ? 84.465 24.445 -30.635 1.00 37.97 55 LEU B O 1
ATOM 3160 N N . SER B 1 60 ? 86.051 22.842 -30.798 1.00 39.80 56 SER B N 1
ATOM 3161 C CA . SER B 1 60 ? 87.196 23.724 -30.923 1.00 47.71 56 SER B CA 1
ATOM 3162 C C . SER B 1 60 ? 87.296 24.277 -32.340 1.00 43.42 56 SER B C 1
ATOM 3163 O O . SER B 1 60 ? 86.664 23.783 -33.284 1.00 37.01 56 SER B O 1
ATOM 3166 N N . LYS B 1 61 ? 88.136 25.305 -32.480 1.00 44.55 57 LYS B N 1
ATOM 3167 C CA . LYS B 1 61 ? 88.389 25.904 -33.787 1.00 39.81 57 LYS B CA 1
ATOM 3168 C C . LYS B 1 61 ? 88.683 24.835 -34.833 1.00 39.12 57 LYS B C 1
ATOM 3169 O O . LYS B 1 61 ? 88.053 24.791 -35.898 1.00 38.66 57 LYS B O 1
ATOM 3175 N N . GLU B 1 62 ? 89.628 23.947 -34.536 1.00 41.19 58 GLU B N 1
ATOM 3176 C CA . GLU B 1 62 ? 90.006 22.924 -35.506 1.00 43.26 58 GLU B CA 1
ATOM 3177 C C . GLU B 1 62 ? 88.842 21.983 -35.800 1.00 36.57 58 GLU B C 1
ATOM 3178 O O . GLU B 1 62 ? 88.651 21.550 -36.944 1.00 39.85 58 GLU B O 1
ATOM 3184 N N . VAL B 1 63 ? 88.057 21.652 -34.774 1.00 38.25 59 VAL B N 1
ATOM 3185 C CA . VAL B 1 63 ? 86.922 20.751 -34.955 1.00 39.55 59 VAL B CA 1
ATOM 3186 C C . VAL B 1 63 ? 85.854 21.405 -35.826 1.00 29.24 59 VAL B C 1
ATOM 3187 O O . VAL B 1 63 ? 85.361 20.804 -36.783 1.00 32.00 59 VAL B O 1
ATOM 3191 N N . ILE B 1 64 ? 85.498 22.657 -35.525 1.00 28.34 60 ILE B N 1
ATOM 3192 C CA . ILE B 1 64 ? 84.464 23.337 -36.304 1.00 38.17 60 ILE B CA 1
ATOM 3193 C C . ILE B 1 64 ? 84.910 23.527 -37.755 1.00 41.53 60 ILE B C 1
ATOM 3194 O O . ILE B 1 64 ? 84.129 23.309 -38.694 1.00 37.93 60 ILE B O 1
ATOM 3199 N N . GLU B 1 65 ? 86.179 23.898 -37.969 1.00 41.54 61 GLU B N 1
ATOM 3200 C CA . GLU B 1 65 ? 86.694 24.020 -39.333 1.00 33.99 61 GLU B CA 1
ATOM 3201 C C . GLU B 1 65 ? 86.593 22.701 -40.085 1.00 38.02 61 GLU B C 1
ATOM 3202 O O . GLU B 1 65 ? 86.241 22.674 -41.273 1.00 36.00 61 GLU B O 1
ATOM 3208 N N . THR B 1 66 ? 86.926 21.592 -39.422 1.00 37.25 62 THR B N 1
ATOM 3209 C CA . THR B 1 66 ? 86.784 20.299 -40.081 1.00 32.22 62 THR B CA 1
ATOM 3210 C C . THR B 1 66 ? 85.318 19.990 -40.341 1.00 40.23 62 THR B C 1
ATOM 3211 O O . THR B 1 66 ? 84.955 19.540 -41.436 1.00 42.74 62 THR B O 1
ATOM 3215 N N . LEU B 1 67 ? 84.458 20.243 -39.34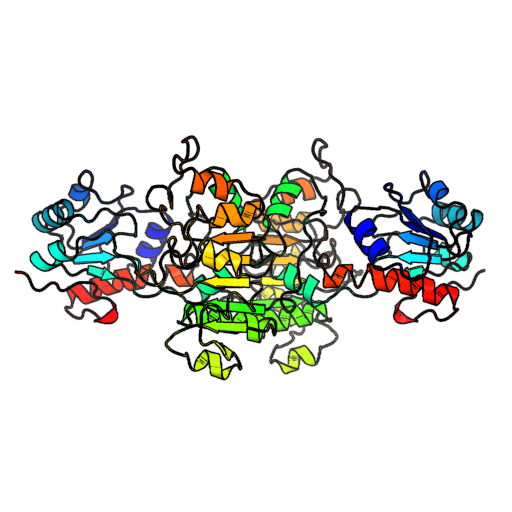8 1.00 37.20 63 LEU B N 1
ATOM 3216 C CA . LEU B 1 67 ? 83.022 20.092 -39.556 1.00 38.32 63 LEU B CA 1
ATOM 3217 C C . LEU B 1 67 ? 82.570 20.840 -40.797 1.00 34.92 63 LEU B C 1
ATOM 3218 O O . LEU B 1 67 ? 81.866 20.289 -41.655 1.00 31.65 63 LEU B O 1
ATOM 3223 N N . HIS B 1 68 ? 82.944 22.116 -40.895 1.00 36.84 64 HIS B N 1
ATOM 3224 C CA . HIS B 1 68 ? 82.524 22.914 -42.040 1.00 40.34 64 HIS B CA 1
ATOM 3225 C C . HIS B 1 68 ? 83.079 22.345 -43.342 1.00 41.89 64 HIS B C 1
ATOM 3226 O O . HIS B 1 68 ? 82.339 22.156 -44.318 1.00 39.08 64 HIS B O 1
ATOM 3233 N N . SER B 1 69 ? 84.386 22.056 -43.372 1.00 43.04 65 SER B N 1
ATOM 3234 C CA . SER B 1 69 ? 84.989 21.506 -44.585 1.00 44.05 65 SER B CA 1
ATOM 3235 C C . SER B 1 69 ? 84.240 20.280 -45.057 1.00 43.83 65 SER B C 1
ATOM 3236 O O . SER B 1 69 ? 84.259 19.965 -46.249 1.00 43.35 65 SER B O 1
ATOM 3239 N N . ASN B 1 70 ? 83.576 19.573 -44.143 1.00 46.30 66 ASN B N 1
ATOM 3240 C CA . ASN B 1 70 ? 82.934 18.312 -44.474 1.00 40.82 66 ASN B CA 1
ATOM 3241 C C . ASN B 1 70 ? 81.426 18.432 -44.630 1.00 35.83 66 ASN B C 1
ATOM 3242 O O . ASN B 1 70 ? 80.746 17.406 -44.731 1.00 38.76 66 ASN B O 1
ATOM 3247 N N . GLY B 1 71 ? 80.889 19.653 -44.667 1.00 37.58 67 GLY B N 1
ATOM 3248 C CA . GLY B 1 71 ? 79.505 19.869 -45.050 1.00 41.00 67 GLY B CA 1
ATOM 3249 C C . GLY B 1 71 ? 78.516 20.207 -43.942 1.00 40.54 67 GLY B C 1
ATOM 3250 O O . GLY B 1 71 ? 77.312 20.277 -44.217 1.00 33.96 67 GLY B O 1
ATOM 3251 N N . THR B 1 72 ? 78.976 20.422 -42.713 1.00 31.42 68 THR B N 1
ATOM 3252 C CA . THR B 1 72 ? 78.086 20.751 -41.605 1.00 33.41 68 THR B CA 1
ATOM 3253 C C . THR B 1 72 ? 77.704 22.227 -41.667 1.00 25.57 68 THR B C 1
ATOM 3254 O O . THR B 1 72 ? 78.574 23.096 -41.766 1.00 24.76 68 THR B O 1
ATOM 3258 N N . LYS B 1 73 ? 76.403 22.515 -41.576 1.00 28.01 69 LYS B N 1
ATOM 3259 C CA . LYS B 1 73 ? 75.912 23.888 -41.654 1.00 26.26 69 LYS B CA 1
ATOM 3260 C C . LYS B 1 73 ? 75.346 24.429 -40.354 1.00 28.31 69 LYS B C 1
ATOM 3261 O O . LYS B 1 73 ? 75.139 25.641 -40.251 1.00 27.37 69 LYS B O 1
ATOM 3267 N N . VAL B 1 74 ? 75.064 23.582 -39.374 1.00 24.87 70 VAL B N 1
ATOM 3268 C CA . VAL B 1 74 ? 74.414 24.061 -38.162 1.00 22.59 70 VAL B CA 1
ATOM 3269 C C . VAL B 1 74 ? 74.833 23.163 -37.005 1.00 18.74 70 VAL B C 1
ATOM 3270 O O . VAL B 1 74 ? 75.011 21.951 -37.168 1.00 24.24 70 VAL B O 1
ATOM 3274 N N . ILE B 1 75 ? 75.014 23.776 -35.841 1.00 20.94 71 ILE B N 1
ATOM 3275 C CA . ILE B 1 75 ? 75.363 23.086 -34.610 1.00 19.36 71 ILE B CA 1
ATOM 3276 C C . ILE B 1 75 ? 74.156 23.178 -33.693 1.00 21.32 71 ILE B C 1
ATOM 3277 O O . ILE B 1 75 ? 73.687 24.279 -33.378 1.00 21.12 71 ILE B O 1
ATOM 3282 N N . LEU B 1 76 ? 73.632 22.027 -33.296 1.00 20.78 72 LEU B N 1
ATOM 3283 C CA . LEU B 1 76 ? 72.496 21.957 -32.386 1.00 18.56 72 LEU B CA 1
ATOM 3284 C C . LEU B 1 76 ? 73.012 21.544 -31.015 1.00 21.38 72 LEU B C 1
ATOM 3285 O O . LEU B 1 76 ? 73.357 20.374 -30.800 1.00 24.66 72 LEU B O 1
ATOM 3290 N N . MET B 1 77 ? 73.081 22.501 -30.100 1.00 18.42 73 MET B N 1
ATOM 3291 C CA . MET B 1 77 ? 73.418 22.211 -28.712 1.00 22.20 73 MET B CA 1
ATOM 3292 C C . MET B 1 77 ? 72.163 21.722 -28.002 1.00 22.14 73 MET B C 1
ATOM 3293 O O . MET B 1 77 ? 71.204 22.480 -27.837 1.00 19.44 73 MET B O 1
ATOM 3298 N N . ARG B 1 78 ? 72.159 20.470 -27.557 1.00 19.39 74 ARG B N 1
ATOM 3299 C CA . ARG B 1 78 ? 70.989 19.993 -26.810 1.00 19.42 74 ARG B CA 1
ATOM 3300 C C . ARG B 1 78 ? 71.121 20.304 -25.320 1.00 24.65 74 ARG B C 1
ATOM 3301 O O . ARG B 1 78 ? 70.974 19.448 -24.455 1.00 25.45 74 ARG B O 1
ATOM 3309 N N . CYS B 1 79 ? 71.379 21.570 -25.021 1.00 29.66 75 CYS B N 1
ATOM 3310 C CA . CYS B 1 79 ? 71.685 22.043 -23.675 1.00 28.95 75 CYS B CA 1
ATOM 3311 C C . CYS B 1 79 ? 71.710 23.566 -23.713 1.00 34.45 75 CYS B C 1
ATOM 3312 O O . CYS B 1 79 ? 71.612 24.180 -24.779 1.00 28.61 75 CYS B O 1
ATOM 3315 N N . ALA B 1 80 ? 71.836 24.169 -22.529 1.00 31.22 76 ALA B N 1
ATOM 3316 C CA . ALA B 1 80 ? 71.889 25.620 -22.416 1.00 29.89 76 ALA B CA 1
ATOM 3317 C C . ALA B 1 80 ? 73.311 26.160 -22.494 1.00 32.16 76 ALA B C 1
ATOM 3318 O O . ALA B 1 80 ? 73.508 27.309 -22.907 1.00 37.51 76 ALA B O 1
ATOM 3320 N N . GLY B 1 81 ? 74.306 25.364 -22.105 1.00 35.85 77 GLY B N 1
ATOM 3321 C CA . GLY B 1 81 ? 75.670 25.832 -22.081 1.00 30.28 77 GLY B CA 1
ATOM 3322 C C . GLY B 1 81 ? 76.393 25.598 -23.383 1.00 38.70 77 GLY B C 1
ATOM 3323 O O . GLY B 1 81 ? 76.003 24.758 -24.193 1.00 40.02 77 GLY B O 1
ATOM 3324 N N . PHE B 1 82 ? 77.488 26.351 -23.571 1.00 34.83 78 PHE B N 1
ATOM 3325 C CA . PHE B 1 82 ? 78.257 26.256 -24.806 1.00 34.31 78 PHE B CA 1
ATOM 3326 C C . PHE B 1 82 ? 79.718 26.631 -24.590 1.00 43.66 78 PHE B C 1
ATOM 3327 O O . PHE B 1 82 ? 80.391 27.053 -25.540 1.00 36.23 78 PHE B O 1
ATOM 3335 N N . ASN B 1 83 ? 80.228 26.478 -23.361 1.00 39.49 79 ASN B N 1
ATOM 3336 C CA . ASN B 1 83 ? 81.551 27.006 -23.058 1.00 36.77 79 ASN B CA 1
ATOM 3337 C C . ASN B 1 83 ? 82.666 26.259 -23.771 1.00 39.69 79 ASN B C 1
ATOM 3338 O O . ASN B 1 83 ? 83.791 26.762 -23.793 1.00 46.24 79 ASN B O 1
ATOM 3343 N N . LYS B 1 84 ? 82.395 25.102 -24.374 1.00 34.90 80 LYS B N 1
ATOM 3344 C CA . LYS B 1 84 ? 83.403 24.416 -25.172 1.00 35.14 80 LYS B CA 1
ATOM 3345 C C . LYS B 1 84 ? 83.193 24.589 -26.679 1.00 32.83 80 LYS B C 1
ATOM 3346 O O . LYS B 1 84 ? 83.850 23.905 -27.469 1.00 37.23 80 LYS B O 1
ATOM 3352 N N . VAL B 1 85 ? 82.312 25.495 -27.093 1.00 28.38 81 VAL B N 1
ATOM 3353 C CA . VAL B 1 85 ? 82.065 25.770 -28.505 1.00 36.83 81 VAL B CA 1
ATOM 3354 C C . VAL B 1 85 ? 82.817 27.043 -28.893 1.00 35.51 81 VAL B C 1
ATOM 3355 O O . VAL B 1 85 ? 82.581 28.117 -28.326 1.00 32.43 81 VAL B O 1
ATOM 3359 N N . ASP B 1 86 ? 83.716 26.930 -29.862 1.00 33.09 82 ASP B N 1
ATOM 3360 C CA . ASP B 1 86 ? 84.433 28.099 -30.355 1.00 33.74 82 ASP B CA 1
ATOM 3361 C C . ASP B 1 86 ? 83.494 28.997 -31.163 1.00 32.71 82 ASP B C 1
ATOM 3362 O O . ASP B 1 86 ? 83.437 28.898 -32.395 1.00 31.05 82 ASP B O 1
ATOM 3367 N N . LEU B 1 87 ? 82.753 29.869 -30.478 1.00 31.60 83 LEU B N 1
ATOM 3368 C CA . LEU B 1 87 ? 81.747 30.688 -31.151 1.00 34.17 83 LEU B CA 1
ATOM 3369 C C . LEU B 1 87 ? 82.354 31.506 -32.280 1.00 40.76 83 LEU B C 1
ATOM 3370 O O . LEU B 1 87 ? 81.736 31.682 -33.336 1.00 36.50 83 LEU B O 1
ATOM 3375 N N . ASP B 1 88 ? 83.567 32.016 -32.074 1.00 41.99 84 ASP B N 1
ATOM 3376 C CA . ASP B 1 88 ? 84.182 32.867 -33.079 1.00 35.03 84 ASP B CA 1
ATOM 3377 C C . ASP B 1 88 ? 84.406 32.111 -34.380 1.00 39.53 84 ASP B C 1
ATOM 3378 O O . ASP B 1 88 ? 84.196 32.659 -35.468 1.00 41.56 84 ASP B O 1
ATOM 3383 N N . THR B 1 89 ? 84.835 30.850 -34.294 1.00 34.83 85 THR B N 1
ATOM 3384 C CA . THR B 1 89 ? 85.036 30.068 -35.511 1.00 32.81 85 THR B CA 1
ATOM 3385 C C . THR B 1 89 ? 83.708 29.735 -36.187 1.00 36.02 85 THR B C 1
ATOM 3386 O O . THR B 1 89 ? 83.624 29.700 -37.419 1.00 32.62 85 THR B O 1
ATOM 3390 N N . ALA B 1 90 ? 82.663 29.465 -35.397 1.00 38.43 86 ALA B N 1
ATOM 3391 C CA . ALA B 1 90 ? 81.333 29.273 -35.973 1.00 35.47 86 ALA B CA 1
ATOM 3392 C C . ALA B 1 90 ? 80.874 30.530 -36.700 1.00 30.21 86 ALA B C 1
ATOM 3393 O O . ALA B 1 90 ? 80.375 30.465 -37.831 1.00 28.04 86 ALA B O 1
ATOM 3395 N N . ASN B 1 91 ? 81.017 31.684 -36.044 1.00 31.00 87 ASN B N 1
ATOM 3396 C CA . ASN B 1 91 ? 80.702 32.964 -36.670 1.00 34.20 87 ASN B CA 1
ATOM 3397 C C . ASN B 1 91 ? 81.436 33.133 -37.991 1.00 41.52 87 ASN B C 1
ATOM 3398 O O . ASN B 1 91 ? 80.824 33.415 -39.029 1.00 39.18 87 ASN B O 1
ATOM 3403 N N . LYS B 1 92 ? 82.756 32.944 -37.973 1.00 41.82 88 LYS B N 1
ATOM 3404 C CA . LYS B 1 92 ? 83.547 33.195 -39.173 1.00 41.04 88 LYS B CA 1
ATOM 3405 C C . LYS B 1 92 ? 83.156 32.269 -40.311 1.00 39.14 88 LYS B C 1
ATOM 3406 O O . LYS B 1 92 ? 83.301 32.639 -41.482 1.00 47.12 88 LYS B O 1
ATOM 3412 N N . LEU B 1 93 ? 82.653 31.073 -40.007 1.00 37.45 89 LEU B N 1
ATOM 3413 C CA . LEU B 1 93 ? 82.255 30.138 -41.055 1.00 30.92 89 LEU B CA 1
ATOM 3414 C C . LEU B 1 93 ? 80.751 30.153 -41.315 1.00 34.83 89 LEU B C 1
ATOM 3415 O O . LEU B 1 93 ? 80.257 29.328 -42.092 1.00 31.38 89 LEU B O 1
ATOM 3420 N N . GLY B 1 94 ? 80.015 31.070 -40.684 1.00 33.77 90 GLY B N 1
ATOM 3421 C CA . GLY B 1 94 ? 78.589 31.192 -40.936 1.00 27.66 90 GLY B CA 1
ATOM 3422 C C . GLY B 1 94 ? 77.752 30.038 -40.428 1.00 34.42 90 GLY B C 1
ATOM 3423 O O . GLY B 1 94 ? 76.711 29.727 -41.020 1.00 33.17 90 GLY B O 1
ATOM 3424 N N . ILE B 1 95 ? 78.187 29.382 -39.355 1.00 32.16 91 ILE B N 1
ATOM 3425 C CA . ILE B 1 95 ? 77.491 28.230 -38.791 1.00 27.83 91 ILE B CA 1
ATOM 3426 C C . ILE B 1 95 ? 76.687 28.719 -37.590 1.00 24.09 91 ILE B C 1
ATOM 3427 O O . ILE B 1 95 ? 77.286 29.173 -36.601 1.00 27.53 91 ILE B O 1
ATOM 3432 N N . PRO B 1 96 ? 75.364 28.675 -37.635 1.00 22.75 92 PRO B N 1
ATOM 3433 C CA . PRO B 1 96 ? 74.592 29.058 -36.449 1.00 21.77 92 PRO B CA 1
ATOM 3434 C C . PRO B 1 96 ? 74.731 28.000 -35.360 1.00 24.95 92 PRO B C 1
ATOM 3435 O O . PRO B 1 96 ? 74.834 26.800 -35.636 1.00 21.53 92 PRO B O 1
ATOM 3439 N N . VAL B 1 97 ? 74.765 28.465 -34.115 1.00 25.50 93 VAL B N 1
ATOM 3440 C CA . VAL B 1 97 ? 74.792 27.607 -32.941 1.00 20.93 93 VAL B CA 1
ATOM 3441 C C . VAL B 1 97 ? 73.455 27.800 -32.240 1.00 24.52 93 VAL B C 1
ATOM 3442 O O . VAL B 1 97 ? 73.164 28.879 -31.711 1.00 24.45 93 VAL B O 1
ATOM 3446 N N . LEU B 1 98 ? 72.622 26.766 -32.265 1.00 19.75 94 LEU B N 1
ATOM 3447 C CA . LEU B 1 98 ? 71.270 26.840 -31.743 1.00 21.45 94 LEU B CA 1
ATOM 3448 C C . LEU B 1 98 ? 71.184 25.971 -30.498 1.00 25.15 94 LEU B C 1
ATOM 3449 O O . LEU B 1 98 ? 71.608 24.810 -30.513 1.00 25.91 94 LEU B O 1
ATOM 3454 N N . ARG B 1 99 ? 70.621 26.517 -29.436 1.00 21.69 95 ARG B N 1
ATOM 3455 C CA . ARG B 1 99 ? 70.650 25.832 -28.159 1.00 23.37 95 ARG B CA 1
ATOM 3456 C C . ARG B 1 99 ? 69.244 25.675 -27.597 1.00 24.46 95 ARG B C 1
ATOM 3457 O O . ARG B 1 99 ? 68.242 26.106 -28.184 1.00 21.30 95 ARG B O 1
ATOM 3465 N N . VAL B 1 100 ? 69.187 25.010 -26.447 1.00 23.98 96 VAL B N 1
ATOM 3466 C CA . VAL B 1 100 ? 67.998 24.973 -25.607 1.00 27.82 96 VAL B CA 1
ATOM 3467 C C . VAL B 1 100 ? 68.242 25.948 -24.452 1.00 30.93 96 VAL B C 1
ATOM 3468 O O . VAL B 1 100 ? 69.060 25.649 -23.567 1.00 30.69 96 VAL B O 1
ATOM 3472 N N . PRO B 1 101 ? 67.620 27.131 -24.454 1.00 32.12 97 PRO B N 1
ATOM 3473 C CA . PRO B 1 101 ? 68.082 28.200 -23.547 1.00 38.09 97 PRO B CA 1
ATOM 3474 C C . PRO B 1 101 ? 67.712 27.997 -22.084 1.00 39.24 97 PRO B C 1
ATOM 3475 O O . PRO B 1 101 ? 68.365 28.596 -21.220 1.00 47.50 97 PRO B O 1
ATOM 3479 N N . ALA B 1 102 ? 66.712 27.178 -21.771 1.00 38.44 98 ALA B N 1
ATOM 3480 C CA . ALA B 1 102 ? 66.296 26.997 -20.388 1.00 44.02 98 ALA B CA 1
ATOM 3481 C C . ALA B 1 102 ? 65.750 25.585 -20.187 1.00 40.90 98 ALA B C 1
ATOM 3482 O O . ALA B 1 102 ? 65.029 25.067 -21.046 1.00 39.13 98 ALA B O 1
ATOM 3484 N N . TYR B 1 103 ? 66.078 24.971 -19.050 1.00 37.14 99 TYR B N 1
ATOM 3485 C CA . TYR B 1 103 ? 65.471 23.684 -18.714 1.00 37.66 99 TYR B CA 1
ATOM 3486 C C . TYR B 1 103 ? 64.220 23.894 -17.871 1.00 34.98 99 TYR B C 1
ATOM 3487 O O . TYR B 1 103 ? 64.044 24.934 -17.225 1.00 32.95 99 TYR B O 1
ATOM 3496 N N . SER B 1 104 ? 63.338 22.890 -17.898 1.00 34.26 100 SER B N 1
ATOM 3497 C CA . SER B 1 104 ? 62.146 22.872 -17.058 1.00 35.40 100 SER B CA 1
ATOM 3498 C C . SER B 1 104 ? 62.492 23.374 -15.664 1.00 28.25 100 SER B C 1
ATOM 3499 O O . SER B 1 104 ? 63.288 22.742 -14.960 1.00 31.16 100 SER B O 1
ATOM 3502 N N . PRO B 1 105 ? 61.948 24.512 -15.236 1.00 26.13 101 PRO B N 1
ATOM 3503 C CA . PRO B 1 105 ? 62.297 25.006 -13.897 1.00 26.43 101 PRO B CA 1
ATOM 3504 C C . PRO B 1 105 ? 61.750 24.127 -12.781 1.00 26.80 101 PRO B C 1
ATOM 3505 O O . PRO B 1 105 ? 62.341 24.088 -11.695 1.00 24.88 101 PRO B O 1
ATOM 3509 N N . ASN B 1 106 ? 60.656 23.404 -13.015 1.00 24.38 102 ASN B N 1
ATOM 3510 C CA . ASN B 1 106 ? 60.207 22.424 -12.034 1.00 26.25 102 ASN B CA 1
ATOM 3511 C C . ASN B 1 106 ? 61.246 21.329 -11.840 1.00 24.74 102 ASN B C 1
ATOM 3512 O O . ASN B 1 106 ? 61.565 20.953 -10.707 1.00 22.99 102 ASN B O 1
ATOM 3517 N N . ALA B 1 107 ? 61.783 20.795 -12.939 1.00 20.33 103 ALA B N 1
ATOM 3518 C CA . ALA B 1 107 ? 62.716 19.682 -12.814 1.00 22.97 103 ALA B CA 1
ATOM 3519 C C . ALA B 1 107 ? 63.925 20.088 -11.988 1.00 20.80 103 ALA B C 1
ATOM 3520 O O . ALA B 1 107 ? 64.322 19.379 -11.056 1.00 22.04 103 ALA B O 1
ATOM 3522 N N . VAL B 1 108 ? 64.512 21.247 -12.295 1.00 22.49 104 VAL B N 1
ATOM 3523 C CA . VAL B 1 108 ? 65.758 21.615 -11.630 1.00 17.52 104 VAL B CA 1
ATOM 3524 C C . VAL B 1 108 ? 65.501 22.083 -10.203 1.00 18.42 104 VAL B C 1
ATOM 3525 O O . VAL B 1 108 ? 66.260 21.747 -9.294 1.00 18.00 104 VAL B O 1
ATOM 3529 N N . SER B 1 109 ? 64.443 22.871 -9.972 1.00 18.62 105 SER B N 1
ATOM 3530 C CA . SER B 1 109 ? 64.166 23.309 -8.603 1.00 18.92 105 SER B CA 1
ATOM 3531 C C . SER B 1 109 ? 63.833 22.116 -7.713 1.00 21.21 105 SER B C 1
ATOM 3532 O O . SER B 1 109 ? 64.251 22.060 -6.550 1.00 20.95 105 SER B O 1
ATOM 3535 N N . GLU B 1 110 ? 63.101 21.141 -8.256 1.00 19.88 106 GLU B N 1
ATOM 3536 C CA . GLU B 1 110 ? 62.780 19.946 -7.493 1.00 20.79 106 GLU B CA 1
ATOM 3537 C C . GLU B 1 110 ? 64.009 19.071 -7.255 1.00 23.83 106 GLU B C 1
ATOM 3538 O O . GLU B 1 110 ? 64.104 18.412 -6.209 1.00 20.72 106 GLU B O 1
ATOM 3544 N N . TYR B 1 111 ? 64.979 19.069 -8.176 1.00 19.87 107 TYR B N 1
ATOM 3545 C CA . TYR B 1 111 ? 66.199 18.328 -7.884 1.00 16.56 107 TYR B CA 1
ATOM 3546 C C . TYR B 1 111 ? 66.965 18.977 -6.738 1.00 18.83 107 TYR B C 1
ATOM 3547 O O . TYR B 1 111 ? 67.491 18.284 -5.857 1.00 16.37 107 TYR B O 1
ATOM 3556 N N . ALA B 1 112 ? 67.029 20.311 -6.727 1.00 17.95 108 ALA B N 1
ATOM 3557 C CA . ALA B 1 112 ? 67.651 21.002 -5.609 1.00 18.29 108 ALA B CA 1
ATOM 3558 C C . ALA B 1 112 ? 66.957 20.644 -4.298 1.00 21.03 108 ALA B C 1
ATOM 3559 O O . ALA B 1 112 ? 67.614 20.435 -3.270 1.00 20.54 108 ALA B O 1
ATOM 3561 N N . LEU B 1 113 ? 65.624 20.564 -4.318 1.00 20.40 109 LEU B N 1
ATOM 3562 C CA . LEU B 1 113 ? 64.892 20.164 -3.124 1.00 21.78 109 LEU B CA 1
ATOM 3563 C C . LEU B 1 113 ? 65.226 18.726 -2.731 1.00 21.42 109 LEU B C 1
ATOM 3564 O O . LEU B 1 113 ? 65.320 18.413 -1.536 1.00 22.18 109 LEU B O 1
ATOM 3569 N N . SER B 1 114 ? 65.402 17.833 -3.717 1.00 19.23 110 SER B N 1
ATOM 3570 C CA A SER B 1 114 ? 65.763 16.449 -3.406 0.64 20.44 110 SER B CA 1
ATOM 3571 C CA B SER B 1 114 ? 65.744 16.455 -3.376 0.36 20.36 110 SER B CA 1
ATOM 3572 C C . SER B 1 114 ? 67.122 16.369 -2.730 1.00 19.19 110 SER B C 1
ATOM 3573 O O . SER B 1 114 ? 67.340 15.510 -1.869 1.00 21.36 110 SER B O 1
ATOM 3578 N N . LEU B 1 115 ? 68.053 17.245 -3.114 1.00 19.15 111 LEU B N 1
ATOM 3579 C CA . LEU B 1 115 ? 69.343 17.280 -2.430 1.00 20.37 111 LEU B CA 1
ATOM 3580 C C . LEU B 1 115 ? 69.193 17.772 -0.993 1.00 18.83 111 LEU B C 1
ATOM 3581 O O . LEU B 1 115 ? 69.843 17.253 -0.082 1.00 17.85 111 LEU B O 1
ATOM 3586 N N . ILE B 1 116 ? 68.372 18.795 -0.772 1.00 18.38 112 ILE B N 1
ATOM 3587 C CA . ILE B 1 116 ? 68.144 19.258 0.594 1.00 17.70 112 ILE B CA 1
ATOM 3588 C C . ILE B 1 116 ? 67.547 18.132 1.431 1.00 20.84 112 ILE B C 1
ATOM 3589 O O . ILE B 1 116 ? 68.025 17.826 2.528 1.00 18.57 112 ILE B O 1
ATOM 3594 N N A MET B 1 117 ? 66.484 17.504 0.919 0.59 19.20 113 MET B N 1
ATOM 3595 N N B MET B 1 117 ? 66.515 17.469 0.909 0.41 19.21 113 MET B N 1
ATOM 3596 C CA A MET B 1 117 ? 65.827 16.436 1.664 0.59 19.31 113 MET B CA 1
ATOM 3597 C CA B MET B 1 117 ? 65.841 16.456 1.712 0.41 19.32 113 MET B CA 1
ATOM 3598 C C A MET B 1 117 ? 66.797 15.301 1.958 0.59 20.53 113 MET B C 1
ATOM 3599 C C B MET B 1 117 ? 66.708 15.216 1.909 0.41 20.48 113 MET B C 1
ATOM 3600 O O A MET B 1 117 ? 66.826 14.771 3.072 0.59 19.67 113 MET B O 1
ATOM 3601 O O B MET B 1 117 ? 66.561 14.517 2.915 0.41 19.63 113 MET B O 1
ATOM 3610 N N . ALA B 1 118 ? 67.616 14.930 0.972 1.00 20.41 114 ALA B N 1
ATOM 3611 C CA . ALA B 1 118 ? 68.551 13.835 1.169 1.00 18.77 114 ALA B CA 1
ATOM 3612 C C . ALA B 1 118 ? 69.550 14.171 2.262 1.00 19.98 114 ALA B C 1
ATOM 3613 O O . ALA B 1 118 ? 69.786 13.364 3.163 1.00 17.88 114 ALA B O 1
ATOM 3615 N N . LEU B 1 119 ? 70.151 15.362 2.197 1.00 19.27 115 LEU B N 1
ATOM 3616 C CA . LEU B 1 119 ? 71.121 15.756 3.223 1.00 18.11 115 LEU B CA 1
ATOM 3617 C C . LEU B 1 119 ? 70.461 15.967 4.579 1.00 18.65 115 LEU B C 1
ATOM 3618 O O . LEU B 1 119 ? 71.106 15.792 5.613 1.00 22.28 115 LEU B O 1
ATOM 3623 N N . ASN B 1 120 ? 69.195 16.369 4.591 1.00 18.57 116 ASN B N 1
ATOM 3624 C CA . ASN B 1 120 ? 68.446 16.586 5.819 1.00 19.24 116 ASN B CA 1
ATOM 3625 C C . ASN B 1 120 ? 68.057 15.243 6.449 1.00 22.05 116 ASN B C 1
ATOM 3626 O O . ASN B 1 120 ? 68.576 14.877 7.507 1.00 21.79 116 ASN B O 1
ATOM 3631 N N . ARG B 1 121 ? 67.187 14.483 5.796 1.00 16.57 117 ARG B N 1
ATOM 3632 C CA . ARG B 1 121 ? 66.663 13.250 6.371 1.00 21.54 117 ARG B CA 1
ATOM 3633 C C . ARG B 1 121 ? 67.548 12.034 6.103 1.00 24.62 117 ARG B C 1
ATOM 3634 O O . ARG B 1 121 ? 67.301 10.968 6.681 1.00 22.52 117 ARG B O 1
ATOM 3642 N N . LYS B 1 122 ? 68.548 12.163 5.226 1.00 25.46 118 LYS B N 1
ATOM 3643 C CA . LYS B 1 122 ? 69.603 11.155 5.047 1.00 23.97 118 LYS B CA 1
ATOM 3644 C C . LYS B 1 122 ? 69.063 9.806 4.572 1.00 22.95 118 LYS B C 1
ATOM 3645 O O . LYS B 1 122 ? 69.502 8.746 5.025 1.00 20.71 118 LYS B O 1
ATOM 3651 N N . THR B 1 123 ? 68.120 9.839 3.630 1.00 23.44 119 THR B N 1
ATOM 3652 C CA . THR B 1 123 ? 67.577 8.593 3.093 1.00 23.52 119 THR B CA 1
ATOM 3653 C C . THR B 1 123 ? 68.651 7.742 2.426 1.00 26.31 119 THR B C 1
ATOM 3654 O O . THR B 1 123 ? 68.574 6.509 2.474 1.00 24.27 119 THR B O 1
ATOM 3658 N N . HIS B 1 124 ? 69.644 8.368 1.780 1.00 20.91 120 HIS B N 1
ATOM 3659 C CA . HIS B 1 124 ? 70.712 7.600 1.139 1.00 24.30 120 HIS B CA 1
ATOM 3660 C C . HIS B 1 124 ? 71.605 6.912 2.170 1.00 22.65 120 HIS B C 1
ATOM 3661 O O . HIS B 1 124 ? 72.054 5.781 1.955 1.00 27.47 120 HIS B O 1
ATOM 3668 N N . LYS B 1 125 ? 71.868 7.576 3.296 1.00 22.92 121 LYS B N 1
ATOM 3669 C CA . LYS B 1 125 ? 72.630 6.953 4.377 1.00 27.14 121 LYS B CA 1
ATOM 3670 C C . LYS B 1 125 ? 71.859 5.791 5.002 1.00 23.53 121 LYS B C 1
ATOM 3671 O O . LYS B 1 125 ? 72.441 4.743 5.316 1.00 22.63 121 LYS B O 1
ATOM 3677 N N . ALA B 1 126 ? 70.547 5.951 5.177 1.00 20.97 122 ALA B N 1
ATOM 3678 C CA . ALA B 1 126 ? 69.740 4.863 5.724 1.00 25.36 122 ALA B CA 1
ATOM 3679 C C . ALA B 1 126 ? 69.653 3.702 4.741 1.00 24.20 122 ALA B C 1
ATOM 3680 O O . ALA B 1 126 ? 69.668 2.535 5.143 1.00 21.33 122 ALA B O 1
ATOM 3682 N N . HIS B 1 127 ? 69.565 4.008 3.446 1.00 19.07 123 HIS B N 1
ATOM 3683 C CA . HIS B 1 127 ? 69.524 2.960 2.435 1.00 28.46 123 HIS B CA 1
ATOM 3684 C C . HIS B 1 127 ? 70.795 2.116 2.467 1.00 23.84 123 HIS B C 1
ATOM 3685 O O . HIS B 1 127 ? 70.734 0.883 2.440 1.00 24.79 123 HIS B O 1
ATOM 3692 N N . ASP B 1 128 ? 71.959 2.765 2.534 1.00 23.08 124 ASP B N 1
ATOM 3693 C CA . ASP B 1 128 ? 73.209 2.013 2.606 1.00 26.78 124 ASP B CA 1
ATOM 3694 C C . ASP B 1 128 ? 73.308 1.194 3.892 1.00 24.51 124 ASP B C 1
ATOM 3695 O O . ASP B 1 128 ? 73.794 0.062 3.871 1.00 27.24 124 ASP B O 1
ATOM 3700 N N . ARG B 1 129 ? 72.869 1.739 5.024 1.00 20.67 125 ARG B N 1
ATOM 3701 C CA . ARG B 1 129 ? 72.925 0.952 6.256 1.00 20.09 125 ARG B CA 1
ATOM 3702 C C . ARG B 1 129 ? 72.027 -0.272 6.166 1.00 22.15 125 ARG B C 1
ATOM 3703 O O . ARG B 1 129 ? 72.442 -1.393 6.499 1.00 21.86 125 ARG B O 1
ATOM 3711 N N . VAL B 1 130 ? 70.782 -0.072 5.727 1.00 18.48 126 VAL B N 1
ATOM 3712 C CA . VAL B 1 130 ? 69.818 -1.160 5.731 1.00 20.97 126 VAL B CA 1
ATOM 3713 C C . VAL B 1 130 ? 70.225 -2.248 4.735 1.00 26.45 126 VAL B C 1
ATOM 3714 O O . VAL B 1 130 ? 70.022 -3.443 4.992 1.00 17.49 126 VAL B O 1
ATOM 3718 N N . ARG B 1 131 ? 70.836 -1.874 3.609 1.00 20.32 127 ARG B N 1
ATOM 3719 C CA . ARG B 1 131 ? 71.346 -2.892 2.695 1.00 28.23 127 ARG B CA 1
ATOM 3720 C C . ARG B 1 131 ? 72.443 -3.741 3.321 1.00 30.05 127 ARG B C 1
ATOM 3721 O O . ARG B 1 131 ? 72.698 -4.844 2.836 1.00 24.75 127 ARG B O 1
ATOM 3729 N N . ASP B 1 132 ? 73.106 -3.252 4.371 1.00 25.69 128 ASP B N 1
ATOM 3730 C CA . ASP B 1 132 ? 74.026 -4.062 5.159 1.00 24.43 128 ASP B CA 1
ATOM 3731 C C . ASP B 1 132 ? 73.367 -4.660 6.396 1.00 26.50 128 ASP B C 1
ATOM 3732 O O . ASP B 1 132 ? 74.070 -5.078 7.325 1.00 25.18 128 ASP B O 1
ATOM 3737 N N . ALA B 1 133 ? 72.032 -4.705 6.436 1.00 23.75 129 ALA B N 1
ATOM 3738 C CA . ALA B 1 133 ? 71.311 -5.202 7.606 1.00 20.20 129 ALA B CA 1
ATOM 3739 C C . ALA B 1 133 ? 71.656 -4.400 8.862 1.00 17.44 129 ALA B C 1
ATOM 3740 O O . ALA B 1 133 ? 71.614 -4.920 9.984 1.00 18.05 129 ALA B O 1
ATOM 3742 N N . ASN B 1 134 ? 72.004 -3.131 8.695 1.00 17.00 130 ASN B N 1
ATOM 3743 C CA . ASN B 1 134 ? 72.257 -2.237 9.827 1.00 21.59 130 ASN B CA 1
ATOM 3744 C C . ASN B 1 134 ? 71.044 -1.322 9.958 1.00 20.25 130 ASN B C 1
ATOM 3745 O O . ASN B 1 134 ? 70.868 -0.384 9.171 1.00 18.16 130 ASN B O 1
ATOM 3750 N N . PHE B 1 135 ? 70.198 -1.607 10.942 1.00 19.10 131 PHE B N 1
ATOM 3751 C CA . PHE B 1 135 ? 68.980 -0.846 11.164 1.00 18.08 131 PHE B CA 1
ATOM 3752 C C . PHE B 1 135 ? 69.154 0.206 12.254 1.00 21.48 131 PHE B C 1
ATOM 3753 O O . PHE B 1 135 ? 68.163 0.757 12.742 1.00 20.45 131 PHE B O 1
ATOM 3761 N N . GLU B 1 136 ? 70.391 0.503 12.633 1.00 19.74 132 GLU B N 1
ATOM 3762 C CA . GLU B 1 136 ? 70.651 1.587 13.573 1.00 21.55 132 GLU B CA 1
ATOM 3763 C C . GLU B 1 136 ? 70.371 2.941 12.921 1.00 23.70 132 GLU B C 1
ATOM 3764 O O . GLU B 1 136 ? 70.698 3.164 11.751 1.00 24.97 132 GLU B O 1
ATOM 3770 N N . ILE B 1 137 ? 69.753 3.854 13.671 1.00 18.99 133 ILE B N 1
ATOM 3771 C CA . ILE B 1 137 ? 69.426 5.168 13.127 1.00 20.08 133 ILE B CA 1
ATOM 3772 C C . ILE B 1 137 ? 70.188 6.288 13.792 1.00 20.38 133 ILE B C 1
ATOM 3773 O O . ILE B 1 137 ? 69.987 7.455 13.421 1.00 23.63 133 ILE B O 1
ATOM 3778 N N . ASN B 1 138 ? 71.050 5.993 14.761 1.00 21.41 134 ASN B N 1
ATOM 3779 C CA . ASN B 1 138 ? 71.871 7.050 15.334 1.00 23.02 134 ASN B CA 1
ATOM 3780 C C . ASN B 1 138 ? 72.680 7.722 14.228 1.00 25.33 134 ASN B C 1
ATOM 3781 O O . ASN B 1 138 ? 73.247 7.053 13.361 1.00 25.13 134 ASN B O 1
ATOM 3786 N N . GLY B 1 139 ? 72.730 9.054 14.251 1.00 26.21 135 GLY B N 1
ATOM 3787 C CA . GLY B 1 139 ? 73.417 9.803 13.211 1.00 19.47 135 GLY B CA 1
ATOM 3788 C C . GLY B 1 139 ? 72.530 10.293 12.084 1.00 32.01 135 GLY B C 1
ATOM 3789 O O . GLY B 1 139 ? 73.029 10.947 11.158 1.00 28.70 135 GLY B O 1
ATOM 3790 N N . MET B 1 140 ? 71.229 10.022 12.131 1.00 20.04 136 MET B N 1
ATOM 3791 C CA . MET B 1 140 ? 70.339 10.434 11.056 1.00 26.92 136 MET B CA 1
ATOM 3792 C C . MET B 1 140 ? 69.282 11.443 11.513 1.00 25.65 136 MET B C 1
ATOM 3793 O O . MET B 1 140 ? 68.216 11.562 10.904 1.00 24.21 136 MET B O 1
ATOM 3798 N N . GLU B 1 141 ? 69.580 12.207 12.559 1.00 20.83 137 GLU B N 1
ATOM 3799 C CA . GLU B 1 141 ? 68.651 13.236 13.008 1.00 27.30 137 GLU B CA 1
ATOM 3800 C C . GLU B 1 141 ? 68.498 14.317 11.943 1.00 24.21 137 GLU B C 1
ATOM 3801 O O . GLU B 1 141 ? 69.486 14.871 11.457 1.00 24.03 137 GLU B O 1
ATOM 3807 N N . GLY B 1 142 ? 67.253 14.614 11.573 1.00 20.87 138 GLY B N 1
ATOM 3808 C CA . GLY B 1 142 ? 66.961 15.649 10.611 1.00 22.48 138 GLY B CA 1
ATOM 3809 C C . GLY B 1 142 ? 66.422 16.912 11.260 1.00 23.08 138 GLY B C 1
ATOM 3810 O O . GLY B 1 142 ? 66.505 17.116 12.473 1.00 20.07 138 GLY B O 1
ATOM 3811 N N . PHE B 1 143 ? 65.865 17.774 10.419 1.00 17.75 139 PHE B N 1
ATOM 3812 C CA . PHE B 1 143 ? 65.152 18.952 10.878 1.00 19.68 139 PHE B CA 1
ATOM 3813 C C . PHE B 1 143 ? 63.818 19.048 10.147 1.00 19.65 139 PHE B C 1
ATOM 3814 O O . PHE B 1 143 ? 63.676 18.584 9.012 1.00 20.34 139 PHE B O 1
ATOM 3822 N N . ASN B 1 144 ? 62.820 19.598 10.833 1.00 20.11 140 ASN B N 1
ATOM 3823 C CA . ASN B 1 144 ? 61.592 19.999 10.162 1.00 24.45 140 ASN B CA 1
ATOM 3824 C C . ASN B 1 144 ? 61.913 21.134 9.202 1.00 23.65 140 ASN B C 1
ATOM 3825 O O . ASN B 1 144 ? 62.645 22.063 9.555 1.00 23.85 140 ASN B O 1
ATOM 3830 N N . MET B 1 145 ? 61.371 21.059 7.985 1.00 17.36 141 MET B N 1
ATOM 3831 C CA . MET B 1 145 ? 61.733 22.046 6.968 1.00 24.01 141 MET B CA 1
ATOM 3832 C C . MET B 1 145 ? 61.489 23.476 7.448 1.00 25.81 141 MET B C 1
ATOM 3833 O O . MET B 1 145 ? 62.298 24.374 7.179 1.00 20.93 141 MET B O 1
ATOM 3838 N N . VAL B 1 146 ? 60.391 23.707 8.175 1.00 22.40 142 VAL B N 1
ATOM 3839 C CA . VAL B 1 146 ? 60.029 25.064 8.579 1.00 20.03 142 VAL B CA 1
ATOM 3840 C C . VAL B 1 146 ? 60.957 25.636 9.636 1.00 25.60 142 VAL B C 1
ATOM 3841 O O . VAL B 1 146 ? 60.908 26.843 9.892 1.00 24.48 142 VAL B O 1
ATOM 3845 N N . SER B 1 147 ? 61.836 24.817 10.223 1.00 24.75 143 SER B N 1
ATOM 3846 C CA A SER B 1 147 ? 62.724 25.303 11.272 0.58 27.43 143 SER B CA 1
ATOM 3847 C CA B SER B 1 147 ? 62.750 25.267 11.268 0.42 27.41 143 SER B CA 1
ATOM 3848 C C . SER B 1 147 ? 63.931 26.073 10.742 1.00 27.74 143 SER B C 1
ATOM 3849 O O . SER B 1 147 ? 64.661 26.661 11.544 1.00 25.89 143 SER B O 1
ATOM 3854 N N . LYS B 1 148 ? 64.159 26.095 9.430 1.00 24.65 144 LYS B N 1
ATOM 3855 C CA . LYS B 1 148 ? 65.342 26.729 8.859 1.00 21.57 144 LYS B CA 1
ATOM 3856 C C . LYS B 1 148 ? 64.978 27.967 8.048 1.00 23.00 144 LYS B C 1
ATOM 3857 O O . LYS B 1 148 ? 63.871 28.077 7.517 1.00 25.66 144 LYS B O 1
ATOM 3863 N N . VAL B 1 149 ? 65.928 28.890 7.944 1.00 23.48 145 VAL B N 1
ATOM 3864 C CA . VAL B 1 149 ? 65.833 30.012 7.009 1.00 24.26 145 VAL B CA 1
ATOM 3865 C C . VAL B 1 149 ? 66.577 29.653 5.724 1.00 20.11 145 VAL B C 1
ATOM 3866 O O . VAL B 1 149 ? 67.750 29.273 5.769 1.00 22.19 145 VAL B O 1
ATOM 3870 N N . TYR B 1 150 ? 65.913 29.812 4.579 1.00 21.59 146 TYR B N 1
ATOM 3871 C CA . TYR B 1 150 ? 66.490 29.507 3.276 1.00 21.22 146 TYR B CA 1
ATOM 3872 C C . TYR B 1 150 ? 66.872 30.800 2.561 1.00 26.49 146 TYR B C 1
ATOM 3873 O O . TYR B 1 150 ? 66.088 31.755 2.537 1.00 28.27 146 TYR B O 1
ATOM 3882 N N . GLY B 1 151 ? 68.077 30.833 1.999 1.00 22.51 147 GLY B N 1
ATOM 3883 C CA . GLY B 1 151 ? 68.494 31.888 1.090 1.00 24.48 147 GLY B CA 1
ATOM 3884 C C . GLY B 1 151 ? 68.596 31.358 -0.333 1.00 25.63 147 GLY B C 1
ATOM 3885 O O . GLY B 1 151 ? 69.283 30.369 -0.587 1.00 24.66 147 GLY B O 1
ATOM 3886 N N . ILE B 1 152 ? 67.902 32.028 -1.245 1.00 20.98 148 ILE B N 1
ATOM 3887 C CA . ILE B 1 152 ? 67.932 31.709 -2.668 1.00 23.92 148 ILE B CA 1
ATOM 3888 C C . ILE B 1 152 ? 68.756 32.782 -3.370 1.00 27.33 148 ILE B C 1
ATOM 3889 O O . ILE B 1 152 ? 68.360 33.954 -3.418 1.00 22.31 148 ILE B O 1
ATOM 3894 N N . VAL B 1 153 ? 69.886 32.393 -3.947 1.00 22.94 149 VAL B N 1
ATOM 3895 C CA . VAL B 1 153 ? 70.785 33.342 -4.590 1.00 24.25 149 VAL B CA 1
ATOM 3896 C C . VAL B 1 153 ? 70.541 33.251 -6.093 1.00 28.93 149 VAL B C 1
ATOM 3897 O O . VAL B 1 153 ? 70.996 32.311 -6.752 1.00 23.89 149 VAL B O 1
ATOM 3901 N N . GLY B 1 154 ? 69.815 34.236 -6.635 1.00 25.09 150 GLY B N 1
ATOM 3902 C CA . GLY B 1 154 ? 69.401 34.230 -8.025 1.00 25.05 150 GLY B CA 1
ATOM 3903 C C . GLY B 1 154 ? 67.947 33.814 -8.136 1.00 31.14 150 GLY B C 1
ATOM 3904 O O . GLY B 1 154 ? 67.601 32.702 -7.725 1.00 24.00 150 GLY B O 1
ATOM 3905 N N . THR B 1 155 ? 67.082 34.677 -8.676 1.00 22.83 151 THR B N 1
ATOM 3906 C CA . THR B 1 155 ? 65.658 34.381 -8.761 1.00 22.94 151 THR B CA 1
ATOM 3907 C C . THR B 1 155 ? 65.157 34.440 -10.203 1.00 27.61 151 THR B C 1
ATOM 3908 O O . THR B 1 155 ? 64.088 34.977 -10.494 1.00 29.31 151 THR B O 1
ATOM 3912 N N . GLY B 1 156 ? 65.860 33.723 -11.052 1.00 22.89 152 GLY B N 1
ATOM 3913 C CA . GLY B 1 156 ? 65.313 33.467 -12.379 1.00 25.23 152 GLY B CA 1
ATOM 3914 C C . GLY B 1 156 ? 64.247 32.401 -12.202 1.00 25.46 152 GLY B C 1
ATOM 3915 O O . GLY B 1 156 ? 63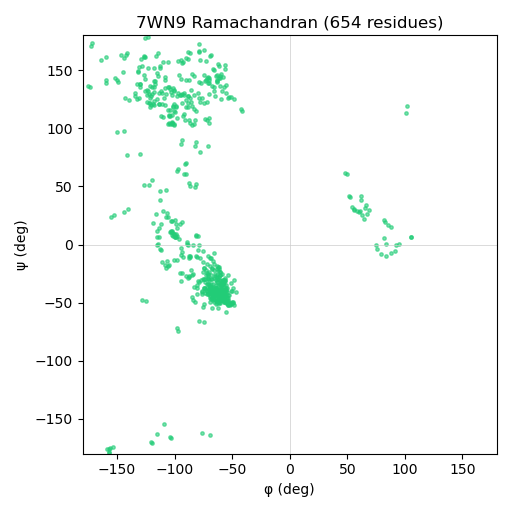.842 32.164 -11.070 1.00 23.88 152 GLY B O 1
ATOM 3916 N N . ASN B 1 157 ? 63.847 31.736 -13.264 1.00 21.59 153 ASN B N 1
ATOM 3917 C CA . ASN B 1 157 ? 62.704 30.791 -13.190 1.00 29.00 153 ASN B CA 1
ATOM 3918 C C . ASN B 1 157 ? 62.956 29.633 -12.212 1.00 25.69 153 ASN B C 1
ATOM 3919 O O . ASN B 1 157 ? 62.036 29.285 -11.484 1.00 27.71 153 ASN B O 1
ATOM 3924 N N . ILE B 1 158 ? 64.164 29.088 -12.211 1.00 21.97 154 ILE B N 1
ATOM 3925 C CA . ILE B 1 158 ? 64.464 27.967 -11.320 1.00 27.97 154 ILE B CA 1
ATOM 3926 C C . ILE B 1 158 ? 64.436 28.415 -9.857 1.00 23.95 154 ILE B C 1
ATOM 3927 O O . ILE B 1 158 ? 63.728 27.834 -9.027 1.00 21.46 154 ILE B O 1
ATOM 3932 N N . GLY B 1 159 ? 65.214 29.445 -9.514 1.00 20.50 155 GLY B N 1
ATOM 3933 C CA . GLY B 1 159 ? 65.207 29.931 -8.146 1.00 18.93 155 GLY B CA 1
ATOM 3934 C C . GLY B 1 159 ? 63.817 30.326 -7.679 1.00 27.99 155 GLY B C 1
ATOM 3935 O O . GLY B 1 159 ? 63.448 30.093 -6.523 1.00 23.00 155 GLY B O 1
ATOM 3936 N N . GLU B 1 160 ? 63.036 30.943 -8.570 1.00 25.41 156 GLU B N 1
ATOM 3937 C CA . GLU B 1 160 ? 61.658 31.293 -8.248 1.00 26.19 156 GLU B CA 1
ATOM 3938 C C . GLU B 1 160 ? 60.857 30.058 -7.866 1.00 20.94 156 GLU B C 1
ATOM 3939 O O . GLU B 1 160 ? 60.114 30.079 -6.880 1.00 24.11 156 GLU B O 1
ATOM 3945 N N . GLN B 1 161 ? 60.957 28.980 -8.659 1.00 26.42 157 GLN B N 1
ATOM 3946 C CA . GLN B 1 161 ? 60.173 27.780 -8.353 1.00 26.57 157 GLN B CA 1
ATOM 3947 C C . GLN B 1 161 ? 60.595 27.158 -7.022 1.00 22.74 157 GLN B C 1
ATOM 3948 O O . GLN B 1 161 ? 59.760 26.601 -6.305 1.00 26.09 157 GLN B O 1
ATOM 3954 N N . LEU B 1 162 ? 61.886 27.214 -6.684 1.00 25.22 158 LEU B N 1
ATOM 3955 C CA . LEU B 1 162 ? 62.309 26.737 -5.366 1.00 24.87 158 LEU B CA 1
ATOM 3956 C C . LEU B 1 162 ? 61.754 27.623 -4.254 1.00 28.34 158 LEU B C 1
ATOM 3957 O O . LEU B 1 162 ? 61.297 27.116 -3.221 1.00 22.79 158 LEU B O 1
ATOM 3962 N N . CYS B 1 163 ? 61.795 28.951 -4.441 1.00 24.23 159 CYS B N 1
ATOM 3963 C CA . CYS B 1 163 ? 61.155 29.862 -3.491 1.00 24.16 159 CYS B CA 1
ATOM 3964 C C . CYS B 1 163 ? 59.724 29.428 -3.199 1.00 22.66 159 CYS B C 1
ATOM 3965 O O . CYS B 1 163 ? 59.322 29.307 -2.038 1.00 23.46 159 CYS B O 1
ATOM 3968 N N . ARG B 1 164 ? 58.946 29.166 -4.256 1.00 22.57 160 ARG B N 1
ATOM 3969 C CA . ARG B 1 164 ? 57.535 28.839 -4.088 1.00 29.65 160 ARG B CA 1
ATOM 3970 C C . ARG B 1 164 ? 57.361 27.540 -3.312 1.00 31.22 160 ARG B C 1
ATOM 3971 O O . ARG B 1 164 ? 56.537 27.458 -2.397 1.00 28.04 160 ARG B O 1
ATOM 3979 N N . VAL B 1 165 ? 58.124 26.506 -3.672 1.00 24.60 161 VAL B N 1
ATOM 3980 C CA . VAL B 1 165 ? 58.007 25.231 -2.971 1.00 28.57 161 VAL B CA 1
ATOM 3981 C C . VAL B 1 165 ? 58.318 25.410 -1.489 1.00 24.74 161 VAL B C 1
ATOM 3982 O O . VAL B 1 165 ? 57.589 24.921 -0.624 1.00 25.64 161 VAL B O 1
ATOM 3986 N N . LEU B 1 166 ? 59.395 26.132 -1.172 1.00 24.08 162 LEU B N 1
ATOM 3987 C CA . LEU B 1 166 ? 59.778 26.286 0.226 1.00 24.70 162 LEU B CA 1
ATOM 3988 C C . LEU B 1 166 ? 58.760 27.127 0.990 1.00 30.19 162 LEU B C 1
ATOM 3989 O O . LEU B 1 166 ? 58.348 26.762 2.099 1.00 23.36 162 LEU B O 1
ATOM 3994 N N . LYS B 1 167 ? 58.349 28.264 0.412 1.00 28.91 163 LYS B N 1
ATOM 3995 C CA . LYS B 1 167 ? 57.478 29.205 1.114 1.00 29.32 163 LYS B CA 1
ATOM 3996 C C . LYS B 1 167 ? 56.046 28.695 1.184 1.00 26.86 163 LYS B C 1
ATOM 3997 O O . LYS B 1 167 ? 55.440 28.666 2.260 1.00 25.47 163 LYS B O 1
ATOM 4003 N N . LEU B 1 168 ? 55.491 28.303 0.039 1.00 25.55 164 LEU B N 1
ATOM 4004 C CA . LEU B 1 168 ? 54.110 27.847 -0.020 1.00 26.19 164 LEU B CA 1
ATOM 4005 C C . LEU B 1 168 ? 53.952 26.400 0.431 1.00 30.88 164 LEU B C 1
ATOM 4006 O O . LEU B 1 168 ? 52.929 26.059 1.027 1.00 28.01 164 LEU B O 1
ATOM 4011 N N . GLY B 1 169 ? 54.930 25.540 0.150 1.00 31.51 165 GLY B N 1
ATOM 4012 C CA . GLY B 1 169 ? 54.834 24.142 0.523 1.00 27.70 165 GLY B CA 1
ATOM 4013 C C . GLY B 1 169 ? 55.082 23.864 1.994 1.00 26.18 165 GLY B C 1
ATOM 4014 O O . GLY B 1 169 ? 54.374 23.058 2.595 1.00 26.66 165 GLY B O 1
ATOM 4015 N N . PHE B 1 170 ? 56.086 24.507 2.588 1.00 28.00 166 PHE B N 1
ATOM 4016 C CA . PHE B 1 170 ? 56.434 24.274 3.985 1.00 28.77 166 PHE B CA 1
ATOM 4017 C C . PHE B 1 170 ? 56.173 25.468 4.885 1.00 31.99 166 PHE B C 1
ATOM 4018 O O . PHE B 1 170 ? 56.397 25.369 6.096 1.00 29.13 166 PHE B O 1
ATOM 4026 N N . GLY B 1 171 ? 55.750 26.601 4.329 1.00 26.10 167 GLY B N 1
ATOM 4027 C CA . GLY B 1 171 ? 55.623 27.807 5.126 1.00 27.85 167 GLY B CA 1
ATOM 4028 C C . GLY B 1 171 ? 56.923 28.313 5.703 1.00 27.65 167 GLY B C 1
ATOM 4029 O O . GLY B 1 171 ? 56.905 28.992 6.727 1.00 30.46 167 GLY B O 1
ATOM 4030 N N . ALA B 1 172 ? 58.059 27.999 5.082 1.00 24.61 168 ALA B N 1
ATOM 4031 C CA . ALA B 1 172 ? 59.341 28.412 5.637 1.00 29.38 168 ALA B CA 1
ATOM 4032 C C . ALA B 1 172 ? 59.626 29.885 5.349 1.00 25.64 168 ALA B C 1
ATOM 4033 O O . ALA B 1 172 ? 59.091 30.480 4.417 1.00 25.09 168 ALA B O 1
ATOM 4035 N N . LYS B 1 173 ? 60.510 30.466 6.148 1.00 22.47 169 LYS B N 1
ATOM 4036 C CA . LYS B 1 173 ? 61.049 31.777 5.824 1.00 26.00 169 LYS B CA 1
ATOM 4037 C C . LYS B 1 173 ? 62.116 31.647 4.734 1.00 24.66 169 LYS B C 1
ATOM 4038 O O . LYS B 1 173 ? 63.103 30.922 4.899 1.00 25.72 169 LYS B O 1
ATOM 4044 N N . VAL B 1 174 ? 61.912 32.356 3.629 1.00 26.58 170 VAL B N 1
ATOM 4045 C CA . VAL B 1 174 ? 62.830 32.401 2.498 1.00 29.21 170 VAL B CA 1
ATOM 4046 C C . VAL B 1 174 ? 63.314 33.833 2.317 1.00 30.83 170 VAL B C 1
ATOM 4047 O O . VAL B 1 174 ? 62.509 34.770 2.346 1.00 27.34 170 VAL B O 1
ATOM 4051 N N . ILE B 1 175 ? 64.624 33.988 2.099 1.00 25.05 171 ILE B N 1
ATOM 4052 C CA . ILE B 1 175 ? 65.282 35.251 1.769 1.00 25.77 171 ILE B CA 1
ATOM 4053 C C . ILE B 1 175 ? 65.889 35.105 0.378 1.00 30.06 171 ILE B C 1
ATOM 4054 O O . ILE B 1 175 ? 66.502 34.076 0.072 1.00 26.27 171 ILE B O 1
ATOM 4059 N N . ALA B 1 176 ? 65.759 36.141 -0.451 1.00 22.92 172 ALA B N 1
ATOM 4060 C CA . ALA B 1 176 ? 66.245 36.085 -1.823 1.00 24.90 172 ALA B CA 1
ATOM 4061 C C . ALA B 1 176 ? 67.331 37.128 -2.060 1.00 28.62 172 ALA B C 1
ATOM 4062 O O . ALA B 1 176 ? 67.372 38.172 -1.400 1.00 29.92 172 ALA B O 1
ATOM 4064 N N . TYR B 1 177 ? 68.225 36.834 -2.999 1.00 24.71 173 TYR B N 1
ATOM 4065 C CA . TYR B 1 177 ? 69.206 37.810 -3.453 1.00 27.84 173 TYR B CA 1
ATOM 4066 C C . TYR B 1 177 ? 69.279 37.799 -4.972 1.00 31.56 173 TYR B C 1
ATOM 4067 O O . TYR B 1 177 ? 69.471 36.745 -5.588 1.00 25.05 173 TYR B O 1
ATOM 4076 N N . ASP B 1 178 ? 69.143 38.981 -5.561 1.00 27.81 174 ASP B N 1
ATOM 4077 C CA . ASP B 1 178 ? 69.269 39.162 -6.998 1.00 28.73 174 ASP B CA 1
ATOM 4078 C C . ASP B 1 178 ? 69.226 40.652 -7.313 1.00 33.25 174 ASP B C 1
ATOM 4079 O O . ASP B 1 178 ? 68.389 41.378 -6.766 1.00 31.10 174 ASP B O 1
ATOM 4084 N N . ILE B 1 179 ? 70.120 41.127 -8.182 1.00 31.97 175 ILE B N 1
ATOM 4085 C CA . ILE B 1 179 ? 70.050 42.527 -8.603 1.00 37.97 175 ILE B CA 1
ATOM 4086 C C . ILE B 1 179 ? 68.672 42.847 -9.169 1.00 33.74 175 ILE B C 1
ATOM 4087 O O . ILE B 1 179 ? 68.148 43.950 -8.990 1.00 29.79 175 ILE B O 1
ATOM 4092 N N . ILE B 1 180 ? 68.062 41.888 -9.854 1.00 28.84 176 ILE B N 1
ATOM 4093 C CA . ILE B 1 180 ? 66.763 42.071 -10.486 1.00 23.14 176 ILE B CA 1
ATOM 4094 C C . ILE B 1 180 ? 65.735 41.342 -9.633 1.00 31.24 176 ILE B C 1
ATOM 4095 O O . ILE B 1 180 ? 65.729 40.106 -9.576 1.00 28.21 176 ILE B O 1
ATOM 4100 N N . GLU B 1 181 ? 64.865 42.095 -8.962 1.00 30.71 177 GLU B N 1
ATOM 4101 C CA . GLU B 1 181 ? 63.811 41.463 -8.185 1.00 33.04 177 GLU B CA 1
ATOM 4102 C C . GLU B 1 181 ? 62.792 40.830 -9.115 1.00 38.04 177 GLU B C 1
ATOM 4103 O O . GLU B 1 181 ? 62.489 41.366 -10.184 1.00 35.48 177 GLU B O 1
ATOM 4109 N N . ASN B 1 182 ? 62.298 39.660 -8.716 1.00 31.90 178 ASN B N 1
ATOM 4110 C CA . ASN B 1 182 ? 61.311 38.904 -9.473 1.00 30.01 178 ASN B CA 1
ATOM 4111 C C . ASN B 1 182 ? 59.950 39.130 -8.821 1.00 37.42 178 ASN B C 1
ATOM 4112 O O . ASN B 1 182 ? 59.747 38.792 -7.645 1.00 29.82 178 ASN B O 1
ATOM 4117 N N . LYS B 1 183 ? 59.020 39.703 -9.584 1.00 44.17 179 LYS B N 1
ATOM 4118 C CA . LYS B 1 183 ? 57.733 40.083 -9.012 1.00 40.17 179 LYS B CA 1
ATOM 4119 C C . LYS B 1 183 ? 56.999 38.874 -8.439 1.00 34.37 179 LYS B C 1
ATOM 4120 O O . LYS B 1 183 ? 56.340 38.978 -7.399 1.00 35.53 179 LYS B O 1
ATOM 4126 N N . ALA B 1 184 ? 57.106 37.719 -9.103 1.00 29.85 180 ALA B N 1
ATOM 4127 C CA . ALA B 1 184 ? 56.491 36.495 -8.602 1.00 33.60 180 ALA B CA 1
ATOM 4128 C C . ALA B 1 184 ? 57.031 36.089 -7.240 1.00 31.31 180 ALA B C 1
ATOM 4129 O O . ALA B 1 184 ? 56.334 35.405 -6.489 1.00 39.22 180 ALA B O 1
ATOM 4131 N N . VAL B 1 185 ? 58.238 36.527 -6.889 1.00 35.87 181 VAL B N 1
ATOM 4132 C CA . VAL B 1 185 ? 58.805 36.189 -5.590 1.00 32.14 181 VAL B CA 1
ATOM 4133 C C . VAL B 1 185 ? 58.316 37.155 -4.521 1.00 29.48 181 VAL B C 1
ATOM 4134 O O . VAL B 1 185 ? 57.889 36.736 -3.439 1.00 30.37 181 VAL B O 1
ATOM 4138 N N . THR B 1 186 ? 58.369 38.461 -4.798 1.00 29.63 182 THR B N 1
ATOM 4139 C CA . THR B 1 186 ? 57.833 39.420 -3.835 1.00 33.52 182 THR B CA 1
ATOM 4140 C C . THR B 1 186 ? 56.330 39.232 -3.638 1.00 32.84 182 THR B C 1
ATOM 4141 O O . THR B 1 186 ? 55.829 39.414 -2.523 1.00 31.89 182 THR B O 1
ATOM 4145 N N . ASP B 1 187 ? 55.607 38.809 -4.686 1.00 32.18 183 ASP B N 1
ATOM 4146 C CA . ASP B 1 187 ? 54.164 38.572 -4.582 1.00 31.70 183 ASP B CA 1
ATOM 4147 C C . ASP B 1 187 ? 53.782 37.528 -3.535 1.00 42.04 183 ASP B C 1
ATOM 4148 O O . ASP B 1 187 ? 52.640 37.535 -3.071 1.00 40.07 183 ASP B O 1
ATOM 4153 N N . ILE B 1 188 ? 54.664 36.593 -3.193 1.00 36.20 184 ILE B N 1
ATOM 4154 C CA . ILE B 1 188 ? 54.351 35.615 -2.160 1.00 38.70 184 ILE B CA 1
ATOM 4155 C C . ILE B 1 188 ? 55.058 35.955 -0.851 1.00 31.69 184 ILE B C 1
ATOM 4156 O O . ILE B 1 188 ? 55.238 35.088 0.001 1.00 39.64 184 ILE B O 1
ATOM 4161 N N . GLY B 1 189 ? 55.473 37.207 -0.685 1.00 33.11 185 GLY B N 1
ATOM 4162 C CA . GLY B 1 189 ? 55.920 37.673 0.611 1.00 34.13 185 GLY B CA 1
ATOM 4163 C C . GLY B 1 189 ? 57.365 37.403 0.930 1.00 32.46 185 GLY B C 1
ATOM 4164 O O . GLY B 1 189 ? 57.755 37.472 2.099 1.00 41.65 185 GLY B O 1
ATOM 4165 N N . ILE B 1 190 ? 58.180 37.102 -0.065 1.00 32.66 186 ILE B N 1
ATOM 4166 C CA . ILE B 1 190 ? 59.588 36.810 0.161 1.00 30.79 186 ILE B CA 1
ATOM 4167 C C . ILE B 1 190 ? 60.377 38.102 0.022 1.00 29.57 186 ILE B C 1
ATOM 4168 O O . ILE B 1 190 ? 60.232 38.832 -0.966 1.00 29.74 186 ILE B O 1
ATOM 4173 N N . GLU B 1 191 ? 61.202 38.392 1.018 1.00 28.07 187 GLU B N 1
ATOM 4174 C CA . GLU B 1 191 ? 61.997 39.609 1.047 1.00 31.81 187 GLU B CA 1
ATOM 4175 C C . GLU B 1 191 ? 63.331 39.408 0.328 1.00 35.84 187 GLU B C 1
ATOM 4176 O O . GLU B 1 191 ? 63.950 38.340 0.416 1.00 29.30 187 GLU B O 1
ATOM 4182 N N . TYR B 1 192 ? 63.763 40.444 -0.391 1.00 30.63 188 TYR B N 1
ATOM 4183 C CA . TYR B 1 192 ? 65.108 40.505 -0.949 1.00 29.52 188 TYR B CA 1
ATOM 4184 C C . TYR B 1 192 ? 66.020 41.251 0.010 1.00 29.58 188 TYR B C 1
ATOM 4185 O O . TYR B 1 192 ? 65.604 42.209 0.663 1.00 39.04 188 TYR B O 1
ATOM 4194 N N . VAL B 1 193 ? 67.256 40.793 0.113 1.00 29.79 189 VAL B N 1
ATOM 4195 C CA . VAL B 1 193 ? 68.262 41.486 0.889 1.00 32.91 189 VAL B CA 1
ATOM 4196 C C . VAL B 1 193 ? 69.214 42.172 -0.081 1.00 36.15 189 VAL B C 1
ATOM 4197 O O . VAL B 1 193 ? 69.331 41.801 -1.256 1.00 30.79 189 VAL B O 1
ATOM 4201 N N . LYS B 1 194 ? 69.887 43.205 0.413 1.00 37.12 190 LYS B N 1
ATOM 4202 C CA . LYS B 1 194 ? 70.658 44.088 -0.453 1.00 44.60 190 LYS B CA 1
ATOM 4203 C C . LYS B 1 194 ? 72.060 43.574 -0.738 1.00 46.06 190 LYS B C 1
ATOM 4204 O O . LYS B 1 194 ? 72.640 43.931 -1.770 1.00 47.25 190 LYS B O 1
ATOM 4210 N N . THR B 1 195 ? 72.630 42.764 0.151 1.00 39.49 191 THR B N 1
ATOM 4211 C CA . THR B 1 195 ? 73.972 42.241 -0.041 1.00 38.28 191 THR B CA 1
ATOM 4212 C C . THR B 1 195 ? 73.982 40.739 0.185 1.00 35.80 191 THR B C 1
ATOM 4213 O O . THR B 1 195 ? 73.165 40.199 0.935 1.00 32.87 191 THR B O 1
ATOM 4217 N N . LEU B 1 196 ? 74.933 40.071 -0.469 1.00 39.10 192 LEU B N 1
ATOM 4218 C CA . LEU B 1 196 ? 75.175 38.664 -0.175 1.00 44.26 192 LEU B CA 1
ATOM 4219 C C . LEU B 1 196 ? 75.524 38.450 1.289 1.00 36.67 192 LEU B C 1
ATOM 4220 O O . LEU B 1 196 ? 75.229 37.388 1.845 1.00 34.51 192 LEU B O 1
ATOM 4225 N N . ASP B 1 197 ? 76.153 39.441 1.926 1.00 32.69 193 ASP B N 1
ATOM 4226 C CA . ASP B 1 197 ? 76.542 39.280 3.321 1.00 33.86 193 ASP B CA 1
ATOM 4227 C C . ASP B 1 197 ? 75.335 39.053 4.211 1.00 29.86 193 ASP B C 1
ATOM 4228 O O . ASP B 1 197 ? 75.452 38.404 5.255 1.00 32.40 193 ASP B O 1
ATOM 4233 N N . GLU B 1 198 ? 74.168 39.566 3.817 1.00 30.69 194 GLU B N 1
ATOM 4234 C CA . GLU B 1 198 ? 72.962 39.289 4.589 1.00 30.90 194 GLU B CA 1
ATOM 4235 C C . GLU B 1 198 ? 72.491 37.854 4.388 1.00 28.72 194 GLU B C 1
ATOM 4236 O O . GLU B 1 198 ? 71.914 37.264 5.308 1.00 32.92 194 GLU B O 1
ATOM 4242 N N . ILE B 1 199 ? 72.712 37.277 3.202 1.00 29.36 195 ILE B N 1
ATOM 4243 C CA . ILE B 1 199 ? 72.444 35.852 3.018 1.00 27.72 195 ILE B CA 1
ATOM 4244 C C . ILE B 1 199 ? 73.326 35.030 3.955 1.00 25.46 195 ILE B C 1
ATOM 4245 O O . ILE B 1 199 ? 72.844 34.152 4.678 1.00 27.19 195 ILE B O 1
ATOM 4250 N N . TRP B 1 200 ? 74.635 35.297 3.952 1.00 25.67 196 TRP B N 1
ATOM 4251 C CA . TRP B 1 200 ? 75.515 34.527 4.822 1.00 31.83 196 TRP B CA 1
ATOM 4252 C C . TRP B 1 200 ? 75.073 34.649 6.268 1.00 29.57 196 TRP B C 1
ATOM 4253 O O . TRP B 1 200 ? 75.121 33.677 7.028 1.00 31.92 196 TRP B O 1
ATOM 4264 N N . LYS B 1 201 ? 74.622 35.837 6.656 1.00 32.17 197 LYS B N 1
ATOM 4265 C CA . LYS B 1 201 ? 74.325 36.116 8.054 1.00 32.37 197 LYS B CA 1
ATOM 4266 C C . LYS B 1 201 ? 73.042 35.426 8.507 1.00 30.32 197 LYS B C 1
ATOM 4267 O O . LYS B 1 201 ? 72.953 34.949 9.642 1.00 30.55 197 LYS B O 1
ATOM 4273 N N . GLN B 1 202 ? 72.038 35.353 7.639 1.00 27.51 198 GLN B N 1
ATOM 4274 C CA . GLN B 1 202 ? 70.702 34.976 8.073 1.00 30.27 198 GLN B CA 1
ATOM 4275 C C . GLN B 1 202 ? 70.272 33.560 7.712 1.00 29.26 198 GLN B C 1
ATOM 4276 O O . GLN B 1 202 ? 69.305 33.071 8.295 1.00 30.14 198 GLN B O 1
ATOM 4282 N N . CYS B 1 203 ? 70.932 32.896 6.773 1.00 28.02 199 CYS B N 1
ATOM 4283 C CA . CYS B 1 203 ? 70.370 31.690 6.176 1.00 28.19 199 CYS B CA 1
ATOM 4284 C C . CYS B 1 203 ? 71.049 30.428 6.701 1.00 27.88 199 CYS B C 1
ATOM 4285 O O . CYS B 1 203 ? 72.279 30.373 6.816 1.00 23.43 199 CYS B O 1
ATOM 4288 N N . ASP B 1 204 ? 70.229 29.414 7.022 1.00 24.60 200 ASP B N 1
ATOM 4289 C CA . ASP B 1 204 ? 70.719 28.099 7.438 1.00 24.57 200 ASP B CA 1
ATOM 4290 C C . ASP B 1 204 ? 70.948 27.170 6.261 1.00 26.54 200 ASP B C 1
ATOM 4291 O O . ASP B 1 204 ? 71.790 26.261 6.337 1.00 22.98 200 ASP B O 1
ATOM 4296 N N . VAL B 1 205 ? 70.181 27.365 5.196 1.00 18.45 201 VAL B N 1
ATOM 4297 C CA . VAL B 1 205 ? 70.255 26.575 3.978 1.00 23.06 201 VAL B CA 1
ATOM 4298 C C . VAL B 1 205 ? 70.330 27.562 2.828 1.00 26.74 201 VAL B C 1
ATOM 4299 O O . VAL B 1 205 ? 69.487 28.460 2.729 1.00 23.00 201 VAL B O 1
ATOM 4303 N N . ILE B 1 206 ? 71.349 27.420 1.988 1.00 22.90 202 ILE B N 1
ATOM 4304 C CA . ILE B 1 206 ? 71.581 28.315 0.864 1.00 18.49 202 ILE B CA 1
ATOM 4305 C C . ILE B 1 206 ? 71.619 27.492 -0.415 1.00 22.68 202 ILE B C 1
ATOM 4306 O O . ILE B 1 206 ? 72.295 26.456 -0.475 1.00 21.88 202 ILE B O 1
ATOM 4311 N N . SER B 1 207 ? 70.884 27.948 -1.432 1.00 19.14 203 SER B N 1
ATOM 4312 C CA . SER B 1 207 ? 70.839 27.291 -2.731 1.00 21.99 203 SER B CA 1
ATOM 4313 C C . SER B 1 207 ? 71.185 28.313 -3.805 1.00 20.37 203 SER B C 1
ATOM 4314 O O . SER B 1 207 ? 70.639 29.422 -3.807 1.00 18.80 203 SER B O 1
ATOM 4317 N N . LEU B 1 208 ? 72.093 27.946 -4.704 1.00 23.99 204 LEU B N 1
ATOM 4318 C CA . LEU B 1 208 ? 72.682 28.880 -5.658 1.00 20.81 204 LEU B CA 1
ATOM 4319 C C . LEU B 1 208 ? 72.045 28.696 -7.024 1.00 20.71 204 LEU B C 1
ATOM 4320 O O . LEU B 1 208 ? 71.991 27.571 -7.540 1.00 19.72 204 LEU B O 1
ATOM 4325 N N . HIS B 1 209 ? 71.577 29.799 -7.615 1.00 24.93 205 HIS B N 1
ATOM 4326 C CA . HIS B 1 209 ? 70.932 29.734 -8.924 1.00 28.83 205 HIS B CA 1
ATOM 4327 C C . HIS B 1 209 ? 71.312 30.914 -9.815 1.00 29.25 205 HIS B C 1
ATOM 4328 O O . HIS B 1 209 ? 70.503 31.352 -10.637 1.00 37.37 205 HIS B O 1
ATOM 4335 N N . THR B 1 210 ? 72.522 31.453 -9.660 1.00 28.35 206 THR B N 1
ATOM 4336 C CA . THR B 1 210 ? 73.037 32.491 -10.546 1.00 29.25 206 THR B CA 1
ATOM 4337 C C . THR B 1 210 ? 73.861 31.867 -11.660 1.00 33.12 206 THR B C 1
ATOM 4338 O O . THR B 1 210 ? 74.401 30.766 -11.498 1.00 26.97 206 THR B O 1
ATOM 4342 N N . PRO B 1 211 ? 74.005 32.550 -12.798 1.00 30.01 207 PRO B N 1
ATOM 4343 C CA . PRO B 1 211 ? 74.995 32.111 -13.786 1.00 29.03 207 PRO B CA 1
ATOM 4344 C C . PRO B 1 211 ? 76.403 32.318 -13.250 1.00 24.12 207 PRO B C 1
ATOM 4345 O O . PRO B 1 211 ? 76.643 33.057 -12.288 1.00 25.52 207 PRO B O 1
ATOM 4349 N N . LEU B 1 212 ? 77.346 31.647 -13.897 1.00 24.02 208 LEU B N 1
ATOM 4350 C CA . LEU B 1 212 ? 78.764 31.807 -13.598 1.00 28.06 208 LEU B CA 1
ATOM 4351 C C . LEU B 1 212 ? 79.342 32.951 -14.427 1.00 28.10 208 LEU B C 1
ATOM 4352 O O . LEU B 1 212 ? 79.186 32.979 -15.650 1.00 24.96 208 LEU B O 1
ATOM 4357 N N . ASN B 1 213 ? 80.008 33.887 -13.762 1.00 28.22 209 ASN B N 1
ATOM 4358 C CA . ASN B 1 213 ? 80.682 34.989 -14.437 1.00 36.46 209 ASN B CA 1
ATOM 4359 C C . ASN B 1 213 ? 81.759 35.493 -13.487 1.00 34.61 209 ASN B C 1
ATOM 4360 O O . ASN B 1 213 ? 81.964 34.930 -12.410 1.00 30.51 209 ASN B O 1
ATOM 4365 N N . SER B 1 214 ? 82.453 36.561 -13.880 1.00 33.10 210 SER B N 1
ATOM 4366 C CA . SER B 1 214 ? 83.579 36.993 -13.058 1.00 30.58 210 SER B CA 1
ATOM 4367 C C . SER B 1 214 ? 83.144 37.489 -11.686 1.00 34.79 210 SER B C 1
ATOM 4368 O O . SER B 1 214 ? 83.984 37.590 -10.786 1.00 32.08 210 SER B O 1
ATOM 4371 N N . GLN B 1 215 ? 81.862 37.803 -11.491 1.00 30.81 211 GLN B N 1
ATOM 4372 C CA . GLN B 1 215 ? 81.422 38.272 -10.184 1.00 31.52 211 GLN B CA 1
ATOM 4373 C C . GLN B 1 215 ? 80.848 37.162 -9.305 1.00 35.92 211 GLN B C 1
ATOM 4374 O O . GLN B 1 215 ? 80.859 37.296 -8.078 1.00 28.75 211 GLN B O 1
ATOM 4380 N N . THR B 1 216 ? 80.347 36.076 -9.891 1.00 29.86 212 THR B N 1
ATOM 4381 C CA . THR B 1 216 ? 79.811 34.986 -9.089 1.00 29.80 212 THR B CA 1
ATOM 4382 C C . THR B 1 216 ? 80.807 33.849 -8.892 1.00 32.98 212 THR B C 1
ATOM 4383 O O . THR B 1 216 ? 80.580 32.991 -8.033 1.00 29.49 212 THR B O 1
ATOM 4387 N N . LYS B 1 217 ? 81.901 33.828 -9.651 1.00 30.35 213 LYS B N 1
ATOM 4388 C CA . LYS B 1 217 ? 82.891 32.772 -9.501 1.00 31.59 213 LYS B CA 1
ATOM 4389 C C . LYS B 1 217 ? 83.438 32.754 -8.080 1.00 31.64 213 LYS B C 1
ATOM 4390 O O . LYS B 1 217 ? 83.800 33.796 -7.524 1.00 32.49 213 LYS B O 1
ATOM 4396 N N . TYR B 1 218 ? 83.478 31.557 -7.486 1.00 27.48 214 TYR B N 1
ATOM 4397 C CA . TYR B 1 218 ? 83.924 31.373 -6.103 1.00 26.62 214 TYR B CA 1
ATOM 4398 C C . TYR B 1 218 ? 83.145 32.262 -5.142 1.00 30.08 214 TYR B C 1
ATOM 4399 O O . TYR B 1 218 ? 83.666 32.709 -4.121 1.00 27.48 214 TYR B O 1
ATOM 4408 N N . MET B 1 219 ? 81.879 32.515 -5.461 1.00 25.51 215 MET B N 1
ATOM 4409 C CA . MET B 1 219 ? 81.007 33.171 -4.498 1.00 27.18 215 MET B CA 1
ATOM 4410 C C . MET B 1 219 ? 81.083 32.478 -3.139 1.00 28.53 215 MET B C 1
ATOM 4411 O O . MET B 1 219 ? 81.092 33.139 -2.093 1.00 23.96 215 MET B O 1
ATOM 4416 N N . VAL B 1 220 ? 81.148 31.145 -3.134 1.00 21.74 216 VAL B N 1
ATOM 4417 C CA . VAL B 1 220 ? 81.389 30.373 -1.915 1.00 26.58 216 VAL B CA 1
ATOM 4418 C C . VAL B 1 220 ? 82.892 30.167 -1.812 1.00 27.92 216 VAL B C 1
ATOM 4419 O O . VAL B 1 220 ? 83.483 29.464 -2.636 1.00 25.88 216 VAL B O 1
ATOM 4423 N N . ASN B 1 221 ? 83.515 30.789 -0.814 1.00 26.65 217 ASN B N 1
ATOM 4424 C CA . ASN B 1 221 ? 84.959 30.690 -0.648 1.00 29.09 217 ASN B CA 1
ATOM 4425 C C . ASN B 1 221 ? 85.282 30.980 0.813 1.00 26.65 217 ASN B C 1
ATOM 4426 O O . ASN B 1 221 ? 84.385 31.203 1.633 1.00 29.44 217 ASN B O 1
ATOM 4431 N N . SER B 1 222 ? 86.573 30.948 1.142 1.00 25.80 218 SER B N 1
ATOM 4432 C CA . SER B 1 222 ? 86.972 31.067 2.544 1.00 33.57 218 SER B CA 1
ATOM 4433 C C . SER B 1 222 ? 86.358 32.298 3.191 1.00 28.26 218 SER B C 1
ATOM 4434 O O . SER B 1 222 ? 85.861 32.241 4.323 1.00 30.16 218 SER B O 1
ATOM 4437 N N . GLU B 1 223 ? 86.378 33.422 2.480 1.00 31.98 219 GLU B N 1
ATOM 4438 C CA . GLU B 1 223 ? 85.882 34.664 3.055 1.00 38.46 219 GLU B CA 1
ATOM 4439 C C . GLU B 1 223 ? 84.381 34.591 3.328 1.00 31.81 219 GLU B C 1
ATOM 4440 O O . GLU B 1 223 ? 83.922 34.962 4.412 1.00 31.65 219 GLU B O 1
ATOM 4446 N N . SER B 1 224 ? 83.592 34.115 2.363 1.00 28.08 220 SER B N 1
ATOM 4447 C CA . SER B 1 224 ? 82.153 34.055 2.611 1.00 31.60 220 SER B CA 1
ATOM 4448 C C . SER B 1 224 ? 81.795 32.916 3.566 1.00 27.67 220 SER B C 1
ATOM 4449 O O . SER B 1 224 ? 80.898 33.066 4.405 1.00 26.02 220 SER B O 1
ATOM 4452 N N . ILE B 1 225 ? 82.483 31.775 3.464 1.00 25.20 221 ILE B N 1
ATOM 4453 C CA . ILE B 1 225 ? 82.209 30.675 4.385 1.00 26.21 221 ILE B CA 1
ATOM 4454 C C . ILE B 1 225 ? 82.432 31.126 5.825 1.00 28.14 221 ILE B C 1
ATOM 4455 O O . ILE B 1 225 ? 81.674 30.766 6.732 1.00 22.91 221 ILE B O 1
ATOM 4460 N N . GLU B 1 226 ? 83.472 31.922 6.057 1.00 25.85 222 GLU B N 1
ATOM 4461 C CA . GLU B 1 226 ? 83.699 32.449 7.398 1.00 28.99 222 GLU B CA 1
ATOM 4462 C C . GLU B 1 226 ? 82.491 33.229 7.909 1.00 33.20 222 GLU B C 1
ATOM 4463 O O . GLU B 1 226 ? 82.227 33.247 9.117 1.00 29.05 222 GLU B O 1
ATOM 4469 N N . LYS B 1 227 ? 81.738 33.868 7.017 1.00 28.08 223 LYS B N 1
ATOM 4470 C CA . LYS B 1 227 ? 80.620 34.696 7.452 1.00 31.60 223 LYS B CA 1
ATOM 4471 C C . LYS B 1 227 ? 79.323 33.919 7.623 1.00 32.67 223 LYS B C 1
ATOM 4472 O O . LYS B 1 227 ? 78.346 34.476 8.140 1.00 28.70 223 LYS B O 1
ATOM 4478 N N . MET B 1 228 ? 79.277 32.668 7.185 1.00 25.10 224 MET B N 1
ATOM 4479 C CA . MET B 1 228 ? 78.030 31.929 7.203 1.00 31.78 224 MET B CA 1
ATOM 4480 C C . MET B 1 228 ? 77.725 31.415 8.607 1.00 21.81 224 MET B C 1
ATOM 4481 O O . MET B 1 228 ? 78.580 31.388 9.488 1.00 25.85 224 MET B O 1
ATOM 4486 N N . ARG B 1 229 ? 76.486 30.991 8.800 1.00 24.26 225 ARG B N 1
ATOM 4487 C CA . ARG B 1 229 ? 76.079 30.445 10.085 1.00 29.95 225 ARG B CA 1
ATOM 4488 C C . ARG B 1 229 ? 76.701 29.072 10.301 1.00 33.77 225 ARG B C 1
ATOM 4489 O O . ARG B 1 229 ? 76.862 28.291 9.356 1.00 25.27 225 ARG B O 1
ATOM 4497 N N . ASP B 1 230 ? 77.079 28.794 11.550 1.00 30.64 226 ASP B N 1
ATOM 4498 C CA . ASP B 1 230 ? 77.568 27.471 11.924 1.00 35.10 226 ASP B CA 1
ATOM 4499 C C . ASP B 1 230 ? 76.580 26.394 11.499 1.00 29.61 226 ASP B C 1
ATOM 4500 O O . ASP B 1 230 ? 75.396 26.459 11.832 1.00 29.29 226 ASP B O 1
ATOM 4505 N N . GLY B 1 231 ? 77.073 25.397 10.768 1.00 28.21 227 GLY B N 1
ATOM 4506 C CA . GLY B 1 231 ? 76.206 24.326 10.328 1.00 25.57 227 GLY B CA 1
ATOM 4507 C C . GLY B 1 231 ? 75.389 24.628 9.096 1.00 23.89 227 GLY B C 1
ATOM 4508 O O . GLY B 1 231 ? 74.370 23.969 8.868 1.00 25.32 227 GLY B O 1
ATOM 4509 N N . VAL B 1 232 ? 75.808 25.600 8.282 1.00 24.79 228 VAL B N 1
ATOM 4510 C CA . VAL B 1 232 ? 75.053 25.935 7.078 1.00 25.10 228 VAL B CA 1
ATOM 4511 C C . VAL B 1 232 ? 75.049 24.743 6.132 1.00 21.78 228 VAL B C 1
ATOM 4512 O O . VAL B 1 232 ? 76.034 24.008 6.021 1.00 19.78 228 VAL B O 1
ATOM 4516 N N . MET B 1 233 ? 73.918 24.527 5.471 1.00 21.61 229 MET B N 1
ATOM 4517 C CA . MET B 1 233 ? 73.826 23.597 4.358 1.00 20.46 229 MET B CA 1
ATOM 4518 C C . MET B 1 233 ? 73.876 24.392 3.056 1.00 22.78 229 MET B C 1
ATOM 4519 O O . MET B 1 233 ? 73.177 25.405 2.919 1.00 20.68 229 MET B O 1
ATOM 4524 N N . ILE B 1 234 ? 74.697 23.935 2.107 1.00 18.89 230 ILE B N 1
ATOM 4525 C CA . ILE B 1 234 ? 74.929 24.638 0.844 1.00 16.69 230 ILE B CA 1
ATOM 4526 C C . ILE B 1 234 ? 74.553 23.726 -0.322 1.00 22.26 230 ILE B C 1
ATOM 4527 O O . ILE B 1 234 ? 75.082 22.610 -0.442 1.00 20.82 230 ILE B O 1
ATOM 4532 N N . ILE B 1 235 ? 73.685 24.222 -1.205 1.00 17.11 231 ILE B N 1
ATOM 4533 C CA . ILE B 1 235 ? 73.208 23.496 -2.377 1.00 15.62 231 ILE B CA 1
ATOM 4534 C C . ILE B 1 235 ? 73.629 24.247 -3.639 1.00 21.48 231 ILE B C 1
ATOM 4535 O O . ILE B 1 235 ? 73.556 25.480 -3.687 1.00 21.61 231 ILE B O 1
ATOM 4540 N N . ASN B 1 236 ? 74.032 23.506 -4.675 1.00 19.03 232 ASN B N 1
ATOM 4541 C CA . ASN B 1 236 ? 74.486 24.133 -5.926 1.00 17.93 232 ASN B CA 1
ATOM 4542 C C . ASN B 1 236 ? 74.158 23.194 -7.082 1.00 19.83 232 ASN B C 1
ATOM 4543 O O . ASN B 1 236 ? 74.929 22.263 -7.369 1.00 17.87 232 ASN B O 1
ATOM 4548 N N . VAL B 1 237 ? 73.026 23.448 -7.746 1.00 15.98 233 VAL B N 1
ATOM 4549 C CA . VAL B 1 237 ? 72.691 22.762 -8.990 1.00 13.92 233 VAL B CA 1
ATOM 4550 C C . VAL B 1 237 ? 72.923 23.649 -10.215 1.00 23.56 233 VAL B C 1
ATOM 4551 O O . VAL B 1 237 ? 72.520 23.283 -11.324 1.00 19.77 233 VAL B O 1
ATOM 4555 N N . SER B 1 238 ? 73.599 24.791 -10.051 1.00 21.53 234 SER B N 1
ATOM 4556 C CA . SER B 1 238 ? 73.678 25.778 -11.127 1.00 20.82 234 SER B CA 1
ATOM 4557 C C . SER B 1 238 ? 74.969 25.671 -11.937 1.00 21.60 234 SER B C 1
ATOM 4558 O O . SER B 1 238 ? 74.943 25.178 -13.068 1.00 22.67 234 SER B O 1
ATOM 4561 N N . ARG B 1 239 ? 76.103 26.119 -11.383 1.00 20.42 235 ARG B N 1
ATOM 4562 C CA A ARG B 1 239 ? 77.389 26.039 -12.070 0.59 26.58 235 ARG B CA 1
ATOM 4563 C CA B ARG B 1 239 ? 77.383 26.032 -12.072 0.41 26.53 235 ARG B CA 1
ATOM 4564 C C . ARG B 1 239 ? 78.475 25.627 -11.090 1.00 20.39 235 ARG B C 1
ATOM 4565 O O . ARG B 1 239 ? 78.529 26.133 -9.968 1.00 18.30 235 ARG B O 1
ATOM 4580 N N . GLY B 1 240 ? 79.358 24.724 -11.539 1.00 26.06 236 GLY B N 1
ATOM 4581 C CA . GLY B 1 240 ? 80.374 24.170 -10.653 1.00 20.58 236 GLY B CA 1
ATOM 4582 C C . GLY B 1 240 ? 81.203 25.220 -9.938 1.00 26.74 236 GLY B C 1
ATOM 4583 O O . GLY B 1 240 ? 81.378 25.169 -8.716 1.00 21.94 236 GLY B O 1
ATOM 4584 N N . ALA B 1 241 ? 81.731 26.190 -10.683 1.00 21.48 237 ALA B N 1
ATOM 4585 C CA . ALA B 1 241 ? 82.710 27.109 -10.113 1.00 23.60 237 ALA B CA 1
ATOM 4586 C C . ALA B 1 241 ? 82.091 28.254 -9.306 1.00 22.62 237 ALA B C 1
ATOM 4587 O O . ALA B 1 241 ? 82.827 29.167 -8.918 1.00 25.32 237 ALA B O 1
ATOM 4589 N N . LEU B 1 242 ? 80.780 28.243 -9.035 1.00 21.60 238 LEU B N 1
ATOM 4590 C CA . LEU B 1 242 ? 80.270 29.114 -7.976 1.00 20.76 238 LEU B CA 1
ATOM 4591 C C . LEU B 1 242 ? 80.895 28.777 -6.630 1.00 23.52 238 LEU B C 1
ATOM 4592 O O . LEU B 1 242 ? 80.967 29.642 -5.746 1.00 22.00 238 LEU B O 1
ATOM 4597 N N . VAL B 1 243 ? 81.326 27.531 -6.441 1.00 19.51 239 VAL B N 1
ATOM 4598 C CA . VAL B 1 243 ? 81.895 27.080 -5.174 1.00 22.51 239 VAL B CA 1
ATOM 4599 C C . VAL B 1 243 ? 83.380 26.808 -5.375 1.00 21.01 239 VAL B C 1
ATOM 4600 O O . VAL B 1 243 ? 83.772 26.129 -6.329 1.00 24.13 239 VAL B O 1
ATOM 4604 N N . ASN B 1 244 ? 84.203 27.347 -4.494 1.00 26.77 240 ASN B N 1
ATOM 4605 C CA . ASN B 1 244 ? 85.613 26.986 -4.464 1.00 28.61 240 ASN B CA 1
ATOM 4606 C C . ASN B 1 244 ? 85.739 25.687 -3.673 1.00 24.95 240 ASN B C 1
ATOM 4607 O O . ASN B 1 244 ? 85.595 25.685 -2.449 1.00 21.98 240 ASN B O 1
ATOM 4612 N N . ALA B 1 245 ? 85.999 24.577 -4.367 1.00 25.58 241 ALA B N 1
ATOM 4613 C CA . ALA B 1 245 ? 85.924 23.274 -3.707 1.00 27.32 241 ALA B CA 1
ATOM 4614 C C . ALA B 1 245 ? 86.972 23.136 -2.606 1.00 26.13 241 ALA B C 1
ATOM 4615 O O . ALA B 1 245 ? 86.693 22.537 -1.558 1.00 29.56 241 ALA B O 1
ATOM 4617 N N . SER B 1 246 ? 88.182 23.680 -2.817 1.00 22.60 242 SER B N 1
ATOM 4618 C CA . SER B 1 246 ? 89.196 23.663 -1.760 1.00 25.23 242 SER B CA 1
ATOM 4619 C C . SER B 1 246 ? 88.681 24.330 -0.502 1.00 22.29 242 SER B C 1
ATOM 4620 O O . SER B 1 246 ? 88.809 23.785 0.603 1.00 32.16 242 SER B O 1
ATOM 4623 N N . ASP B 1 247 ? 88.124 25.535 -0.642 1.00 23.67 243 ASP B N 1
ATOM 4624 C CA . ASP B 1 247 ? 87.618 26.245 0.528 1.00 23.85 243 ASP B CA 1
ATOM 4625 C C . ASP B 1 247 ? 86.414 25.524 1.121 1.00 22.04 243 ASP B C 1
ATOM 4626 O O . ASP B 1 247 ? 86.242 25.498 2.342 1.00 22.71 243 ASP B O 1
ATOM 4631 N N . ALA B 1 248 ? 85.555 24.947 0.276 1.00 19.24 244 ALA B N 1
ATOM 4632 C CA . ALA B 1 248 ? 84.416 24.201 0.805 1.00 24.24 244 ALA B CA 1
ATOM 4633 C C . ALA B 1 248 ? 84.890 23.032 1.663 1.00 23.59 244 ALA B C 1
ATOM 4634 O O . ALA B 1 248 ? 84.323 22.758 2.728 1.00 23.47 244 ALA B O 1
ATOM 4636 N N . ILE B 1 249 ? 85.933 22.329 1.209 1.00 24.81 245 ILE B N 1
ATOM 4637 C CA . ILE B 1 249 ? 86.471 21.207 1.972 1.00 23.87 245 ILE B CA 1
ATOM 4638 C C . ILE B 1 249 ? 86.938 21.677 3.342 1.00 26.49 245 ILE B C 1
ATOM 4639 O O . ILE B 1 249 ? 86.653 21.039 4.367 1.00 27.23 245 ILE B O 1
ATOM 4644 N N . VAL B 1 250 ? 87.648 22.807 3.387 1.00 25.99 246 VAL B N 1
ATOM 4645 C CA . VAL B 1 250 ? 88.089 23.347 4.671 1.00 25.16 246 VAL B CA 1
ATOM 4646 C C . VAL B 1 250 ? 86.894 23.594 5.584 1.00 27.12 246 VAL B C 1
ATOM 4647 O O . VAL B 1 250 ? 86.917 23.239 6.769 1.00 29.53 246 VAL B O 1
ATOM 4651 N N . GLY B 1 251 ? 85.821 24.182 5.046 1.00 25.16 247 GLY B N 1
ATOM 4652 C CA . GLY B 1 251 ? 84.655 24.461 5.871 1.00 21.56 247 GLY B CA 1
ATOM 4653 C C . GLY B 1 251 ? 83.880 23.217 6.266 1.00 22.27 247 GLY B C 1
ATOM 4654 O O . GLY B 1 251 ? 83.224 23.202 7.310 1.00 22.65 247 GLY B O 1
ATOM 4655 N N . LEU B 1 252 ? 83.911 22.172 5.431 1.00 21.85 248 LEU B N 1
ATOM 4656 C CA . LEU B 1 252 ? 83.314 20.899 5.840 1.00 24.98 248 LEU B CA 1
ATOM 4657 C C . LEU B 1 252 ? 84.121 20.247 6.957 1.00 25.24 248 LEU B C 1
ATOM 4658 O O . LEU B 1 252 ? 83.550 19.781 7.954 1.00 20.76 248 LEU B O 1
ATOM 4663 N N . LYS B 1 253 ? 85.452 20.235 6.827 1.00 26.52 249 LYS B N 1
ATOM 4664 C CA . LYS B 1 253 ? 86.291 19.656 7.878 1.00 31.84 249 LYS B CA 1
ATOM 4665 C C . LYS B 1 253 ? 86.077 20.341 9.222 1.00 32.40 249 LYS B C 1
ATOM 4666 O O . LYS B 1 253 ? 86.035 19.674 10.262 1.00 32.62 249 LYS B O 1
ATOM 4672 N N . SER B 1 254 ? 85.962 21.667 9.234 1.00 30.96 250 SER B N 1
ATOM 4673 C CA . SER B 1 254 ? 85.833 22.345 10.522 1.00 32.16 250 SER B CA 1
ATOM 4674 C C . SER B 1 254 ? 84.430 22.252 11.103 1.00 34.10 250 SER B C 1
ATOM 4675 O O . SER B 1 254 ? 84.230 22.618 12.268 1.00 29.25 250 SER B O 1
ATOM 4678 N N . GLY B 1 255 ? 83.447 21.805 10.326 1.00 29.22 251 GLY B N 1
ATOM 4679 C CA . GLY B 1 255 ? 82.074 21.822 10.783 1.00 24.57 251 GLY B CA 1
ATOM 4680 C C . GLY B 1 255 ? 81.319 23.111 10.516 1.00 29.52 251 GLY B C 1
ATOM 4681 O O . GLY B 1 255 ? 80.107 23.159 10.762 1.00 30.05 251 GLY B O 1
ATOM 4682 N N . LYS B 1 256 ? 81.989 24.157 10.025 1.00 28.35 252 LYS B N 1
ATOM 4683 C CA . LYS B 1 256 ? 81.275 25.368 9.632 1.00 29.94 252 LYS B CA 1
ATOM 4684 C C . LYS B 1 256 ? 80.149 25.038 8.657 1.00 28.38 252 LYS B C 1
ATOM 4685 O O . LYS B 1 256 ? 78.993 25.428 8.866 1.00 27.90 252 LYS B O 1
ATOM 4691 N N . ILE B 1 257 ? 80.476 24.317 7.584 1.00 23.65 253 ILE B N 1
ATOM 4692 C CA . ILE B 1 257 ? 79.486 23.766 6.659 1.00 21.63 253 ILE B CA 1
ATOM 4693 C C . ILE B 1 257 ? 79.070 22.390 7.173 1.00 21.08 253 ILE B C 1
ATOM 4694 O O . ILE B 1 257 ? 79.908 21.497 7.329 1.00 22.20 253 ILE B O 1
ATOM 4699 N N . SER B 1 258 ? 77.780 22.205 7.429 1.00 21.28 254 SER B N 1
ATOM 4700 C CA A SER B 1 258 ? 77.301 20.901 7.877 0.48 23.69 254 SER B CA 1
ATOM 4701 C CA B SER B 1 258 ? 77.313 20.896 7.877 0.52 23.68 254 SER B CA 1
ATOM 4702 C C . SER B 1 258 ? 77.104 19.934 6.712 1.00 22.06 254 SER B C 1
ATOM 4703 O O . SER B 1 258 ? 77.307 18.727 6.869 1.00 20.29 254 SER B O 1
ATOM 4708 N N . SER B 1 259 ? 76.716 20.432 5.544 1.00 18.03 255 SER B N 1
ATOM 4709 C CA . SER B 1 259 ? 76.571 19.554 4.390 1.00 19.66 255 SER B CA 1
ATOM 4710 C C . SER B 1 259 ? 76.617 20.381 3.114 1.00 19.64 255 SER B C 1
ATOM 4711 O O . SER B 1 259 ? 76.411 21.599 3.124 1.00 20.52 255 SER B O 1
ATOM 4714 N N . LEU B 1 260 ? 76.881 19.684 2.012 1.00 20.87 256 LEU B N 1
ATOM 4715 C CA . LEU B 1 260 ? 77.057 20.270 0.694 1.00 19.38 256 LEU B CA 1
ATOM 4716 C C . LEU B 1 260 ? 76.442 19.326 -0.324 1.00 17.33 256 LEU B C 1
ATOM 4717 O O . LEU B 1 260 ? 76.758 18.131 -0.338 1.00 21.16 256 LEU B O 1
ATOM 4722 N N . GLY B 1 261 ? 75.542 19.847 -1.143 1.00 16.83 257 GLY B N 1
ATOM 4723 C CA . GLY B 1 261 ? 74.985 19.076 -2.233 1.00 13.58 257 GLY B CA 1
ATOM 4724 C C . GLY B 1 261 ? 75.219 19.811 -3.535 1.00 20.94 257 GLY B C 1
ATOM 4725 O O . GLY B 1 261 ? 74.806 20.964 -3.674 1.00 20.54 257 GLY B O 1
ATOM 4726 N N . MET B 1 262 ? 75.889 19.176 -4.489 1.00 17.94 258 MET B N 1
ATOM 4727 C CA . MET B 1 262 ? 76.107 19.792 -5.786 1.00 20.39 258 MET B CA 1
ATOM 4728 C C . MET B 1 262 ? 75.770 18.799 -6.882 1.00 21.38 258 MET B C 1
ATOM 4729 O O . MET B 1 262 ? 76.090 17.614 -6.781 1.00 21.08 258 MET B O 1
ATOM 4734 N N . ASP B 1 263 ? 75.090 19.298 -7.911 1.00 20.07 259 ASP B N 1
ATOM 4735 C CA . ASP B 1 263 ? 74.814 18.587 -9.148 1.00 18.08 259 ASP B CA 1
ATOM 4736 C C . ASP B 1 263 ? 75.742 19.052 -10.267 1.00 18.03 259 ASP B C 1
ATOM 4737 O O . ASP B 1 263 ? 75.544 18.676 -11.429 1.00 19.99 259 ASP B O 1
ATOM 4742 N N . VAL B 1 264 ? 76.743 19.869 -9.933 1.00 18.34 260 VAL B N 1
ATOM 4743 C CA . VAL B 1 264 ? 77.698 20.435 -10.884 1.00 25.91 260 VAL B CA 1
ATOM 4744 C C . VAL B 1 264 ? 79.064 20.439 -10.215 1.00 26.72 260 VAL B C 1
ATOM 4745 O O . VAL B 1 264 ? 79.176 20.313 -8.997 1.00 19.81 260 VAL B O 1
ATOM 4749 N N . TYR B 1 265 ? 80.112 20.625 -11.013 1.00 20.38 261 TYR B N 1
ATOM 4750 C CA . TYR B 1 265 ? 81.438 20.648 -10.417 1.00 22.85 261 TYR B CA 1
ATOM 4751 C C . TYR B 1 265 ? 82.415 21.347 -11.355 1.00 23.49 261 TYR B C 1
ATOM 4752 O O . TYR B 1 265 ? 82.398 21.111 -12.566 1.00 23.99 261 TYR B O 1
ATOM 4761 N N . GLU B 1 266 ? 83.289 22.173 -10.775 1.00 26.98 262 GLU B N 1
ATOM 4762 C CA . GLU B 1 266 ? 84.182 23.006 -11.576 1.00 26.30 262 GLU B CA 1
ATOM 4763 C C . GLU B 1 266 ? 84.931 22.199 -12.634 1.00 29.60 262 GLU B C 1
ATOM 4764 O O . GLU B 1 266 ? 85.101 22.655 -13.767 1.00 25.75 262 GLU B O 1
ATOM 4770 N N . ASN B 1 267 ? 85.383 20.994 -12.298 1.00 25.14 263 ASN B N 1
ATOM 4771 C CA . ASN B 1 267 ? 86.111 20.244 -13.312 1.00 32.22 263 ASN B CA 1
ATOM 4772 C C . ASN B 1 267 ? 85.346 19.007 -13.760 1.00 31.92 263 ASN B C 1
ATOM 4773 O O . ASN B 1 267 ? 85.934 17.925 -13.864 1.00 33.80 263 ASN B O 1
ATOM 4778 N N . GLU B 1 268 ? 84.042 19.150 -14.031 1.00 26.51 264 GLU B N 1
ATOM 4779 C CA . GLU B 1 268 ? 83.211 17.980 -14.318 1.00 32.26 264 GLU B CA 1
ATOM 4780 C C . GLU B 1 268 ? 83.548 17.324 -15.657 1.00 31.55 264 GLU B C 1
ATOM 4781 O O . GLU B 1 268 ? 83.252 16.138 -15.839 1.00 29.60 264 GLU B O 1
ATOM 4787 N N . THR B 1 269 ? 84.231 18.044 -16.551 1.00 31.34 265 THR B N 1
ATOM 4788 C CA . THR B 1 269 ? 84.385 17.628 -17.946 1.00 35.57 265 THR B CA 1
ATOM 4789 C C . THR B 1 269 ? 84.960 16.219 -18.071 1.00 31.65 265 THR B C 1
ATOM 4790 O O . THR B 1 269 ? 84.464 15.407 -18.859 1.00 31.76 265 THR B O 1
ATOM 4794 N N . ASP B 1 270 ? 86.009 15.908 -17.311 1.00 34.41 266 ASP B N 1
ATOM 4795 C CA . ASP B 1 270 ? 86.629 14.592 -17.420 1.00 35.51 266 ASP B CA 1
ATOM 4796 C C . ASP B 1 270 ? 85.827 13.479 -16.761 1.00 34.76 266 ASP B C 1
ATOM 4797 O O . ASP B 1 270 ? 86.211 12.310 -16.888 1.00 34.53 266 ASP B O 1
ATOM 4802 N N . TYR B 1 271 ? 84.734 13.791 -16.070 1.00 22.74 267 TYR B N 1
ATOM 4803 C CA . TYR B 1 271 ? 84.116 12.779 -15.222 1.00 25.93 267 TYR B CA 1
ATOM 4804 C C . TYR B 1 271 ? 82.644 12.548 -15.532 1.00 19.85 267 TYR B C 1
ATOM 4805 O O . TYR B 1 271 ? 82.221 11.402 -15.681 1.00 22.07 267 TYR B O 1
ATOM 4814 N N . PHE B 1 272 ? 81.863 13.622 -15.630 1.00 21.22 268 PHE B N 1
ATOM 4815 C CA . PHE B 1 272 ? 80.414 13.501 -15.681 1.00 19.87 268 PHE B CA 1
ATOM 4816 C C . PHE B 1 272 ? 79.963 12.702 -16.899 1.00 19.09 268 PHE B C 1
ATOM 4817 O O . PHE B 1 272 ? 80.568 12.771 -17.968 1.00 21.57 268 PHE B O 1
ATOM 4825 N N . TYR B 1 273 ? 78.906 11.910 -16.714 1.00 18.26 269 TYR B N 1
ATOM 4826 C CA . TYR B 1 273 ? 78.241 11.108 -17.736 1.00 22.71 269 TYR B CA 1
ATOM 4827 C C . TYR B 1 273 ? 79.024 9.867 -18.134 1.00 24.24 269 TYR B C 1
ATOM 4828 O O . TYR B 1 273 ? 78.546 9.106 -18.963 1.00 33.96 269 TYR B O 1
ATOM 4837 N N . GLN B 1 274 ? 80.195 9.625 -17.567 1.00 23.79 270 GLN B N 1
ATOM 4838 C CA A GLN B 1 274 ? 81.059 8.518 -17.954 0.60 27.18 270 GLN B CA 1
ATOM 4839 C CA B GLN B 1 274 ? 80.990 8.478 -17.965 0.40 27.16 270 GLN B CA 1
ATOM 4840 C C . GLN B 1 274 ? 81.244 7.588 -16.761 1.00 24.09 270 GLN B C 1
ATOM 4841 O O . GLN B 1 274 ? 81.397 8.061 -15.626 1.00 22.79 270 GLN B O 1
ATOM 4852 N N . ASP B 1 275 ? 81.249 6.282 -17.015 1.00 26.22 271 ASP B N 1
ATOM 4853 C CA . ASP B 1 275 ? 81.525 5.287 -15.979 1.00 29.49 271 ASP B CA 1
ATOM 4854 C C . ASP B 1 275 ? 83.036 5.124 -15.867 1.00 27.48 271 ASP B C 1
ATOM 4855 O O . ASP B 1 275 ? 83.664 4.455 -16.692 1.00 30.39 271 ASP B O 1
ATOM 4860 N N . HIS B 1 276 ? 83.622 5.717 -14.828 1.00 28.87 272 HIS B N 1
ATOM 4861 C CA . HIS B 1 276 ? 85.057 5.659 -14.599 1.00 28.84 272 HIS B CA 1
ATOM 4862 C C . HIS B 1 276 ? 85.431 4.724 -13.454 1.00 35.94 272 HIS B C 1
ATOM 4863 O O . HIS B 1 276 ? 86.491 4.898 -12.842 1.00 27.40 272 HIS B O 1
ATOM 4870 N N . ASN B 1 277 ? 84.581 3.742 -13.136 1.00 28.77 273 ASN B N 1
ATOM 4871 C CA . ASN B 1 277 ? 84.937 2.817 -12.068 1.00 32.33 273 ASN B CA 1
ATOM 4872 C C . ASN B 1 277 ? 86.237 2.116 -12.444 1.00 33.78 273 ASN B C 1
ATOM 4873 O O . ASN B 1 277 ? 86.536 1.911 -13.625 1.00 36.52 273 ASN B O 1
ATOM 4878 N N . GLY B 1 278 ? 87.048 1.805 -11.443 1.00 31.11 274 GLY B N 1
ATOM 4879 C CA . GLY B 1 278 ? 88.322 1.177 -11.727 1.00 43.15 274 GLY B CA 1
ATOM 4880 C C . GLY B 1 278 ? 89.429 2.102 -12.197 1.00 39.20 274 GLY B C 1
ATOM 4881 O O . GLY B 1 278 ? 90.572 1.652 -12.315 1.00 41.52 274 GLY B O 1
ATOM 4882 N N . SER B 1 279 ? 89.146 3.370 -12.476 1.00 37.25 275 SER B N 1
ATOM 4883 C CA . SER B 1 279 ? 90.192 4.366 -12.675 1.00 39.34 275 SER B CA 1
ATOM 4884 C C . SER B 1 279 ? 90.212 5.314 -11.484 1.00 30.96 275 SER B C 1
ATOM 4885 O O . SER B 1 279 ? 89.162 5.660 -10.935 1.00 34.43 275 SER B O 1
ATOM 4888 N N . ILE B 1 280 ? 91.413 5.711 -11.077 1.00 23.61 276 ILE B N 1
ATOM 4889 C CA . ILE B 1 280 ? 91.545 6.725 -10.043 1.00 28.41 276 ILE B CA 1
ATOM 4890 C C . ILE B 1 280 ? 91.013 8.055 -10.565 1.00 27.36 276 ILE B C 1
ATOM 4891 O O . ILE B 1 280 ? 91.345 8.481 -11.676 1.00 29.05 276 ILE B O 1
ATOM 4896 N N . ILE B 1 281 ? 90.174 8.710 -9.767 1.00 22.70 277 ILE B N 1
ATOM 4897 C CA . ILE B 1 281 ? 89.842 10.119 -9.972 1.00 29.42 277 ILE B CA 1
ATOM 4898 C C . ILE B 1 281 ? 91.063 10.950 -9.582 1.00 26.65 277 ILE B C 1
ATOM 4899 O O . ILE B 1 281 ? 91.366 11.094 -8.395 1.00 30.80 277 ILE B O 1
ATOM 4904 N N . LYS B 1 282 ? 91.754 11.514 -10.574 1.00 29.97 278 LYS B N 1
ATOM 4905 C CA . LYS B 1 282 ? 92.985 12.264 -10.325 1.00 30.64 278 LYS B CA 1
ATOM 4906 C C . LYS B 1 282 ? 92.742 13.598 -9.634 1.00 32.83 278 LYS B C 1
ATOM 4907 O O . LYS B 1 282 ? 93.656 14.119 -8.986 1.00 30.14 278 LYS B O 1
ATOM 4913 N N . ASP B 1 283 ? 91.553 14.179 -9.783 1.00 29.82 279 ASP B N 1
ATOM 4914 C CA . ASP B 1 283 ? 91.218 15.437 -9.119 1.00 25.29 279 ASP B CA 1
ATOM 4915 C C . ASP B 1 283 ? 90.986 15.164 -7.625 1.00 26.25 279 ASP B C 1
ATOM 4916 O O . ASP B 1 283 ? 89.975 14.557 -7.247 1.00 25.03 279 ASP B O 1
ATOM 4921 N N . ASP B 1 284 ? 91.922 15.601 -6.768 1.00 18.94 280 ASP B N 1
ATOM 4922 C CA . ASP B 1 284 ? 91.845 15.286 -5.338 1.00 23.85 280 ASP B CA 1
ATOM 4923 C C . ASP B 1 284 ? 90.611 15.900 -4.688 1.00 23.52 280 ASP B C 1
ATOM 4924 O O . ASP B 1 284 ? 89.989 15.280 -3.816 1.00 23.67 280 ASP B O 1
ATOM 4929 N N . ASN B 1 285 ? 90.261 17.132 -5.066 1.00 23.96 281 ASN B N 1
ATOM 4930 C CA . ASN B 1 285 ? 89.119 17.782 -4.429 1.00 24.04 281 ASN B CA 1
ATOM 4931 C C . ASN B 1 285 ? 87.835 17.004 -4.684 1.00 22.52 281 ASN B C 1
ATOM 4932 O O . ASN B 1 285 ? 86.997 16.852 -3.788 1.00 21.83 281 ASN B O 1
ATOM 4937 N N . LEU B 1 286 ? 87.666 16.516 -5.911 1.00 21.95 282 LEU B N 1
ATOM 4938 C CA . LEU B 1 286 ? 86.509 15.704 -6.252 1.00 25.69 282 LEU B CA 1
ATOM 4939 C C . LEU B 1 286 ? 86.542 14.371 -5.513 1.00 21.02 282 LEU B C 1
ATOM 4940 O O . LEU B 1 286 ? 85.526 13.949 -4.952 1.00 23.55 282 LEU B O 1
ATOM 4945 N N . SER B 1 287 ? 87.700 13.701 -5.490 1.00 19.79 283 SER B N 1
ATOM 4946 C CA . SER B 1 287 ? 87.810 12.456 -4.731 1.00 25.85 283 SER B CA 1
ATOM 4947 C C . SER B 1 287 ? 87.419 12.672 -3.278 1.00 20.10 283 SER B C 1
ATOM 4948 O O . SER B 1 287 ? 86.645 11.896 -2.706 1.00 21.42 283 SER B O 1
ATOM 4951 N N . LEU B 1 288 ? 87.938 13.742 -2.670 1.00 22.95 284 LEU B N 1
ATOM 4952 C CA . LEU B 1 288 ? 87.652 14.029 -1.266 1.00 19.57 284 LEU B CA 1
ATOM 4953 C C . LEU B 1 288 ? 86.173 14.316 -1.051 1.00 22.17 284 LEU B C 1
ATOM 4954 O O . LEU B 1 288 ? 85.533 13.703 -0.193 1.00 24.10 284 LEU B O 1
ATOM 4959 N N . LEU B 1 289 ? 85.609 15.237 -1.842 1.00 23.49 285 LEU B N 1
ATOM 4960 C CA . LEU B 1 289 ? 84.198 15.592 -1.690 1.00 22.46 285 LEU B CA 1
ATOM 4961 C C . LEU B 1 289 ? 83.305 14.365 -1.798 1.00 25.05 285 LEU B C 1
ATOM 4962 O O . LEU B 1 289 ? 82.425 14.145 -0.956 1.00 22.79 285 LEU B O 1
ATOM 4967 N N . ILE B 1 290 ? 83.501 13.562 -2.848 1.00 22.20 286 ILE B N 1
ATOM 4968 C CA . ILE B 1 290 ? 82.675 12.373 -3.020 1.00 19.89 286 ILE B CA 1
ATOM 4969 C C . ILE B 1 290 ? 82.790 11.443 -1.815 1.00 27.13 286 ILE B C 1
ATOM 4970 O O . ILE B 1 290 ? 81.826 10.754 -1.456 1.00 26.21 286 ILE B O 1
ATOM 4975 N N . SER B 1 291 ? 83.956 11.414 -1.165 1.00 24.38 287 SER B N 1
ATOM 4976 C CA . SER B 1 291 ? 84.195 10.466 -0.084 1.00 27.68 287 SER B CA 1
ATOM 4977 C C . SER B 1 291 ? 83.591 10.908 1.246 1.00 28.09 287 SER B C 1
ATOM 4978 O O . SER B 1 291 ? 83.559 10.111 2.185 1.00 26.53 287 SER B O 1
ATOM 4981 N N . TYR B 1 292 ? 83.121 12.142 1.355 1.00 21.63 288 TYR B N 1
ATOM 4982 C CA . TYR B 1 292 ? 82.684 12.625 2.650 1.00 25.96 288 TYR B CA 1
ATOM 4983 C C . TYR B 1 292 ? 81.237 12.226 2.922 1.00 24.06 288 TYR B C 1
ATOM 4984 O O . TYR B 1 292 ? 80.414 12.181 2.005 1.00 23.75 288 TYR B O 1
ATOM 4993 N N . PRO B 1 293 ? 80.897 11.957 4.186 1.00 23.32 289 PRO B N 1
ATOM 4994 C CA . PRO B 1 293 ? 79.557 11.425 4.491 1.00 27.12 289 PRO B CA 1
ATOM 4995 C C . PRO B 1 293 ? 78.444 12.455 4.403 1.00 30.91 289 PRO B C 1
ATOM 4996 O O . PRO B 1 293 ? 77.274 12.062 4.298 1.00 26.77 289 PRO B O 1
ATOM 5000 N N . ASN B 1 294 ? 78.764 13.748 4.475 1.00 19.70 290 ASN B N 1
ATOM 5001 C CA . ASN B 1 294 ? 77.769 14.813 4.453 1.00 23.23 290 ASN B CA 1
ATOM 5002 C C . ASN B 1 294 ? 77.822 15.601 3.145 1.00 23.53 290 ASN B C 1
ATOM 5003 O O . ASN B 1 294 ? 77.516 16.794 3.114 1.00 20.51 290 ASN B O 1
ATOM 5008 N N . VAL B 1 295 ? 78.246 14.951 2.068 1.00 19.83 291 VAL B N 1
ATOM 5009 C CA . VAL B 1 295 ? 78.371 15.582 0.764 1.00 19.71 291 VAL B CA 1
ATOM 5010 C C . VAL B 1 295 ? 77.678 14.708 -0.267 1.00 21.04 291 VAL B C 1
ATOM 5011 O O . VAL B 1 295 ? 77.839 13.483 -0.267 1.00 21.15 291 VAL B O 1
ATOM 5015 N N . MET B 1 296 ? 76.902 15.341 -1.143 1.00 20.54 292 MET B N 1
ATOM 5016 C CA A MET B 1 296 ? 76.313 14.685 -2.304 0.68 21.61 292 MET B CA 1
ATOM 5017 C CA B MET B 1 296 ? 76.319 14.680 -2.303 0.32 21.70 292 MET B CA 1
ATOM 5018 C C . MET B 1 296 ? 76.805 15.396 -3.552 1.00 22.76 292 MET B C 1
ATOM 5019 O O . MET B 1 296 ? 76.626 16.614 -3.683 1.00 22.64 292 MET B O 1
ATOM 5028 N N . ILE B 1 297 ? 77.439 14.645 -4.446 1.00 22.68 293 ILE B N 1
ATOM 5029 C CA . ILE B 1 297 ? 77.866 15.121 -5.755 1.00 21.20 293 ILE B CA 1
ATOM 5030 C C . ILE B 1 297 ? 77.188 14.225 -6.775 1.00 23.21 293 ILE B C 1
ATOM 5031 O O . ILE B 1 297 ? 77.381 13.003 -6.747 1.00 21.70 293 ILE B O 1
ATOM 5036 N N . THR B 1 298 ? 76.396 14.814 -7.666 1.00 18.63 294 THR B N 1
ATOM 5037 C CA . THR B 1 298 ? 75.768 14.035 -8.720 1.00 15.72 294 THR B CA 1
ATOM 5038 C C . THR B 1 298 ? 76.105 14.654 -10.064 1.00 20.70 294 THR B C 1
ATOM 5039 O O . THR B 1 298 ? 76.521 15.812 -10.152 1.00 21.26 294 THR B O 1
ATOM 5043 N N . SER B 1 299 ? 75.940 13.850 -11.114 1.00 21.63 295 SER B N 1
ATOM 5044 C CA . SER B 1 299 ? 76.537 14.139 -12.420 1.00 20.98 295 SER B CA 1
ATOM 5045 C C . SER B 1 299 ? 75.597 14.964 -13.297 1.00 19.30 295 SER B C 1
ATOM 5046 O O . SER B 1 299 ? 75.177 14.543 -14.377 1.00 20.70 295 SER B O 1
ATOM 5049 N N . HIS B 1 300 ? 75.265 16.156 -12.813 1.00 18.00 296 HIS B N 1
ATOM 5050 C CA . HIS B 1 300 ? 74.470 17.116 -13.580 1.00 20.06 296 HIS B CA 1
ATOM 5051 C C . HIS B 1 300 ? 73.239 16.443 -14.186 1.00 17.54 296 HIS B C 1
ATOM 5052 O O . HIS B 1 300 ? 73.070 16.352 -15.403 1.00 22.55 296 HIS B O 1
ATOM 5059 N N . GLN B 1 301 ? 72.383 15.934 -13.303 1.00 22.25 297 GLN B N 1
ATOM 5060 C CA . GLN B 1 301 ? 71.171 15.243 -13.715 1.00 14.62 297 GLN B CA 1
ATOM 5061 C C . GLN B 1 301 ? 69.911 15.982 -13.273 1.00 16.05 297 GLN B C 1
ATOM 5062 O O . GLN B 1 301 ? 68.817 15.419 -13.358 1.00 17.40 297 GLN B O 1
ATOM 5068 N N . ALA B 1 302 ? 70.028 17.232 -12.811 1.00 17.39 298 ALA B N 1
ATOM 5069 C CA . ALA B 1 302 ? 68.842 17.935 -12.311 1.00 18.95 298 ALA B CA 1
ATOM 5070 C C . ALA B 1 302 ? 67.765 18.094 -13.390 1.00 22.59 298 ALA B C 1
ATOM 5071 O O . ALA B 1 302 ? 66.566 18.074 -13.077 1.00 21.02 298 ALA B O 1
ATOM 5073 N N . TRP B 1 303 ? 68.160 18.207 -14.665 1.00 22.35 299 TRP B N 1
ATOM 5074 C CA . TRP B 1 303 ? 67.214 18.365 -15.776 1.00 20.95 299 TRP B CA 1
ATOM 5075 C C . TRP B 1 303 ? 66.565 17.058 -16.207 1.00 26.22 299 TRP B C 1
ATOM 5076 O O . TRP B 1 303 ? 65.689 17.084 -17.079 1.00 24.83 299 TRP B O 1
ATOM 5087 N N . TYR B 1 304 ? 66.972 15.920 -15.637 1.00 22.54 300 TYR B N 1
ATOM 5088 C CA . TYR B 1 304 ? 66.635 14.615 -16.210 1.00 23.12 300 TYR B CA 1
ATOM 5089 C C . TYR B 1 304 ? 65.310 14.103 -15.637 1.00 24.08 300 TYR B C 1
ATOM 5090 O O . TYR B 1 304 ? 65.250 13.149 -14.861 1.00 22.41 300 TYR B O 1
ATOM 5099 N N . THR B 1 305 ? 64.227 14.767 -16.042 1.00 23.47 301 THR B N 1
ATOM 5100 C CA . THR B 1 305 ? 62.889 14.214 -15.897 1.00 24.02 301 THR B CA 1
ATOM 5101 C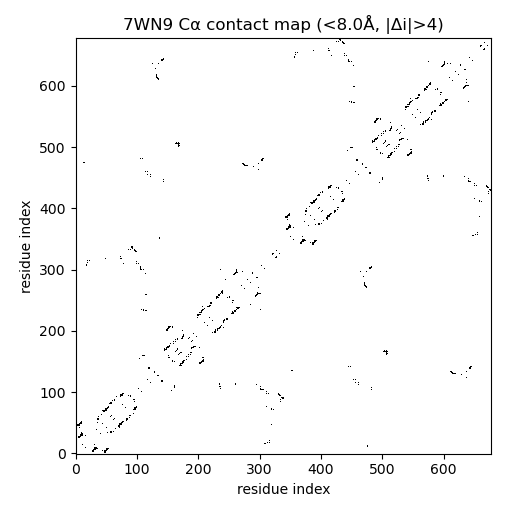 C . THR B 1 305 ? 62.304 13.957 -17.279 1.00 25.84 301 THR B C 1
ATOM 5102 O O . THR B 1 305 ? 62.787 14.470 -18.295 1.00 27.39 301 THR B O 1
ATOM 5106 N N . LYS B 1 306 ? 61.236 13.162 -17.292 1.00 19.90 302 LYS B N 1
ATOM 5107 C CA . LYS B 1 306 ? 60.517 12.887 -18.528 1.00 26.65 302 LYS B CA 1
ATOM 5108 C C . LYS B 1 306 ? 60.137 14.180 -19.244 1.00 22.63 302 LYS B C 1
ATOM 5109 O O . LYS B 1 306 ? 60.464 14.374 -20.419 1.00 24.36 302 LYS B O 1
ATOM 5115 N N . GLU B 1 307 ? 59.495 15.102 -18.529 1.00 24.44 303 GLU B N 1
ATOM 5116 C CA . GLU B 1 307 ? 59.052 16.349 -19.150 1.00 24.69 303 GLU B CA 1
ATOM 5117 C C . GLU B 1 307 ? 60.229 17.192 -19.636 1.00 27.72 303 GLU B C 1
ATOM 5118 O O . GLU B 1 307 ? 60.169 17.781 -20.725 1.00 24.52 303 GLU B O 1
ATOM 5124 N N . ALA B 1 308 ? 61.306 17.274 -18.844 1.00 22.25 304 ALA B N 1
ATOM 5125 C CA . ALA B 1 308 ? 62.404 18.176 -19.192 1.00 21.88 304 ALA B CA 1
ATOM 5126 C C . ALA B 1 308 ? 63.233 17.637 -20.354 1.00 24.42 304 ALA B C 1
ATOM 5127 O O . ALA B 1 308 ? 63.611 18.396 -21.253 1.00 23.74 304 ALA B O 1
ATOM 5129 N N . ILE B 1 309 ? 63.524 16.334 -20.364 1.00 23.66 305 ILE B N 1
ATOM 5130 C CA . ILE B 1 309 ? 64.351 15.799 -21.438 1.00 21.21 305 ILE B CA 1
ATOM 5131 C C . ILE B 1 309 ? 63.549 15.739 -22.729 1.00 24.60 305 ILE B C 1
ATOM 5132 O O . ILE B 1 309 ? 64.107 15.856 -23.826 1.00 23.70 305 ILE B O 1
ATOM 5137 N N . SER B 1 310 ? 62.234 15.552 -22.623 1.00 21.48 306 SER B N 1
ATOM 5138 C CA . SER B 1 310 ? 61.375 15.670 -23.793 1.00 25.10 306 SER B CA 1
ATOM 5139 C C . SER B 1 310 ? 61.473 17.066 -24.415 1.00 26.70 306 SER B C 1
ATOM 5140 O O . SER B 1 310 ? 61.522 17.204 -25.643 1.00 19.88 306 SER B O 1
ATOM 5143 N N . CYS B 1 311 ? 61.493 18.111 -23.579 1.00 20.89 307 CYS B N 1
ATOM 5144 C CA A CYS B 1 311 ? 61.592 19.466 -24.105 0.55 28.09 307 CYS B CA 1
ATOM 5145 C CA B CYS B 1 311 ? 61.605 19.477 -24.078 0.45 28.08 307 CYS B CA 1
ATOM 5146 C C . CYS B 1 311 ? 62.961 19.721 -24.718 1.00 24.31 307 CYS B C 1
ATOM 5147 O O . CYS B 1 311 ? 63.055 20.369 -25.763 1.00 26.04 307 CYS B O 1
ATOM 5152 N N . ILE B 1 312 ? 64.025 19.209 -24.093 1.00 23.52 308 ILE B N 1
ATOM 5153 C CA . ILE B 1 312 ? 65.372 19.395 -24.626 1.00 22.10 308 ILE B CA 1
ATOM 5154 C C . ILE B 1 312 ? 65.480 18.787 -26.021 1.00 23.84 308 ILE B C 1
ATOM 5155 O O . ILE B 1 312 ? 65.913 19.445 -26.978 1.00 21.24 308 ILE B O 1
ATOM 5160 N N . CYS B 1 313 ? 65.052 17.533 -26.168 1.00 23.64 309 CYS B N 1
ATOM 5161 C CA . CYS B 1 313 ? 65.173 16.869 -27.461 1.00 24.08 309 CYS B CA 1
ATOM 5162 C C . CYS B 1 313 ? 64.213 17.467 -28.479 1.00 25.03 309 CYS B C 1
ATOM 5163 O O . CYS B 1 313 ? 64.581 17.675 -29.641 1.00 22.82 309 CYS B O 1
ATOM 5166 N N . GLY B 1 314 ? 62.977 17.744 -28.066 1.00 24.97 310 GLY B N 1
ATOM 5167 C CA . GLY B 1 314 ? 62.034 18.360 -28.985 1.00 25.31 310 GLY B CA 1
ATOM 5168 C C . GLY B 1 314 ? 62.510 19.720 -29.467 1.00 28.37 310 GLY B C 1
ATOM 5169 O O . GLY B 1 314 ? 62.463 20.017 -30.659 1.00 26.16 310 GLY B O 1
ATOM 5170 N N . THR B 1 315 ? 62.989 20.559 -28.549 1.00 24.56 311 THR B N 1
ATOM 5171 C CA . THR B 1 315 ? 63.493 21.865 -28.949 1.00 21.94 311 THR B CA 1
ATOM 5172 C C . THR B 1 315 ? 64.690 21.733 -29.890 1.00 26.58 311 THR B C 1
ATOM 5173 O O . THR B 1 315 ? 64.810 22.489 -30.864 1.00 24.05 311 THR B O 1
ATOM 5177 N N . SER B 1 316 ? 65.591 20.782 -29.621 1.00 19.86 312 SER B N 1
ATOM 5178 C CA . SER B 1 316 ? 66.737 20.595 -30.508 1.00 22.82 312 SER B CA 1
ATOM 5179 C C . SER B 1 316 ? 66.302 20.181 -31.907 1.00 23.33 312 SER B C 1
ATOM 5180 O O . SER B 1 316 ? 66.865 20.658 -32.898 1.00 23.25 312 SER B O 1
ATOM 5183 N N . LEU B 1 317 ? 65.313 19.283 -32.011 1.00 22.90 313 LEU B N 1
ATOM 5184 C CA . LEU B 1 317 ? 64.801 18.898 -33.325 1.00 22.78 313 LEU B CA 1
ATOM 5185 C C . LEU B 1 317 ? 64.111 20.069 -34.009 1.00 24.55 313 LEU B C 1
ATOM 5186 O O . LEU B 1 317 ? 64.310 20.307 -35.208 1.00 28.53 313 LEU B O 1
ATOM 5191 N N . GLN B 1 318 ? 63.298 20.815 -33.264 1.00 22.74 314 GLN B N 1
ATOM 5192 C CA . GLN B 1 318 ? 62.645 21.985 -33.836 1.00 24.26 314 GLN B CA 1
ATOM 5193 C C . GLN B 1 318 ? 63.664 23.040 -34.271 1.00 25.43 314 GLN B C 1
ATOM 5194 O O . GLN B 1 318 ? 63.420 23.771 -35.237 1.00 25.02 314 GLN B O 1
ATOM 5200 N N . ASN B 1 319 ? 64.809 23.128 -33.579 1.00 21.97 315 ASN B N 1
ATOM 5201 C CA . ASN B 1 319 ? 65.877 24.029 -34.010 1.00 22.62 315 ASN B CA 1
ATOM 5202 C C . ASN B 1 319 ? 66.356 23.696 -35.420 1.00 25.80 315 ASN B C 1
ATOM 5203 O O . ASN B 1 319 ? 66.659 24.603 -36.205 1.00 19.89 315 ASN B O 1
ATOM 5208 N N . PHE B 1 320 ? 66.465 22.400 -35.745 1.00 17.27 316 PHE B N 1
ATOM 5209 C CA . PHE B 1 320 ? 66.839 22.005 -37.100 1.00 21.00 316 PHE B CA 1
ATOM 5210 C C . PHE B 1 320 ? 65.703 22.298 -38.084 1.00 25.22 316 PHE B C 1
ATOM 5211 O O . PHE B 1 320 ? 65.952 22.740 -39.214 1.00 24.17 316 PHE B O 1
ATOM 5219 N N . VAL B 1 321 ? 64.452 22.081 -37.665 1.00 20.09 317 VAL B N 1
ATOM 5220 C CA . VAL B 1 321 ? 63.306 22.480 -38.482 1.00 23.50 317 VAL B CA 1
ATOM 5221 C C . VAL B 1 321 ? 63.373 23.972 -38.783 1.00 28.89 317 VAL B C 1
ATOM 5222 O O . VAL B 1 321 ? 63.126 24.410 -39.913 1.00 25.98 317 VAL B O 1
ATOM 5226 N N . ASP B 1 322 ? 63.681 24.774 -37.761 1.00 23.73 318 ASP B N 1
ATOM 5227 C CA . ASP B 1 322 ? 63.789 26.218 -37.926 1.00 22.81 318 ASP B CA 1
ATOM 5228 C C . ASP B 1 322 ? 64.963 26.586 -38.811 1.00 28.28 318 ASP B C 1
ATOM 5229 O O . ASP B 1 322 ? 64.861 27.501 -39.635 1.00 24.19 318 ASP B O 1
ATOM 5234 N N . PHE B 1 323 ? 66.102 25.915 -38.631 1.00 21.15 319 PHE B N 1
ATOM 5235 C CA . PHE B 1 323 ? 67.226 26.195 -39.510 1.00 22.15 319 PHE B CA 1
ATOM 5236 C C . PHE B 1 323 ? 66.864 25.884 -40.957 1.00 25.89 319 PHE B C 1
ATOM 5237 O O . PHE B 1 323 ? 67.144 26.673 -41.863 1.00 26.74 319 PHE B O 1
ATOM 5245 N N . ARG B 1 324 ? 66.208 24.754 -41.193 1.00 26.14 320 ARG B N 1
ATOM 5246 C CA . ARG B 1 324 ? 65.960 24.357 -42.571 1.00 31.86 320 ARG B CA 1
ATOM 5247 C C . ARG B 1 324 ? 64.920 25.248 -43.243 1.00 34.70 320 ARG B C 1
ATOM 5248 O O . ARG B 1 324 ? 64.960 25.426 -44.465 1.00 26.92 320 ARG B O 1
ATOM 5256 N N . SER B 1 325 ? 64.006 25.837 -42.477 1.00 29.24 321 SER B N 1
ATOM 5257 C CA . SER B 1 325 ? 62.990 26.710 -43.046 1.00 30.22 321 SER B CA 1
ATOM 5258 C C . SER B 1 325 ? 63.321 28.192 -42.901 1.00 30.31 321 SER B C 1
ATOM 5259 O O . SER B 1 325 ? 62.474 29.030 -43.209 1.00 31.32 321 SER B O 1
ATOM 5262 N N . ASN B 1 326 ? 64.515 28.533 -42.406 1.00 28.53 322 ASN B N 1
ATOM 5263 C CA . ASN B 1 326 ? 64.953 29.924 -42.266 1.00 36.11 322 ASN B CA 1
ATOM 5264 C C . ASN B 1 326 ? 64.127 30.709 -41.244 1.00 36.51 322 ASN B C 1
ATOM 5265 O O . ASN B 1 326 ? 63.921 31.915 -41.402 1.00 34.19 322 ASN B O 1
ATOM 5270 N N . GLN B 1 327 ? 63.681 30.049 -40.180 1.00 28.66 323 GLN B N 1
ATOM 5271 C CA . GLN B 1 327 ? 62.911 30.712 -39.129 1.00 33.29 323 GLN B CA 1
ATOM 5272 C C . GLN B 1 327 ? 63.534 30.456 -37.763 1.00 29.86 323 GLN B C 1
ATOM 5273 O O . GLN B 1 327 ? 62.876 30.057 -36.799 1.00 27.44 323 GLN B O 1
ATOM 5279 N N . ILE B 1 328 ? 64.838 30.719 -37.677 1.00 25.90 324 ILE B N 1
ATOM 5280 C CA . ILE B 1 328 ? 65.563 30.559 -36.427 1.00 25.56 324 ILE B CA 1
ATOM 5281 C C . ILE B 1 328 ? 64.967 31.474 -35.369 1.00 30.91 324 ILE B C 1
ATOM 5282 O O . ILE B 1 328 ? 64.667 32.645 -35.632 1.00 31.37 324 ILE B O 1
ATOM 5287 N N . LYS B 1 329 ? 64.790 30.946 -34.161 1.00 29.38 325 LYS B N 1
ATOM 5288 C CA . LYS B 1 329 ? 64.288 31.750 -33.053 1.00 27.64 325 LYS B CA 1
ATOM 5289 C C . LYS B 1 329 ? 65.431 32.517 -32.403 1.00 31.16 325 LYS B C 1
ATOM 5290 O O . LYS B 1 329 ? 66.461 31.936 -32.048 1.00 29.53 325 LYS B O 1
ATOM 5296 N N . LYS B 1 330 ? 65.247 33.831 -32.241 1.00 30.13 326 LYS B N 1
ATOM 5297 C CA . LYS B 1 330 ? 66.312 34.655 -31.677 1.00 37.46 326 LYS B CA 1
ATOM 5298 C C . LYS B 1 330 ? 66.760 34.133 -30.319 1.00 28.40 326 LYS B C 1
ATOM 5299 O O . LYS B 1 330 ? 67.954 34.156 -30.005 1.00 33.64 326 LYS B O 1
ATOM 5305 N N . SER B 1 331 ? 65.812 33.681 -29.493 1.00 30.68 327 SER B N 1
ATOM 5306 C CA . SER B 1 331 ? 66.150 33.237 -28.143 1.00 33.35 327 SER B CA 1
ATOM 5307 C C . SER B 1 331 ? 67.047 32.006 -28.160 1.00 34.23 327 SER B C 1
ATOM 5308 O O . SER B 1 331 ? 67.824 31.799 -27.220 1.00 33.46 327 SER B O 1
ATOM 5311 N N . ASN B 1 332 ? 66.990 31.203 -29.227 1.00 27.22 328 ASN B N 1
ATOM 5312 C CA . ASN B 1 332 ? 67.768 29.971 -29.295 1.00 27.87 328 ASN B CA 1
ATOM 5313 C C . ASN B 1 332 ? 69.102 30.133 -29.994 1.00 30.36 328 ASN B C 1
ATOM 5314 O O . ASN B 1 332 ? 69.906 29.194 -29.969 1.00 27.57 328 ASN B O 1
ATOM 5319 N N . LEU B 1 333 ? 69.361 31.279 -30.618 1.00 28.46 329 LEU B N 1
ATOM 5320 C CA . LEU B 1 333 ? 70.594 31.469 -31.373 1.00 28.95 329 LEU B CA 1
ATOM 5321 C C . LEU B 1 333 ? 71.690 31.943 -30.429 1.00 34.50 329 LEU B C 1
ATOM 5322 O O . LEU B 1 333 ? 71.542 32.981 -29.775 1.00 29.33 329 LEU B O 1
ATOM 5327 N N . VAL B 1 334 ? 72.824 31.275 -30.394 1.00 26.86 330 VAL B N 1
ATOM 5328 C CA . VAL B 1 334 ? 73.871 31.660 -29.414 1.00 28.13 330 VAL B CA 1
ATOM 5329 C C . VAL B 1 334 ? 74.878 32.620 -30.049 1.00 39.86 330 VAL B C 1
ATOM 5330 O O . VAL B 1 334 ? 75.377 33.500 -29.347 1.00 28.84 330 VAL B O 1
ATOM 5334 N N . ASN B 1 335 ? 75.116 32.483 -31.341 1.00 26.78 331 ASN B N 1
ATOM 5335 C CA . ASN B 1 335 ? 76.231 33.224 -31.962 1.00 28.04 331 ASN B CA 1
ATOM 5336 C C . ASN B 1 335 ? 75.781 34.263 -32.990 1.00 30.50 331 ASN B C 1
ATOM 5337 O O . ASN B 1 335 ? 74.627 34.661 -32.962 1.00 27.74 331 ASN B O 1
ATOM 5342 N N . ASN B 1 336 ? 76.712 34.703 -33.828 1.00 32.10 332 ASN B N 1
ATOM 5343 C CA . ASN B 1 336 ? 76.437 35.719 -34.876 1.00 34.90 332 ASN B CA 1
ATOM 5344 C C . ASN B 1 336 ? 76.994 35.156 -36.171 1.00 32.66 332 ASN B C 1
ATOM 5345 O O . ASN B 1 336 ? 78.052 35.608 -36.604 1.00 35.97 332 ASN B O 1
ATOM 5350 N N . PRO B 1 337 ? 76.295 34.216 -36.818 1.00 27.37 333 PRO B N 1
ATOM 5351 C CA . PRO B 1 337 ? 76.847 33.487 -37.965 1.00 33.62 333 PRO B CA 1
ATOM 5352 C C . PRO B 1 337 ? 76.772 34.235 -39.297 1.00 46.63 333 PRO B C 1
ATOM 5353 O O . PRO B 1 337 ? 76.281 33.714 -40.303 1.00 47.35 333 PRO B O 1
ATOM 5357 N N . ILE B 1 338 ? 77.264 35.470 -39.303 1.00 40.69 334 ILE B N 1
ATOM 5358 C CA . ILE B 1 338 ? 77.494 36.213 -40.539 1.00 52.99 334 ILE B CA 1
ATOM 5359 C C . ILE B 1 338 ? 78.925 35.906 -40.969 1.00 49.72 334 ILE B C 1
ATOM 5360 O O . ILE B 1 338 ? 79.880 36.371 -40.336 1.00 47.55 334 ILE B O 1
ATOM 5365 N N . SER B 1 339 ? 79.083 35.108 -42.026 1.00 39.23 335 SER B N 1
ATOM 5366 C CA . SER B 1 339 ? 80.421 34.639 -42.384 1.00 52.20 335 SER B CA 1
ATOM 5367 C C . SER B 1 339 ? 81.335 35.812 -42.758 1.00 58.04 335 SER B C 1
ATOM 5368 O O . SER B 1 339 ? 80.886 36.886 -43.175 1.00 60.22 335 SER B O 1
ATOM 5371 N N . SER B 1 340 ? 82.640 35.594 -42.594 1.00 56.02 336 SER B N 1
ATOM 5372 C CA . SER B 1 340 ? 83.642 36.618 -42.900 1.00 64.70 336 SER B CA 1
ATOM 5373 C C . SER B 1 340 ? 83.830 36.777 -44.410 1.00 61.83 336 SER B C 1
ATOM 5374 O O . SER B 1 340 ? 83.849 35.791 -45.146 1.00 64.45 336 SER B O 1
#

Sequence (678 aa):
AMDMKITLFSSKPYWVKWFNELNKFSYEINYVTSACDIKSVNEAKGSEAVCCFVNDDLSKEVIETLHSNGTKVILMRCAGFNKVDLDTANKLGIPVLRVPAYSPNAVSEYALSSLIMMALNRKTHKAHDRVRDANFEINGMEGFNMVSSKVYGIVGTGNIGEQLCRVLKLGFGAKVIAYDIIENKAVTDIGIEYVKTLDEEIWKQCDVISLHTPLNSQTKYMVNSESIEKMRDGVMIINVSRRGALVNASSDAIVGLKSGKISSSLGMDVYENETDYFYQQDHNGSIIKDDNLSLLISYPNVMMITSHQAWYTKEAISCCICGTSLQNFVDFRSNQIKKSNLVNNPISSAMDMKITLFSSKPYWVKWFNELNKFSYEINYVTSACDIKSVNEAKGSEAVCCFVNDDLSKEVIETLHSNGTKVILMRCAGFNKVDLDTANKLGIPVLRVPAYSPNAVSEYALSSLIMMALNRKTHKAHDRVRDANFEINGMEGFNMVSSKVYGIVGTGNIGEQLCRVLKLGFGAKVIAYDIIENKAVTDIGIEYVKTLDEIWKQCDVISLHTPLNSQTKYMVNSESIEKMRDGVMIINVSRRGALVNASDAIVGLKSGKISSSLGMDVYENETDYFYQQDHNGSIIKDDNLSLLISYPNVMMITSHQAWYTKEAISCCICGTSLQNFVDFRSNQIKKSNLVNNPISS

Foldseek 3Di:
DQLQEEEEECDDVVLVVQLVVQPPVPRHYHYYNHAADPVCLCVCQSHLEYEHEDQHQQDLVSVVVNVVRRHAEYQYLAQDDPNHPQVSLQQSLYWYFYDNDFDLVLQLVVLVVLVCCLFQVPVVCVVCVVVVRNDCPPRHGDQLQVWEEEEEDCDSNSVVNLCCSCVVRVHQYEYEDPDDDVSNVVSPHYYDDDVLVVQQGGQEYEYADADDPVQFQCPAQVSLVSHAQQHEYEYLHEARSHDLVRVVVCCVVRSHNAYEYAYHHPLNVPAPDDPPPDDPPPVSVVVQVPDSRYHYHRSCSSPDPVRSSCSSNSSSVQSVCVSVVNHDPSGTDHNRPHD/DLLQEEEEECDDPVLVVQLVVQPPPPGHYHYHNHAADPVCLCVCQSHQEYEHEDQHQQDLNSVVVNVVRHHAEYQYLAQDDVNHPQVSLQQSLYWYFYDNDFDLCLQLVVLVVLVCCLFQVPVVCVVCVVVVRNDCPPRHGDQLQVWEEEEEDCDSNSLVNLCCSCVVRVHQYEYEDPDDDVSNVVSPHYYDDDVLVVQQGGQEYEYADADDPVQFQCPAQVSLVSHAQQHEYEYLHEARSHDLVRVVVCCVVRSHNAYEYAYHNPLNVPAPDDPPPDDPPPVSVVVQVPDSRYHYHRSCSSPDPVRSSSSSNSSSVQSVCVVVVNHDPSGTDHNNPHD